Protein AF-A0A940CC63-F1 (afdb_monomer_lite)

pLDDT: mean 88.1, std 13.73, range [31.59, 98.69]

Structure (mmCIF, N/CA/C/O backbone):
data_AF-A0A940CC63-F1
#
_entry.id   AF-A0A940CC63-F1
#
loop_
_atom_site.group_PDB
_atom_site.id
_atom_site.type_symbol
_atom_site.label_atom_id
_atom_site.label_alt_id
_atom_site.label_comp_id
_atom_site.label_asym_id
_atom_site.label_entity_id
_atom_site.label_seq_id
_atom_site.pdbx_PDB_ins_code
_atom_site.Cartn_x
_atom_site.Cartn_y
_atom_site.Cartn_z
_atom_site.occupancy
_atom_site.B_iso_or_equiv
_atom_site.auth_seq_id
_atom_site.auth_comp_id
_atom_site.auth_asym_id
_atom_site.auth_atom_id
_atom_site.pdbx_PDB_model_num
ATOM 1 N N . MET A 1 1 ? -39.003 45.634 52.083 1.00 42.12 1 MET A N 1
ATOM 2 C CA . MET A 1 1 ? -39.422 44.226 52.181 1.00 42.12 1 MET A CA 1
ATOM 3 C C . MET A 1 1 ? -38.141 43.468 52.401 1.00 42.12 1 MET A C 1
ATOM 5 O O . MET A 1 1 ? -37.276 43.564 51.545 1.00 42.12 1 MET A O 1
ATOM 9 N N . ASP A 1 2 ? -37.972 42.892 53.587 1.00 42.44 2 ASP A N 1
ATOM 10 C CA . ASP A 1 2 ? -36.825 42.032 53.870 1.00 42.44 2 ASP A CA 1
ATOM 11 C C . ASP A 1 2 ? -36.928 40.807 52.958 1.00 42.44 2 ASP A C 1
ATOM 13 O O . ASP A 1 2 ? -37.937 40.101 52.987 1.00 42.44 2 ASP A O 1
ATOM 17 N N . GLU A 1 3 ? -35.926 40.596 52.105 1.00 49.94 3 GLU A N 1
ATOM 18 C CA . GLU A 1 3 ? -35.757 39.340 51.375 1.00 49.94 3 GLU A CA 1
ATOM 19 C C . GLU A 1 3 ? -35.502 38.245 52.420 1.00 49.94 3 GLU A C 1
ATOM 21 O O . GLU A 1 3 ? -34.433 38.178 53.027 1.00 49.94 3 GLU A O 1
ATOM 26 N N . ALA A 1 4 ? -36.516 37.430 52.710 1.00 58.06 4 ALA A N 1
ATOM 27 C CA . ALA A 1 4 ? -36.366 36.293 53.605 1.00 58.06 4 ALA A CA 1
ATOM 28 C C . ALA A 1 4 ? -35.522 35.224 5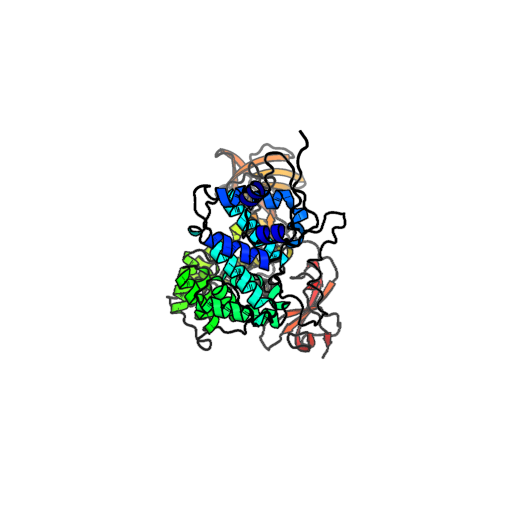2.896 1.00 58.06 4 ALA A C 1
ATOM 30 O O . ALA A 1 4 ? -35.974 34.616 51.931 1.00 58.06 4 ALA A O 1
ATOM 31 N N . ASN A 1 5 ? -34.291 35.014 53.357 1.00 67.75 5 ASN A N 1
ATOM 32 C CA . ASN A 1 5 ? -33.437 33.934 52.868 1.00 67.75 5 ASN A CA 1
ATOM 33 C C . ASN A 1 5 ? -33.802 32.623 53.576 1.00 67.75 5 ASN A C 1
ATOM 35 O O . ASN A 1 5 ? -33.918 32.601 54.804 1.00 67.75 5 ASN A O 1
ATOM 39 N N . ALA A 1 6 ? -33.935 31.532 52.820 1.00 77.75 6 ALA A N 1
ATOM 40 C CA . ALA A 1 6 ? -34.121 30.190 53.369 1.00 77.75 6 ALA A CA 1
ATOM 41 C C . ALA A 1 6 ? -32.796 29.421 53.338 1.00 77.75 6 ALA A C 1
ATOM 43 O O . ALA A 1 6 ? -32.161 29.293 52.290 1.00 77.75 6 ALA A O 1
ATOM 44 N N . ALA A 1 7 ? -32.371 28.920 54.498 1.00 82.75 7 ALA A N 1
ATOM 45 C CA . ALA A 1 7 ? -31.210 28.045 54.594 1.00 82.75 7 ALA A CA 1
ATOM 46 C C . ALA A 1 7 ? -31.598 26.631 54.146 1.00 82.75 7 ALA A C 1
ATOM 48 O O . ALA A 1 7 ? -32.521 26.042 54.710 1.00 82.75 7 ALA A O 1
ATOM 49 N N . VAL A 1 8 ? -30.891 26.096 53.152 1.00 85.81 8 VAL A N 1
ATOM 50 C CA . VAL A 1 8 ? -31.089 24.726 52.665 1.00 85.81 8 VAL A CA 1
ATOM 51 C C . VAL A 1 8 ? -30.316 23.772 53.572 1.00 85.81 8 VAL A C 1
ATOM 53 O O . VAL A 1 8 ? -29.133 23.984 53.837 1.00 85.81 8 VAL A O 1
ATOM 56 N N . THR A 1 9 ? -30.964 22.729 54.088 1.00 89.12 9 THR A N 1
ATOM 57 C CA . THR A 1 9 ? -30.291 21.735 54.938 1.00 89.12 9 THR A CA 1
ATOM 58 C C . THR A 1 9 ? -29.465 20.757 54.100 1.00 89.12 9 THR A C 1
ATOM 60 O O . THR A 1 9 ? -29.770 20.509 52.937 1.00 89.12 9 THR A O 1
ATOM 63 N N . LEU A 1 10 ? -28.449 20.127 54.698 1.00 86.50 10 LEU A N 1
ATOM 64 C CA . LEU A 1 10 ? -27.674 19.070 54.028 1.00 86.50 10 LEU A CA 1
ATOM 65 C C . LEU A 1 10 ? -28.560 17.897 53.560 1.00 86.50 10 LEU A C 1
ATOM 67 O O . LEU A 1 10 ? -28.295 17.289 52.529 1.00 86.50 10 LEU A O 1
ATOM 71 N N . GLU A 1 11 ? -29.630 17.598 54.303 1.00 89.06 11 GLU A N 1
ATOM 72 C CA . GLU A 1 11 ? -30.623 16.583 53.934 1.00 89.06 11 GLU A CA 1
ATOM 73 C C . GLU A 1 11 ? -31.393 16.983 52.670 1.00 89.06 11 GLU A C 1
ATOM 75 O O . GLU A 1 11 ? -31.547 16.161 51.772 1.00 89.06 11 GLU A O 1
ATOM 80 N N . GLN A 1 12 ? -31.791 18.254 52.552 1.00 90.81 12 GLN A N 1
ATOM 81 C CA . GLN A 1 12 ? -32.425 18.787 51.344 1.00 90.81 12 GLN A CA 1
ATOM 82 C C . GLN A 1 12 ? -31.461 18.809 50.151 1.00 90.81 12 GLN A C 1
ATOM 84 O O . GLN A 1 12 ? -31.863 18.439 49.053 1.00 90.81 12 GLN A O 1
ATOM 89 N N . ILE A 1 13 ? -30.189 19.177 50.356 1.00 90.62 13 ILE A N 1
ATOM 90 C CA . ILE A 1 13 ? -29.162 19.136 49.298 1.00 90.62 13 ILE A CA 1
ATOM 91 C C . ILE A 1 13 ? -28.996 17.704 48.781 1.00 90.62 13 ILE A C 1
ATOM 93 O O . ILE A 1 13 ? -29.045 17.468 47.577 1.00 90.62 13 ILE A O 1
ATOM 97 N N . ARG A 1 14 ? -28.871 16.727 49.686 1.00 92.50 14 ARG A N 1
ATOM 98 C CA . ARG A 1 14 ? -28.762 15.311 49.319 1.00 92.50 14 ARG A CA 1
ATOM 99 C C . ARG A 1 14 ? -30.014 14.793 48.607 1.00 92.50 14 ARG A C 1
ATOM 101 O O . ARG A 1 14 ? -29.882 14.056 47.634 1.00 92.50 14 ARG A O 1
ATOM 108 N N . ALA A 1 15 ? -31.204 15.172 49.074 1.00 94.75 15 ALA A N 1
ATOM 109 C CA . ALA A 1 15 ? -32.467 14.799 48.441 1.00 94.75 15 ALA A CA 1
ATOM 110 C C . ALA A 1 15 ? -32.559 15.358 47.013 1.00 94.75 15 ALA A C 1
ATOM 112 O O . ALA A 1 15 ? -32.945 14.640 46.092 1.00 94.75 15 ALA A O 1
ATOM 113 N N . ILE A 1 16 ? -32.115 16.601 46.801 1.00 94.56 16 ILE A N 1
ATOM 114 C CA . ILE A 1 16 ? -32.016 17.194 45.464 1.00 94.56 16 ILE A CA 1
ATOM 115 C C . ILE A 1 16 ? -31.019 16.427 44.605 1.00 94.56 16 ILE A C 1
ATOM 117 O O . ILE A 1 16 ? -31.384 15.998 43.517 1.00 94.56 16 ILE A O 1
ATOM 121 N N . ALA A 1 17 ? -29.801 16.166 45.091 1.00 94.44 17 ALA A N 1
ATOM 122 C CA . ALA A 1 17 ? -28.790 15.415 44.339 1.00 94.44 17 ALA A CA 1
ATOM 123 C C . ALA A 1 17 ? -29.299 14.038 43.871 1.00 94.44 17 ALA A C 1
ATOM 125 O O . ALA A 1 17 ? -28.859 13.529 42.849 1.00 94.44 17 ALA A O 1
ATOM 126 N N . ARG A 1 18 ? -30.257 13.449 44.594 1.00 97.31 18 ARG A N 1
ATOM 127 C CA . ARG A 1 18 ? -30.851 12.130 44.332 1.00 97.31 18 ARG A CA 1
ATOM 128 C C . ARG A 1 18 ? -32.189 12.168 43.598 1.00 97.31 18 ARG A C 1
ATOM 130 O O . ARG A 1 18 ? -32.834 11.127 43.502 1.00 97.31 18 ARG A O 1
ATOM 137 N N . TYR A 1 19 ? -32.631 13.329 43.112 1.00 97.06 19 TYR A N 1
ATOM 138 C CA . TYR A 1 19 ? -33.965 13.513 42.518 1.00 97.06 19 TYR A CA 1
ATOM 139 C C . TYR A 1 19 ? -35.110 13.051 43.455 1.00 97.06 19 TYR A C 1
ATOM 141 O O . TYR A 1 19 ? -36.169 12.617 43.020 1.00 97.06 19 TYR A O 1
ATOM 149 N N . GLU A 1 20 ? -34.903 13.098 44.774 1.00 96.69 20 GLU A N 1
ATOM 150 C CA . GLU A 1 20 ? -35.943 12.839 45.785 1.00 96.69 20 GLU A CA 1
ATOM 151 C C . GLU A 1 20 ? -36.758 14.113 46.078 1.00 96.69 20 GLU A C 1
ATOM 153 O O . GLU A 1 20 ? -37.873 14.040 46.591 1.00 96.69 20 GLU A O 1
ATOM 158 N N . LEU A 1 21 ? -36.188 15.274 45.741 1.00 94.06 21 LEU A N 1
ATOM 159 C CA . LEU A 1 21 ? -36.766 16.607 45.864 1.00 94.06 21 LEU A CA 1
ATOM 160 C C . LEU A 1 21 ? -36.352 17.440 44.639 1.00 94.06 21 LEU A C 1
ATOM 162 O O . LEU A 1 21 ? -35.175 17.449 44.284 1.00 94.06 21 LEU A O 1
ATOM 166 N N . THR A 1 22 ? -37.276 18.157 43.997 1.00 92.62 22 THR A N 1
ATOM 167 C CA . THR A 1 22 ? -36.933 19.106 42.916 1.00 92.62 22 THR A CA 1
ATOM 168 C C . THR A 1 22 ? -36.701 20.518 43.458 1.00 92.62 22 THR A C 1
ATOM 170 O O . THR A 1 22 ? -37.144 20.854 44.560 1.00 92.62 22 THR A O 1
ATOM 173 N N . PHE A 1 23 ? -36.037 21.386 42.688 1.00 89.94 23 PHE A N 1
ATOM 174 C CA . PHE A 1 23 ? -35.877 22.790 43.086 1.00 89.94 23 PHE A CA 1
ATOM 175 C C . PHE A 1 23 ? -37.220 23.524 43.173 1.00 89.94 23 PHE A C 1
ATOM 177 O O . PHE A 1 23 ? -37.414 24.318 44.090 1.00 89.94 23 PHE A O 1
ATOM 184 N N . ASP A 1 24 ? -38.170 23.221 42.285 1.00 88.56 24 ASP A N 1
ATOM 185 C CA . ASP A 1 24 ? -39.532 23.765 42.345 1.00 88.56 24 ASP A CA 1
ATOM 186 C C . ASP A 1 24 ? -40.259 23.357 43.642 1.00 88.56 24 ASP A C 1
ATOM 188 O O . ASP A 1 24 ? -40.857 24.202 44.313 1.00 88.56 24 ASP A O 1
ATOM 192 N N . GLN A 1 25 ? -40.137 22.093 44.063 1.00 89.25 25 GLN A N 1
ATOM 193 C CA . GLN A 1 25 ? -40.667 21.628 45.350 1.00 89.25 25 GLN A CA 1
ATOM 194 C C . GLN A 1 25 ? -39.975 22.316 46.533 1.00 89.25 25 GLN A C 1
ATOM 196 O O . GLN A 1 25 ? -40.656 22.808 47.431 1.00 89.25 25 GLN A O 1
ATOM 201 N N . LEU A 1 26 ? -38.641 22.427 46.513 1.00 88.62 26 LEU A N 1
ATOM 202 C CA . LEU A 1 26 ? -37.886 23.119 47.562 1.00 88.62 26 LEU A CA 1
ATOM 203 C C . LEU A 1 26 ? -38.327 24.586 47.702 1.00 88.62 26 LEU A C 1
ATOM 205 O O . LEU A 1 26 ? -38.523 25.069 48.818 1.00 88.62 26 LEU A O 1
ATOM 209 N N . ILE A 1 27 ? -38.496 25.300 46.585 1.00 85.44 27 ILE A N 1
ATOM 210 C CA . ILE A 1 27 ? -38.928 26.703 46.580 1.00 85.44 27 ILE A CA 1
ATOM 211 C C . ILE A 1 27 ? -40.339 26.820 47.164 1.00 85.44 27 ILE A C 1
ATOM 213 O O . ILE A 1 27 ? -40.550 27.627 48.074 1.00 85.44 27 ILE A O 1
ATOM 217 N N . LYS A 1 28 ? -41.279 25.975 46.720 1.00 84.19 28 LYS A N 1
ATOM 218 C CA . LYS A 1 28 ? -42.657 25.936 47.240 1.00 84.19 28 LYS A CA 1
ATOM 219 C C . LYS A 1 28 ? -42.702 25.666 48.746 1.00 84.19 28 LYS A C 1
ATOM 221 O O . LYS A 1 28 ? -43.402 26.379 49.464 1.00 84.19 28 LYS A O 1
ATOM 226 N N . ASP A 1 29 ? -41.916 24.707 49.227 1.00 81.88 29 ASP A N 1
ATOM 227 C CA . ASP A 1 29 ? -41.879 24.318 50.641 1.00 81.88 29 ASP A CA 1
ATOM 228 C C . ASP A 1 29 ? -41.171 25.354 51.529 1.00 81.88 29 ASP A C 1
ATOM 230 O O . ASP A 1 29 ? -41.478 25.480 52.716 1.00 81.88 29 ASP A O 1
ATOM 234 N N . SER A 1 30 ? -40.245 26.136 50.963 1.00 75.38 30 SER A N 1
ATOM 235 C CA . SER A 1 30 ? -39.519 27.185 51.689 1.00 75.38 30 SER A CA 1
ATOM 236 C C . SER A 1 30 ? -40.358 28.439 51.973 1.00 75.38 30 SER A C 1
ATOM 238 O O . SER A 1 30 ? -40.014 29.220 52.862 1.00 75.38 30 SER A O 1
ATOM 240 N N . GLY A 1 31 ? -41.455 28.651 51.232 1.00 68.00 31 GLY A N 1
ATOM 241 C CA . GLY A 1 31 ? -42.294 29.851 51.337 1.00 68.00 31 GLY A CA 1
ATOM 242 C C . GLY A 1 31 ? -41.611 31.144 50.866 1.00 68.00 31 GLY A C 1
ATOM 243 O O . GLY A 1 31 ? -42.080 32.240 51.181 1.00 68.00 31 GLY A O 1
ATOM 244 N N . VAL A 1 32 ? -40.497 31.033 50.136 1.00 66.12 32 VAL A N 1
ATOM 245 C CA . VAL A 1 32 ? -39.686 32.157 49.659 1.00 66.12 32 VAL A CA 1
ATOM 246 C C . VAL A 1 32 ? -40.045 32.472 48.202 1.00 66.12 32 VAL A C 1
ATOM 248 O O . VAL A 1 32 ? -39.500 31.881 47.281 1.00 66.12 32 VAL A O 1
ATOM 251 N N . GLU A 1 33 ? -40.959 33.423 47.972 1.00 56.09 33 GLU A N 1
ATOM 252 C CA . GLU A 1 33 ? -41.360 33.830 46.606 1.00 56.09 33 GLU A CA 1
ATOM 253 C C . GLU A 1 33 ? -40.329 34.741 45.900 1.00 56.09 33 GLU A C 1
ATOM 255 O O . GLU A 1 33 ? -40.363 34.850 44.681 1.00 56.09 33 GLU A O 1
ATOM 260 N N . ASN A 1 34 ? -39.430 35.420 46.637 1.00 56.59 34 ASN A N 1
ATOM 261 C CA . ASN A 1 34 ? -38.479 36.420 46.093 1.00 56.59 34 ASN A CA 1
ATOM 262 C C . ASN A 1 34 ? -37.121 36.507 46.842 1.00 56.59 34 ASN A C 1
ATOM 264 O O . ASN A 1 34 ? -36.378 37.469 46.663 1.00 56.59 34 ASN A O 1
ATOM 268 N N . GLY A 1 35 ? -36.810 35.566 47.737 1.00 58.84 35 GLY A N 1
ATOM 269 C CA . GLY A 1 35 ? -35.559 35.537 48.519 1.00 58.84 35 GLY A CA 1
ATOM 270 C C . GLY A 1 35 ? -34.554 34.502 48.006 1.00 58.84 35 GLY A C 1
ATOM 271 O O . GLY A 1 35 ? -34.873 33.690 47.139 1.00 58.84 35 GLY A O 1
ATOM 272 N N . LYS A 1 36 ? -33.319 34.525 48.524 1.00 70.88 36 LYS A N 1
ATOM 273 C CA . LYS A 1 36 ? -32.247 33.619 48.076 1.00 70.88 36 LYS A CA 1
ATOM 274 C C . LYS A 1 36 ? -32.203 32.346 48.921 1.00 70.88 36 LYS A C 1
ATOM 276 O O . LYS A 1 36 ? -32.251 32.408 50.151 1.00 70.88 36 LYS A O 1
ATOM 281 N N . LEU A 1 37 ? -32.047 31.200 48.258 1.00 81.56 37 LEU A N 1
ATOM 282 C CA . LEU A 1 37 ? -31.627 29.958 48.907 1.00 81.56 37 LEU A CA 1
ATOM 283 C C . LEU A 1 37 ? -30.157 30.091 49.323 1.00 81.56 37 LEU A C 1
ATOM 285 O O . LEU A 1 37 ? -29.315 30.502 48.522 1.00 81.56 37 LEU A O 1
ATOM 289 N N . VAL A 1 38 ? -29.849 29.773 50.579 1.00 82.06 38 VAL A N 1
ATOM 290 C CA . VAL A 1 38 ? -28.487 29.835 51.126 1.00 82.06 38 VAL A CA 1
ATOM 291 C C . VAL A 1 38 ? -28.018 28.423 51.450 1.00 82.06 38 VAL A C 1
ATOM 293 O O . VAL A 1 38 ? -28.615 27.746 52.287 1.00 82.06 38 VAL A O 1
ATOM 296 N N . PHE A 1 39 ? -26.940 27.997 50.794 1.00 83.50 39 PHE A N 1
ATOM 297 C CA . PHE A 1 39 ? -26.335 26.676 50.960 1.00 83.50 39 PHE A CA 1
ATOM 298 C C . PHE A 1 39 ? -25.191 26.756 51.994 1.00 83.50 39 PHE A C 1
ATOM 300 O O . PHE A 1 39 ? -24.295 27.585 51.826 1.00 83.50 39 PHE A O 1
ATOM 307 N N . PRO A 1 40 ? -25.237 25.975 53.091 1.00 68.56 40 PRO A N 1
ATOM 308 C CA . PRO A 1 40 ? -24.350 26.147 54.246 1.00 68.56 40 PRO A CA 1
ATOM 309 C C . PRO A 1 40 ? -22.951 25.530 54.083 1.00 68.56 40 PRO A C 1
ATOM 311 O O . PRO A 1 40 ? -22.009 26.049 54.676 1.00 68.56 40 PRO A O 1
ATOM 314 N N . GLU A 1 41 ? -22.806 24.451 53.306 1.00 69.00 41 GLU A N 1
ATOM 315 C CA . GLU A 1 41 ? -21.548 23.720 53.069 1.00 69.00 41 GLU A CA 1
ATOM 316 C C . GLU A 1 41 ? -21.540 23.118 51.653 1.00 69.00 41 GLU A C 1
ATOM 318 O O . GLU A 1 41 ? -22.605 22.903 51.070 1.00 69.00 41 GLU A O 1
ATOM 323 N N . ALA A 1 42 ? -20.351 22.838 51.108 1.00 72.31 42 ALA A N 1
ATOM 324 C CA . ALA A 1 42 ? -20.201 22.130 49.838 1.00 72.31 42 ALA A CA 1
ATOM 325 C C . ALA A 1 42 ? -20.490 20.633 50.039 1.00 72.31 42 ALA A C 1
ATOM 327 O O . ALA A 1 42 ? -19.750 19.929 50.732 1.00 72.31 42 ALA A O 1
ATOM 328 N N . TYR A 1 43 ? -21.589 20.149 49.462 1.00 86.12 43 TYR A N 1
ATOM 329 C CA . TYR A 1 43 ? -21.867 18.723 49.322 1.00 86.12 43 TYR A CA 1
ATOM 330 C C . TYR A 1 43 ? -20.941 18.122 48.260 1.00 86.12 43 TYR A C 1
ATOM 332 O O . TYR A 1 43 ? -20.482 18.826 47.367 1.00 86.12 43 TYR A O 1
ATOM 340 N N . ARG A 1 44 ? -20.664 16.817 48.350 1.00 85.75 44 ARG A N 1
ATOM 341 C CA . ARG A 1 44 ? -19.924 16.085 47.318 1.00 85.75 44 ARG A CA 1
ATOM 342 C C . ARG A 1 44 ? -20.895 15.185 46.574 1.00 85.75 44 ARG A C 1
ATOM 344 O O . ARG A 1 44 ? -21.261 14.134 47.098 1.00 85.75 44 ARG A O 1
ATOM 351 N N . PHE A 1 45 ? -21.302 15.593 45.377 1.00 91.75 45 PHE A N 1
ATOM 352 C CA . PHE A 1 45 ? -22.119 14.771 44.495 1.00 91.75 45 PHE A CA 1
ATOM 353 C C . PHE A 1 45 ? -21.325 13.519 44.113 1.00 91.75 45 PHE A C 1
ATOM 355 O O . PHE A 1 45 ? -20.263 13.599 43.504 1.00 91.75 45 PHE A O 1
ATOM 362 N N . THR A 1 46 ? -21.802 12.352 44.538 1.00 92.88 46 THR A N 1
ATOM 363 C CA . THR A 1 46 ? -21.148 11.072 44.240 1.00 92.88 46 THR A CA 1
ATOM 364 C C . THR A 1 46 ? -21.813 10.357 43.073 1.00 92.88 46 THR A C 1
ATOM 366 O O . THR A 1 46 ? -22.989 10.587 42.772 1.00 92.88 46 THR A O 1
ATOM 369 N N . LEU A 1 47 ? -21.103 9.404 42.466 1.00 93.38 47 LEU A N 1
ATOM 370 C CA . LEU A 1 47 ? -21.694 8.540 41.445 1.00 93.38 47 LEU A CA 1
ATOM 371 C C . LEU A 1 47 ? -22.868 7.703 41.994 1.00 93.38 47 LEU A C 1
ATOM 373 O O . LEU A 1 47 ? -23.825 7.422 41.274 1.00 93.38 47 LEU A O 1
ATOM 377 N N . ASP A 1 48 ? -22.840 7.352 43.286 1.00 94.62 48 ASP A N 1
ATOM 378 C CA . ASP A 1 48 ? -23.950 6.677 43.971 1.00 94.62 48 ASP A CA 1
ATOM 379 C C . ASP A 1 48 ? -25.200 7.569 44.064 1.00 94.62 48 ASP A C 1
ATOM 381 O O . ASP A 1 48 ? -26.319 7.080 43.884 1.00 94.62 48 ASP A O 1
ATOM 385 N N . ASP A 1 49 ? -25.033 8.869 44.325 1.00 96.38 49 ASP A N 1
ATOM 386 C CA . ASP A 1 49 ? -26.151 9.816 44.309 1.00 96.38 49 ASP A CA 1
ATOM 387 C C . ASP A 1 49 ? -26.716 9.960 42.898 1.00 96.38 49 ASP A C 1
ATOM 389 O O . ASP A 1 49 ? -27.932 9.895 42.733 1.00 96.38 49 ASP A O 1
ATOM 393 N N . LEU A 1 50 ? -25.848 10.069 41.885 1.00 96.50 50 LEU A N 1
ATOM 394 C CA . LEU A 1 50 ? -26.261 10.216 40.489 1.00 96.50 50 LEU A CA 1
ATOM 395 C C . LEU A 1 50 ? -27.031 8.981 40.009 1.00 96.50 50 LEU A C 1
ATOM 397 O O . LEU A 1 50 ? -28.070 9.094 39.366 1.00 96.50 50 LEU A O 1
ATOM 401 N N . ARG A 1 51 ? -26.595 7.783 40.404 1.00 97.38 51 ARG A N 1
ATOM 402 C CA . ARG A 1 51 ? -27.316 6.533 40.134 1.00 97.38 51 ARG A CA 1
ATOM 403 C C . ARG A 1 51 ? -28.718 6.530 40.737 1.00 97.38 51 ARG A C 1
ATOM 405 O O . ARG A 1 51 ? -29.674 6.109 40.079 1.00 97.38 51 ARG A O 1
ATOM 412 N N . ILE A 1 52 ? -28.846 6.952 41.999 1.00 97.94 52 ILE A N 1
ATOM 413 C CA . ILE A 1 52 ? -30.148 7.067 42.672 1.00 97.94 52 ILE A CA 1
ATOM 414 C C . ILE A 1 52 ? -31.007 8.112 41.953 1.00 97.94 52 ILE A C 1
ATOM 416 O O . ILE A 1 52 ? -32.171 7.829 41.678 1.00 97.94 52 ILE A O 1
ATOM 420 N N . ALA A 1 53 ? -30.420 9.247 41.567 1.00 97.69 53 ALA A N 1
ATOM 421 C CA . ALA A 1 53 ? -31.097 10.288 40.805 1.00 97.69 53 ALA A CA 1
ATOM 422 C C . ALA A 1 53 ? -31.682 9.763 39.501 1.00 97.69 53 ALA A C 1
ATOM 424 O O . ALA A 1 53 ? -32.873 9.927 39.281 1.00 97.69 53 ALA A O 1
ATOM 425 N N . LEU A 1 54 ? -30.899 9.051 38.686 1.00 97.94 54 LEU A N 1
ATOM 426 C CA . LEU A 1 54 ? -31.384 8.448 37.440 1.00 97.94 54 LEU A CA 1
ATOM 427 C C . LEU A 1 54 ? -32.529 7.452 37.682 1.00 97.94 54 LEU A C 1
ATOM 429 O O . LEU A 1 54 ? -33.476 7.388 36.903 1.00 97.94 54 LEU A O 1
ATOM 433 N N . THR A 1 55 ? -32.467 6.689 38.779 1.00 97.94 55 THR A N 1
ATOM 434 C CA . THR A 1 55 ? -33.524 5.731 39.150 1.00 97.94 55 THR A CA 1
ATOM 435 C C . THR A 1 55 ? -34.820 6.451 39.533 1.00 97.94 55 THR A C 1
ATOM 437 O O . THR A 1 55 ? -35.898 6.067 39.083 1.00 97.94 55 THR A O 1
ATOM 440 N N . ASN A 1 56 ? -34.716 7.499 40.351 1.00 97.81 56 ASN A N 1
ATOM 441 C CA . ASN A 1 56 ? -35.855 8.304 40.785 1.00 97.81 56 ASN A CA 1
ATOM 442 C C . ASN A 1 56 ? -36.429 9.136 39.634 1.00 97.81 56 ASN A C 1
ATOM 444 O O . ASN A 1 56 ? -37.646 9.230 39.510 1.00 97.81 56 ASN A O 1
ATOM 448 N N . LEU A 1 57 ? -35.573 9.663 38.759 1.00 96.50 57 LEU A N 1
ATOM 449 C CA . LEU A 1 57 ? -35.950 10.375 37.544 1.00 96.50 57 LEU A CA 1
ATOM 450 C C . LEU A 1 57 ? -36.791 9.479 36.625 1.00 96.50 57 LEU A C 1
ATOM 452 O O . LEU A 1 57 ? -37.871 9.879 36.202 1.00 96.50 57 LEU A O 1
ATOM 456 N N . LEU A 1 58 ? -36.345 8.240 36.388 1.00 96.69 58 LEU A N 1
ATOM 457 C CA . LEU A 1 58 ? -37.085 7.266 35.581 1.00 96.69 58 LEU A CA 1
ATOM 458 C C . LEU A 1 58 ? -38.424 6.864 36.225 1.00 96.69 58 LEU A C 1
ATOM 460 O O . LEU A 1 58 ? -39.392 6.600 35.521 1.00 96.69 58 LEU A O 1
ATOM 464 N N . ALA A 1 59 ? -38.489 6.804 37.559 1.00 97.00 59 ALA A N 1
ATOM 465 C CA . ALA A 1 59 ? -39.714 6.471 38.285 1.00 97.00 59 ALA A CA 1
ATOM 466 C C . ALA A 1 59 ? -40.723 7.631 38.345 1.00 97.00 59 ALA A C 1
ATOM 468 O O . ALA A 1 59 ? -41.929 7.386 38.378 1.00 97.00 59 ALA A O 1
ATOM 469 N N . ALA A 1 60 ? -40.236 8.872 38.401 1.00 96.44 60 ALA A N 1
ATOM 470 C CA . ALA A 1 60 ? -41.054 10.081 38.404 1.00 96.44 60 ALA A CA 1
ATOM 471 C C . ALA A 1 60 ? -41.585 10.432 37.007 1.00 96.44 60 ALA A C 1
ATOM 473 O O . ALA A 1 60 ? -42.655 11.027 36.910 1.00 96.44 60 ALA A O 1
ATOM 474 N N . ASP A 1 61 ? -40.844 10.045 35.965 1.00 97.38 61 ASP A N 1
ATOM 475 C CA . ASP A 1 61 ? -41.180 10.235 34.552 1.00 97.38 61 ASP A CA 1
ATOM 476 C C . ASP A 1 61 ? -41.583 11.682 34.183 1.00 97.38 61 ASP A C 1
ATOM 478 O O . ASP A 1 61 ? -42.652 11.911 33.604 1.00 97.38 61 ASP A O 1
ATOM 482 N N . PRO A 1 62 ? -40.767 12.695 34.547 1.00 97.38 62 PRO A N 1
ATOM 483 C CA . PRO A 1 62 ? -41.036 14.073 34.150 1.00 97.38 62 PRO A CA 1
ATOM 484 C C . PRO A 1 62 ? -40.870 14.234 32.635 1.00 97.38 62 PRO A C 1
ATOM 486 O O . PRO A 1 62 ? -40.259 13.395 31.965 1.00 97.38 62 PRO A O 1
ATOM 489 N N . THR A 1 63 ? -41.349 15.353 32.097 1.00 98.06 63 THR A N 1
ATOM 490 C CA . THR A 1 63 ? -40.933 15.760 30.754 1.00 98.06 63 THR A CA 1
ATOM 491 C C . THR A 1 63 ? -39.468 16.220 30.763 1.00 98.06 63 THR A C 1
ATOM 493 O O . THR A 1 63 ? -38.927 16.580 31.814 1.00 98.06 63 THR A O 1
ATOM 496 N N . VAL A 1 64 ? -38.804 16.229 29.605 1.00 97.25 64 VAL A N 1
ATOM 497 C CA . VAL A 1 64 ? -37.432 16.746 29.449 1.00 97.25 64 VAL A CA 1
ATOM 498 C C . VAL A 1 64 ? -37.342 18.201 29.917 1.00 97.25 64 VAL A C 1
ATOM 500 O O . VAL A 1 64 ? -36.381 18.556 30.603 1.00 97.25 64 VAL A O 1
ATOM 503 N N . GLY A 1 65 ? -38.365 19.015 29.629 1.00 96.75 65 GLY A N 1
ATOM 504 C CA . GLY A 1 65 ? -38.459 20.391 30.117 1.00 96.75 65 GLY A CA 1
ATOM 505 C C . GLY A 1 65 ? -38.492 20.459 31.646 1.00 96.75 65 GLY A C 1
ATOM 506 O O . GLY A 1 65 ? -37.678 21.155 32.250 1.00 96.75 65 GLY A O 1
ATOM 507 N N . ASP A 1 66 ? -39.355 19.665 32.291 1.00 96.56 66 ASP A N 1
ATOM 508 C CA . ASP A 1 66 ? -39.453 19.624 33.755 1.00 96.56 66 ASP A CA 1
ATOM 509 C C . ASP A 1 66 ? -38.162 19.105 34.412 1.00 96.56 66 ASP A C 1
ATOM 511 O O . ASP A 1 66 ? -37.752 19.611 35.459 1.00 96.56 66 ASP A O 1
ATOM 515 N N . PHE A 1 67 ? -37.503 18.111 33.811 1.00 96.50 67 PHE A N 1
ATOM 516 C CA . PHE A 1 67 ? -36.188 17.620 34.231 1.00 96.50 67 PHE A CA 1
ATOM 517 C C . PHE A 1 67 ? -35.117 18.719 34.155 1.00 96.50 67 PHE A C 1
ATOM 519 O O . PHE A 1 67 ? -34.367 18.933 35.114 1.00 96.50 67 PHE A O 1
ATOM 526 N N . GLY A 1 68 ? -35.061 19.424 33.026 1.00 95.69 68 GLY A N 1
ATOM 527 C CA . GLY A 1 68 ? -34.107 20.491 32.775 1.00 95.69 68 GLY A CA 1
ATOM 528 C C . GLY A 1 68 ? -34.286 21.666 33.725 1.00 95.69 68 GLY A C 1
ATOM 529 O O . GLY A 1 68 ? -33.359 22.034 34.446 1.00 95.69 68 GLY A O 1
ATOM 530 N N . GLU A 1 69 ? -35.493 22.229 33.766 1.00 94.69 69 GLU A N 1
ATOM 531 C CA . GLU A 1 69 ? -35.797 23.457 34.504 1.00 94.69 69 GLU A CA 1
ATOM 532 C C . GLU A 1 69 ? -35.817 23.258 36.021 1.00 94.69 69 GLU A C 1
ATOM 534 O O . GLU A 1 69 ? -35.385 24.143 36.762 1.00 94.69 69 GLU A O 1
ATOM 539 N N . ASN A 1 70 ? -36.277 22.097 36.502 1.00 94.25 70 ASN A N 1
ATOM 540 C CA . ASN A 1 70 ? -36.495 21.878 37.936 1.00 94.25 70 ASN A CA 1
ATOM 541 C C . ASN A 1 70 ? -35.394 21.054 38.616 1.00 94.25 70 ASN A C 1
ATOM 543 O O . ASN A 1 70 ? -35.454 20.857 39.837 1.00 94.25 70 ASN A O 1
ATOM 547 N N . TRP A 1 71 ? -34.399 20.570 37.866 1.00 95.56 71 TRP A N 1
ATOM 548 C CA . TRP A 1 71 ? -33.307 19.770 38.420 1.00 95.56 71 TRP A CA 1
ATOM 549 C C . TRP A 1 71 ? -31.948 20.042 37.774 1.00 95.56 71 TRP A C 1
ATOM 551 O O . TRP A 1 71 ? -31.064 20.558 38.458 1.00 95.56 71 TRP A O 1
ATOM 561 N N . PHE A 1 72 ? -31.769 19.749 36.481 1.00 95.25 72 PHE A N 1
ATOM 562 C CA . PHE A 1 72 ? -30.441 19.788 35.856 1.00 95.25 72 PHE A CA 1
ATOM 563 C C . PHE A 1 72 ? -29.864 21.209 35.778 1.00 95.25 72 PHE A C 1
ATOM 565 O O . PHE A 1 72 ? -28.765 21.467 36.271 1.00 95.25 72 PHE A O 1
ATOM 572 N N . PHE A 1 73 ? -30.615 22.163 35.221 1.00 94.31 73 PHE A N 1
ATOM 573 C CA . PHE A 1 73 ? -30.149 23.542 35.092 1.00 94.31 73 PHE A CA 1
ATOM 574 C C . PHE A 1 73 ? -29.880 24.193 36.455 1.00 94.31 73 PHE A C 1
ATOM 576 O O . PHE A 1 73 ? -28.771 24.696 36.639 1.00 94.31 73 PHE A O 1
ATOM 583 N N . PRO A 1 74 ? -30.787 24.139 37.452 1.00 92.81 74 PRO A N 1
ATOM 584 C CA . PRO A 1 74 ? -30.496 24.667 38.781 1.00 92.81 74 PRO A CA 1
ATOM 585 C C . PRO A 1 74 ? -29.233 24.080 39.420 1.00 92.81 74 PRO A C 1
ATOM 587 O O . PRO A 1 74 ? -28.455 24.844 39.985 1.00 92.81 74 PRO A O 1
ATOM 590 N N . LEU A 1 75 ? -28.987 22.768 39.289 1.00 92.00 75 LEU A N 1
ATOM 591 C CA . LEU A 1 75 ? -27.771 22.123 39.803 1.00 92.00 75 LEU A CA 1
ATOM 592 C C . LEU A 1 75 ? -26.497 22.754 39.229 1.00 92.00 75 LEU A C 1
ATOM 594 O O . LEU A 1 75 ? -25.584 23.057 39.994 1.00 92.00 75 LEU A O 1
ATOM 598 N N . THR A 1 76 ? -26.460 23.037 37.922 1.00 88.69 76 THR A N 1
ATOM 599 C CA . THR A 1 76 ? -25.298 23.699 37.292 1.00 88.69 76 THR A CA 1
ATOM 600 C C . THR A 1 76 ? -25.101 25.141 37.775 1.00 88.69 76 THR A C 1
ATOM 602 O O . THR A 1 76 ? -23.976 25.629 37.818 1.00 88.69 76 THR A O 1
ATOM 605 N N . GLN A 1 77 ? -26.169 25.835 38.195 1.00 89.38 77 GLN A N 1
ATOM 606 C CA . GLN A 1 77 ? -26.076 27.206 38.723 1.00 89.38 77 GLN A CA 1
ATOM 607 C C . GLN A 1 77 ? -25.551 27.272 40.162 1.00 89.38 77 GLN A C 1
ATOM 609 O O . GLN A 1 77 ? -25.056 28.316 40.594 1.00 89.38 77 GLN A O 1
ATOM 614 N N . VAL A 1 78 ? -25.670 26.178 40.917 1.00 88.44 78 VAL A N 1
ATOM 615 C CA . VAL A 1 78 ? -25.165 26.065 42.292 1.00 88.44 78 VAL A CA 1
ATOM 616 C C . VAL A 1 78 ? -24.108 24.972 42.416 1.00 88.44 78 VAL A C 1
ATOM 618 O O . VAL A 1 78 ? -24.020 24.327 43.458 1.00 88.44 78 VAL A O 1
ATOM 621 N N . ASP A 1 79 ? -23.274 24.811 41.384 1.00 85.25 79 ASP A N 1
ATOM 622 C CA . ASP A 1 79 ? -22.207 23.805 41.329 1.00 85.25 79 ASP A CA 1
ATOM 623 C C . ASP A 1 79 ? -21.398 23.734 42.635 1.00 85.25 79 ASP A C 1
ATOM 625 O O . ASP A 1 79 ? -21.368 22.684 43.263 1.00 85.25 79 ASP A O 1
ATOM 629 N N . ARG A 1 80 ? -20.878 24.857 43.148 1.00 83.62 80 ARG A N 1
ATOM 630 C CA . ARG A 1 80 ? -20.112 24.889 44.414 1.00 83.62 80 ARG A CA 1
ATOM 631 C C . ARG A 1 80 ? -20.826 24.265 45.617 1.00 83.62 80 ARG A C 1
ATOM 633 O O . ARG A 1 80 ? -20.167 23.819 46.552 1.00 83.62 80 ARG A O 1
ATOM 640 N N . ALA A 1 81 ? -22.159 24.285 45.644 1.00 87.06 81 ALA A N 1
ATOM 641 C CA . ALA A 1 81 ? -22.936 23.680 46.722 1.00 87.06 81 ALA A CA 1
ATOM 642 C C . ALA A 1 81 ? -23.051 22.155 46.581 1.00 87.06 81 ALA A C 1
ATOM 644 O O . ALA A 1 81 ? -23.256 21.483 47.588 1.00 87.06 81 ALA A O 1
ATOM 645 N N . PHE A 1 82 ? -22.918 21.620 45.365 1.00 90.69 82 PHE A N 1
ATOM 646 C CA . PHE A 1 82 ? -23.014 20.194 45.046 1.00 90.69 82 PHE A CA 1
ATOM 647 C C . PHE A 1 82 ? -21.659 19.556 44.697 1.00 90.69 82 PHE A C 1
ATOM 649 O O . PHE A 1 82 ? -21.555 18.333 44.726 1.00 90.69 82 PHE A O 1
ATOM 656 N N . GLY A 1 83 ? -20.630 20.350 44.398 1.00 88.56 83 GLY A N 1
ATOM 657 C CA . GLY A 1 83 ? -19.311 19.894 43.973 1.00 88.56 83 GLY A CA 1
ATOM 658 C C . GLY A 1 83 ? -19.361 19.082 42.679 1.00 88.56 83 GLY A C 1
ATOM 659 O O . GLY A 1 83 ? -18.786 17.996 42.647 1.00 88.56 83 GLY A O 1
ATOM 660 N N . ILE A 1 84 ? -20.081 19.554 41.653 1.00 90.06 84 ILE A N 1
ATOM 661 C CA . ILE A 1 84 ? -20.237 18.838 40.375 1.00 90.06 84 ILE A CA 1
ATOM 662 C C . ILE A 1 84 ? -18.918 18.866 39.603 1.00 90.06 84 ILE A C 1
ATOM 664 O O . ILE A 1 84 ? -18.486 17.816 39.140 1.00 90.06 84 ILE A O 1
ATOM 668 N N . ASP A 1 85 ? -18.228 20.006 39.549 1.00 88.69 85 ASP A N 1
ATOM 669 C CA . ASP A 1 85 ? -16.903 20.113 38.921 1.00 88.69 85 ASP A CA 1
ATOM 670 C C . ASP A 1 85 ? -15.907 19.134 39.565 1.00 88.69 85 ASP A C 1
ATOM 672 O O . ASP A 1 85 ? -15.258 18.341 38.876 1.00 88.69 85 ASP A O 1
ATOM 676 N N . ALA A 1 86 ? -15.886 19.077 40.900 1.00 87.50 86 ALA A N 1
ATOM 677 C CA . ALA A 1 86 ? -15.079 18.114 41.645 1.00 87.50 86 ALA A CA 1
ATOM 678 C C . ALA A 1 86 ? -15.498 16.653 41.381 1.00 87.50 86 ALA A C 1
ATOM 680 O O . ALA A 1 86 ? -14.646 15.764 41.327 1.00 87.50 86 ALA A O 1
ATOM 681 N N . ALA A 1 87 ? -16.797 16.381 41.209 1.00 88.88 87 ALA A N 1
ATOM 682 C CA . ALA A 1 87 ? -17.305 15.060 40.837 1.00 88.88 87 ALA A CA 1
ATOM 683 C C . ALA A 1 87 ? -16.902 14.669 39.406 1.00 88.88 87 ALA A C 1
ATOM 685 O O . ALA A 1 87 ? -16.609 13.504 39.157 1.00 88.88 87 ALA A O 1
ATOM 686 N N . CYS A 1 88 ? -16.800 15.641 38.500 1.00 88.56 88 CYS A N 1
ATOM 687 C CA . CYS A 1 88 ? -16.285 15.488 37.141 1.00 88.56 88 CYS A CA 1
ATOM 688 C C . CYS A 1 88 ? -14.748 15.417 37.069 1.00 88.56 88 CYS A C 1
ATOM 690 O O . CYS A 1 88 ? -14.201 15.277 35.977 1.00 88.56 88 CYS A O 1
ATOM 692 N N . GLY A 1 89 ? -14.044 15.500 38.205 1.00 85.62 89 GLY A N 1
ATOM 693 C CA . GLY A 1 89 ? -12.580 15.468 38.260 1.00 85.62 89 GLY A CA 1
ATOM 694 C C . GLY A 1 89 ? -11.907 16.766 37.805 1.00 85.62 89 GLY A C 1
ATOM 695 O O . GLY A 1 89 ? -10.707 16.764 37.538 1.00 85.62 89 GLY A O 1
ATOM 696 N N . LEU A 1 90 ? -12.654 17.867 37.715 1.00 83.31 90 LEU A N 1
ATOM 697 C CA . LEU A 1 90 ? -12.111 19.192 37.441 1.00 83.31 90 LEU A CA 1
ATOM 698 C C . LEU A 1 90 ? -11.541 19.758 38.750 1.00 83.31 90 LEU A C 1
ATOM 700 O O . LEU A 1 90 ? -12.206 19.742 39.787 1.00 83.31 90 LEU A O 1
ATOM 704 N N . ALA A 1 91 ? -10.282 20.199 38.724 1.00 64.44 91 ALA A N 1
ATOM 705 C CA . ALA A 1 91 ? -9.679 20.880 39.864 1.00 64.44 91 ALA A CA 1
ATOM 706 C C . ALA A 1 91 ? -10.308 22.271 40.030 1.00 64.44 91 ALA A C 1
ATOM 708 O O . ALA A 1 91 ? -10.581 22.945 39.036 1.00 64.44 91 ALA A O 1
ATOM 709 N N . ASP A 1 92 ? -10.489 22.710 41.279 1.00 52.28 92 ASP A N 1
ATOM 710 C CA . ASP A 1 92 ? -10.773 24.113 41.578 1.00 52.28 92 ASP A CA 1
ATOM 711 C C . ASP A 1 92 ? -9.615 24.948 41.001 1.00 52.28 92 ASP A C 1
ATOM 713 O O . ASP A 1 92 ? -8.472 24.797 41.433 1.00 52.28 92 ASP A O 1
ATOM 717 N N . ASP A 1 93 ? -9.888 25.753 39.971 1.00 45.44 93 ASP A N 1
ATOM 718 C CA . ASP A 1 93 ? -8.890 26.536 39.231 1.00 45.44 93 ASP A CA 1
ATOM 719 C C . ASP A 1 93 ? -8.274 27.641 40.107 1.00 45.44 93 ASP A C 1
ATOM 721 O O . ASP A 1 93 ? -8.638 28.813 40.028 1.00 45.44 93 ASP A O 1
ATOM 725 N N . ASP A 1 94 ? -7.319 27.239 40.942 1.00 38.97 94 ASP A N 1
ATOM 726 C CA . ASP A 1 94 ? -6.309 28.082 41.570 1.00 38.97 94 ASP A CA 1
ATOM 727 C C . ASP A 1 94 ? -4.918 27.668 41.041 1.00 38.97 94 ASP A C 1
ATOM 729 O O . ASP A 1 94 ? -3.997 27.400 41.806 1.00 38.97 94 ASP A O 1
ATOM 733 N N . GLY A 1 95 ? -4.768 27.603 39.712 1.00 40.72 95 GLY A N 1
ATOM 734 C CA . GLY A 1 95 ? -3.488 27.712 39.006 1.00 40.72 95 GLY A CA 1
ATOM 735 C C . GLY A 1 95 ? -2.345 26.786 39.438 1.00 40.72 95 GLY A C 1
ATOM 736 O O . GLY A 1 95 ? -1.387 27.249 40.045 1.00 40.72 95 GLY A O 1
ATOM 737 N N . GLU A 1 96 ? -2.369 25.538 38.980 1.00 35.00 96 GLU A N 1
ATOM 738 C CA . GLU A 1 96 ? -1.177 24.805 38.530 1.00 35.00 96 GLU A CA 1
ATOM 739 C C . GLU A 1 96 ? -1.665 23.647 37.644 1.00 35.00 96 GLU A C 1
ATOM 741 O O . GLU A 1 96 ? -2.156 22.630 38.129 1.00 35.00 96 GLU A O 1
ATOM 746 N N . GLU A 1 97 ? -1.592 23.827 36.319 1.00 37.91 97 GLU A N 1
ATOM 747 C CA . GLU A 1 97 ? -1.650 22.707 35.375 1.00 37.91 97 GLU A CA 1
ATOM 748 C C . GLU A 1 97 ? -0.392 21.854 35.596 1.00 37.91 97 GLU A C 1
ATOM 750 O O . GLU A 1 97 ? 0.606 21.988 34.884 1.00 37.91 97 GLU A O 1
ATOM 755 N N . ASP A 1 98 ? -0.431 20.960 36.581 1.00 34.00 98 ASP A N 1
ATOM 756 C CA . ASP A 1 98 ? 0.385 19.756 36.526 1.00 34.00 98 ASP A CA 1
ATOM 757 C C . ASP A 1 98 ? -0.213 18.903 35.410 1.00 34.00 98 ASP A C 1
ATOM 759 O O . ASP A 1 98 ? -1.144 18.117 35.601 1.00 34.00 98 ASP A O 1
ATOM 763 N N . GLY A 1 99 ? 0.288 19.142 34.195 1.00 32.06 99 GLY A N 1
ATOM 764 C CA . GLY A 1 99 ? 0.032 18.301 33.044 1.00 32.06 99 GLY A CA 1
ATOM 765 C C . GLY A 1 99 ? 0.301 16.862 33.450 1.00 32.06 99 GLY A C 1
ATOM 766 O O . GLY A 1 99 ? 1.450 16.480 33.665 1.00 32.06 99 GLY A O 1
ATOM 767 N N . ALA A 1 100 ? -0.768 16.079 33.595 1.00 34.50 100 ALA A N 1
ATOM 768 C CA . ALA A 1 100 ? -0.659 14.647 33.749 1.00 34.50 100 ALA A CA 1
ATOM 769 C C . ALA A 1 100 ? 0.180 14.150 32.571 1.00 34.50 100 ALA A C 1
ATOM 771 O O . ALA A 1 100 ? -0.242 14.245 31.418 1.00 34.50 100 ALA A O 1
ATOM 772 N N . ASP A 1 101 ? 1.394 13.693 32.873 1.00 32.31 101 ASP A N 1
ATOM 773 C CA . ASP A 1 101 ? 2.299 13.063 31.927 1.00 32.31 101 ASP A CA 1
ATOM 774 C C . ASP A 1 101 ? 1.574 11.862 31.305 1.00 32.31 101 ASP A C 1
ATOM 776 O O . ASP A 1 101 ? 1.588 10.744 31.824 1.00 32.31 101 ASP A O 1
ATOM 780 N N . ILE A 1 102 ? 0.948 12.088 30.150 1.00 37.44 102 ILE A N 1
ATOM 781 C CA . ILE A 1 102 ? 0.476 11.027 29.253 1.00 37.44 102 ILE A CA 1
ATOM 782 C C . ILE A 1 102 ? 1.688 10.200 28.755 1.00 37.44 102 ILE A C 1
ATOM 784 O O . ILE A 1 102 ? 1.528 9.064 28.308 1.00 37.44 102 ILE A O 1
ATOM 788 N N . ASP A 1 103 ? 2.909 10.715 28.940 1.00 31.59 103 ASP A N 1
ATOM 789 C CA . ASP A 1 103 ? 4.178 10.094 28.559 1.00 31.59 103 ASP A CA 1
ATOM 790 C C . ASP A 1 103 ? 4.826 9.221 29.659 1.00 31.59 103 ASP A C 1
ATOM 792 O O . ASP A 1 103 ? 5.792 8.508 29.383 1.00 31.59 103 ASP A O 1
ATOM 796 N N . ALA A 1 104 ? 4.282 9.160 30.886 1.00 37.41 104 ALA A N 1
ATOM 797 C CA . ALA A 1 104 ? 4.793 8.246 31.925 1.00 37.41 104 ALA A CA 1
ATOM 798 C C . ALA A 1 104 ? 4.491 6.755 31.637 1.00 37.41 104 ALA A C 1
ATOM 800 O O . ALA A 1 104 ? 4.983 5.861 32.331 1.00 37.41 104 ALA A O 1
ATOM 801 N N . ALA A 1 105 ? 3.694 6.473 30.600 1.00 43.44 105 ALA A N 1
ATOM 802 C CA . ALA A 1 105 ? 3.330 5.128 30.158 1.00 43.44 105 ALA A CA 1
ATOM 803 C C . ALA A 1 105 ? 4.476 4.351 29.471 1.00 43.44 105 ALA A C 1
ATOM 805 O O . ALA A 1 105 ? 4.318 3.157 29.224 1.00 43.44 105 ALA A O 1
ATOM 806 N N . ASP A 1 106 ? 5.614 4.995 29.184 1.00 41.41 106 ASP A N 1
ATOM 807 C CA . ASP A 1 106 ? 6.706 4.433 28.374 1.00 41.41 106 ASP A CA 1
ATOM 808 C C . ASP A 1 106 ? 7.996 4.124 29.176 1.00 41.41 106 ASP A C 1
ATOM 810 O O . ASP A 1 106 ? 9.060 3.975 28.577 1.00 41.41 106 ASP A O 1
ATOM 814 N N . ASP A 1 107 ? 7.936 3.987 30.511 1.00 43.34 107 ASP A N 1
ATOM 815 C CA . ASP A 1 107 ? 9.057 3.451 31.312 1.00 43.34 107 ASP A CA 1
ATOM 816 C C . ASP A 1 107 ? 9.075 1.905 31.264 1.00 43.34 107 ASP A C 1
ATOM 818 O O . ASP A 1 107 ? 8.195 1.277 31.870 1.00 43.34 107 ASP A O 1
ATOM 822 N N . PRO A 1 108 ? 10.044 1.280 30.561 1.00 43.41 108 PRO A N 1
ATOM 823 C CA . PRO A 1 108 ? 10.092 -0.162 30.345 1.00 43.41 108 PRO A CA 1
ATOM 824 C C . PRO A 1 108 ? 10.653 -0.959 31.536 1.00 43.41 108 PRO A C 1
ATOM 826 O O . PRO A 1 108 ? 10.638 -2.186 31.473 1.00 43.41 108 PRO A O 1
ATOM 829 N N . ASP A 1 109 ? 11.135 -0.303 32.601 1.00 43.44 109 ASP A N 1
ATOM 830 C CA . ASP A 1 109 ? 11.795 -0.957 33.746 1.00 43.44 109 ASP A CA 1
ATOM 831 C C . ASP A 1 109 ? 10.891 -1.114 34.990 1.00 43.44 109 ASP A C 1
ATOM 833 O O . ASP A 1 109 ? 11.349 -1.558 36.047 1.00 43.44 109 ASP A O 1
ATOM 837 N N . ASN A 1 110 ? 9.602 -0.778 34.896 1.00 40.75 110 ASN A N 1
ATOM 838 C CA . ASN A 1 110 ? 8.681 -0.821 36.034 1.00 40.75 110 ASN A CA 1
ATOM 839 C C . ASN A 1 110 ? 7.680 -1.990 35.916 1.00 40.75 110 ASN A C 1
ATOM 841 O O . ASN A 1 110 ? 6.655 -1.895 35.242 1.00 40.75 110 ASN A O 1
ATOM 845 N N . ASP A 1 111 ? 8.016 -3.096 36.584 1.00 38.19 111 ASP A N 1
ATOM 846 C CA . ASP A 1 111 ? 7.318 -4.394 36.602 1.00 38.19 111 ASP A CA 1
ATOM 847 C C . ASP A 1 111 ? 6.141 -4.428 37.606 1.00 38.19 111 ASP A C 1
ATOM 849 O O . ASP A 1 111 ? 5.952 -5.393 38.348 1.00 38.19 111 ASP A O 1
ATOM 853 N N . ASP A 1 112 ? 5.377 -3.335 37.697 1.00 39.91 112 ASP A N 1
ATOM 854 C CA . ASP A 1 112 ? 4.211 -3.259 38.579 1.00 39.91 112 ASP A CA 1
ATOM 855 C C . ASP A 1 112 ? 2.968 -3.814 37.866 1.00 39.91 112 ASP A C 1
ATOM 857 O O . ASP A 1 112 ? 2.405 -3.193 36.959 1.00 39.91 112 ASP A O 1
ATOM 861 N N . HIS A 1 113 ? 2.551 -5.016 38.276 1.00 41.75 113 HIS A N 1
ATOM 862 C CA . HIS A 1 113 ? 1.392 -5.739 37.743 1.00 41.75 113 HIS A CA 1
ATOM 863 C C . HIS A 1 113 ? 0.043 -5.017 37.951 1.00 41.75 113 HIS A C 1
ATOM 865 O O . HIS A 1 113 ? -0.960 -5.483 37.414 1.00 41.75 113 HIS A O 1
ATOM 871 N N . ASP A 1 114 ? 0.021 -3.893 38.679 1.00 42.41 114 ASP A N 1
ATOM 872 C CA . ASP A 1 114 ? -1.163 -3.055 38.929 1.00 42.41 114 ASP A CA 1
ATOM 873 C C . ASP A 1 114 ? -1.185 -1.730 38.132 1.00 42.41 114 ASP A C 1
ATOM 875 O O . ASP A 1 114 ? -2.064 -0.886 38.341 1.00 42.41 114 ASP A O 1
ATOM 879 N N . ARG A 1 115 ? -0.264 -1.517 37.175 1.00 48.44 115 ARG A N 1
ATOM 880 C CA . ARG A 1 115 ? -0.366 -0.365 36.259 1.00 48.44 115 ARG A CA 1
ATOM 881 C C . ARG A 1 115 ? -1.679 -0.427 35.458 1.00 48.44 115 ARG A C 1
ATOM 883 O O . ARG A 1 115 ? -2.071 -1.500 34.995 1.00 48.44 115 ARG A O 1
ATOM 890 N N . PRO A 1 116 ? -2.365 0.712 35.251 1.00 51.84 116 PRO A N 1
ATOM 891 C CA . PRO A 1 116 ? -3.615 0.732 34.506 1.00 51.84 116 PRO A CA 1
ATOM 892 C C . PRO A 1 116 ? -3.398 0.200 33.087 1.00 51.84 116 PRO A C 1
ATOM 894 O O . PRO A 1 116 ? -2.550 0.707 32.353 1.00 51.84 116 PRO A O 1
ATOM 897 N N . ILE A 1 117 ? -4.191 -0.802 32.690 1.00 59.28 117 ILE A N 1
ATOM 898 C CA . ILE A 1 117 ? -4.226 -1.261 31.300 1.00 59.28 117 ILE A CA 1
ATOM 899 C C . ILE A 1 117 ? -4.598 -0.067 30.419 1.00 59.28 117 ILE A C 1
ATOM 901 O O . ILE A 1 117 ? -5.604 0.607 30.673 1.00 59.28 117 ILE A O 1
ATOM 905 N N . ARG A 1 118 ? -3.770 0.195 29.397 1.00 61.28 118 ARG A N 1
ATOM 906 C CA . ARG A 1 118 ? -3.892 1.353 28.506 1.00 61.28 118 ARG A CA 1
ATOM 907 C C . ARG A 1 118 ? -5.353 1.596 28.110 1.00 61.28 118 ARG A C 1
ATOM 909 O O . ARG A 1 118 ? -6.008 0.722 27.548 1.00 61.28 118 ARG A O 1
ATOM 916 N N . CYS A 1 119 ? -5.832 2.809 28.386 1.00 61.41 119 CYS A N 1
ATOM 917 C CA . CYS A 1 119 ? -7.134 3.324 27.950 1.00 61.41 119 CYS A CA 1
ATOM 918 C C . CYS A 1 119 ? -8.377 2.512 28.387 1.00 61.41 119 CYS A C 1
ATOM 920 O O . CYS A 1 119 ? -9.434 2.677 27.785 1.00 61.41 119 CYS A O 1
ATOM 922 N N . LEU A 1 120 ? -8.270 1.658 29.414 1.00 70.31 120 LEU A N 1
ATOM 923 C CA . LEU A 1 120 ? -9.414 1.009 30.084 1.00 70.31 120 LEU A CA 1
ATOM 924 C C . LEU A 1 120 ? -9.514 1.382 31.570 1.00 70.31 120 LEU A C 1
ATOM 926 O O . LEU A 1 120 ? -10.284 0.776 32.320 1.00 70.31 120 LEU A O 1
ATOM 930 N N . ARG A 1 121 ? -8.705 2.352 32.007 1.00 66.56 121 ARG A N 1
ATOM 931 C CA . ARG A 1 121 ? -8.871 2.987 33.309 1.00 66.56 121 ARG A CA 1
ATOM 932 C C . ARG A 1 121 ? -10.142 3.824 33.250 1.00 66.56 121 ARG A C 1
ATOM 934 O O . ARG A 1 121 ? -10.258 4.701 32.405 1.00 66.56 121 ARG A O 1
ATOM 941 N N . GLU A 1 122 ? -11.069 3.503 34.133 1.00 70.75 122 GLU A N 1
ATOM 942 C CA . GLU A 1 122 ? -12.270 4.285 34.378 1.00 70.75 122 GLU A CA 1
ATOM 943 C C . GLU A 1 122 ? -12.155 4.736 35.830 1.00 70.75 122 GLU A C 1
ATOM 945 O O . GLU A 1 122 ? -12.183 3.894 36.729 1.00 70.75 122 GLU A O 1
ATOM 950 N N . GLU A 1 123 ? -11.923 6.026 36.061 1.00 82.25 123 GLU A N 1
ATOM 951 C CA . GLU A 1 123 ? -12.086 6.614 37.388 1.00 82.25 123 GLU A CA 1
ATOM 952 C C . GLU A 1 123 ? -13.560 6.950 37.625 1.00 82.25 123 GLU A C 1
ATOM 954 O O . GLU A 1 123 ? -14.333 7.160 36.688 1.00 82.25 123 GLU A O 1
ATOM 959 N N . GLU A 1 124 ? -13.964 7.039 38.895 1.00 87.69 124 GLU A N 1
ATOM 960 C CA . GLU A 1 124 ? -15.341 7.416 39.241 1.00 87.69 124 GLU A CA 1
ATOM 961 C C . GLU A 1 124 ? -15.725 8.764 38.615 1.00 87.69 124 GLU A C 1
ATOM 963 O O . GLU A 1 124 ? -16.853 8.922 38.148 1.00 87.69 124 GLU A O 1
ATOM 968 N N . SER A 1 125 ? -14.770 9.696 38.545 1.00 89.25 125 SER A N 1
ATOM 969 C CA . SER A 1 125 ? -14.946 11.007 37.924 1.00 89.25 125 SER A CA 1
ATOM 970 C C . SER A 1 125 ? -15.143 10.946 36.414 1.00 89.25 125 SER A C 1
ATOM 972 O O . SER A 1 125 ? -15.933 11.722 35.882 1.00 89.25 125 SER A O 1
ATOM 974 N N . ASP A 1 126 ? -14.487 10.010 35.721 1.00 86.44 126 ASP A N 1
ATOM 975 C CA . ASP A 1 126 ? -14.643 9.843 34.271 1.00 86.44 126 ASP A CA 1
ATOM 976 C C . ASP A 1 126 ? -16.060 9.363 33.945 1.00 86.44 126 ASP A C 1
ATOM 978 O O . ASP A 1 126 ? -16.725 9.891 33.051 1.00 86.44 126 ASP A O 1
ATOM 982 N N . ILE A 1 127 ? -16.546 8.386 34.720 1.00 89.56 127 ILE A N 1
ATOM 983 C CA . ILE A 1 127 ? -17.909 7.867 34.587 1.00 89.56 127 ILE A CA 1
ATOM 984 C C . ILE A 1 127 ? -18.924 8.953 34.941 1.00 89.56 127 ILE A C 1
ATOM 986 O O . ILE A 1 127 ? -19.886 9.154 34.201 1.00 89.56 127 ILE A O 1
ATOM 990 N N . PHE A 1 128 ? -18.705 9.682 36.038 1.00 93.81 128 PHE A N 1
ATOM 991 C CA . PHE A 1 128 ? -19.584 10.776 36.442 1.00 93.81 128 PHE A CA 1
ATOM 992 C C . PHE A 1 128 ? -19.667 11.851 35.353 1.00 93.81 128 PHE A C 1
ATOM 994 O O . PHE A 1 128 ? -20.766 12.194 34.925 1.00 93.81 128 PHE A O 1
ATOM 1001 N N . SER A 1 129 ? -18.520 12.327 34.863 1.00 91.62 129 SER A N 1
ATOM 1002 C CA . SER A 1 129 ? -18.418 13.372 33.840 1.00 91.62 129 SER A CA 1
ATOM 1003 C C . SER A 1 129 ? -19.108 12.974 32.532 1.00 91.62 129 SER A C 1
ATOM 1005 O O . SER A 1 129 ? -19.915 13.734 31.996 1.00 91.62 129 SER A O 1
ATOM 1007 N N . ASN A 1 130 ? -18.887 11.744 32.052 1.00 90.31 130 ASN A N 1
ATOM 1008 C CA . ASN A 1 130 ? -19.552 11.233 30.851 1.00 90.31 130 ASN A CA 1
ATOM 1009 C C . ASN A 1 130 ? -21.082 11.196 31.018 1.00 90.31 130 ASN A C 1
ATOM 1011 O O . ASN A 1 130 ? -21.826 11.664 30.155 1.00 90.31 130 ASN A O 1
ATOM 1015 N N . ILE A 1 131 ? -21.572 10.693 32.153 1.00 94.38 131 ILE A N 1
ATOM 1016 C CA . ILE A 1 131 ? -23.013 10.640 32.427 1.00 94.38 131 ILE A CA 1
ATOM 1017 C C . ILE A 1 131 ? -23.593 12.048 32.548 1.00 94.38 131 ILE A C 1
ATOM 1019 O O . ILE A 1 131 ? -24.656 12.314 31.989 1.00 94.38 131 ILE A O 1
ATOM 1023 N N . TRP A 1 132 ? -22.889 12.953 33.227 1.00 95.19 132 TRP A N 1
ATOM 1024 C CA . TRP A 1 132 ? -23.292 14.346 33.384 1.00 95.19 132 TRP A CA 1
ATOM 1025 C C . TRP A 1 132 ? -23.433 15.052 32.031 1.00 95.19 132 TRP A C 1
ATOM 1027 O O . TRP A 1 132 ? -24.467 15.655 31.748 1.00 95.19 132 TRP A O 1
ATOM 1037 N N . TYR A 1 133 ? -22.452 14.878 31.145 1.00 94.38 133 TYR A N 1
ATOM 1038 C CA . TYR A 1 133 ? -22.496 15.393 29.777 1.00 94.38 133 TYR A CA 1
ATOM 1039 C C . TYR A 1 133 ? -23.658 14.805 28.960 1.00 94.38 133 TYR A C 1
ATOM 1041 O O . TYR A 1 133 ? -24.322 15.495 28.186 1.00 94.38 133 TYR A O 1
ATOM 1049 N N . ARG A 1 134 ? -23.960 13.513 29.128 1.00 95.50 134 ARG A N 1
ATOM 1050 C CA . ARG A 1 134 ? -25.100 12.884 28.441 1.00 95.50 134 ARG A CA 1
ATOM 1051 C C . ARG A 1 134 ? -26.446 13.370 28.981 1.00 95.50 134 ARG A C 1
ATOM 1053 O O . ARG A 1 134 ? -27.382 13.473 28.196 1.00 95.50 134 ARG A O 1
ATOM 1060 N N . LEU A 1 135 ? -26.536 13.717 30.263 1.00 96.12 135 LEU A N 1
ATOM 1061 C CA . LEU A 1 135 ? -27.711 14.376 30.843 1.00 96.12 135 LEU A CA 1
ATOM 1062 C C . LEU A 1 135 ? -27.907 15.795 30.294 1.00 96.12 135 LEU A C 1
ATOM 1064 O O . LEU A 1 135 ? -29.034 16.164 29.967 1.00 96.12 135 LEU A O 1
ATOM 1068 N N . GLU A 1 136 ? -26.822 16.549 30.106 1.00 95.31 136 GLU A N 1
ATOM 1069 C CA . GLU A 1 136 ? -26.864 17.852 29.431 1.00 95.31 136 GLU A CA 1
ATOM 1070 C C . GLU A 1 136 ? -27.398 17.725 27.999 1.00 95.31 136 GLU A C 1
ATOM 1072 O O . GLU A 1 136 ? -28.261 18.497 27.581 1.00 95.31 136 GLU A O 1
ATOM 1077 N N . ASN A 1 137 ? -26.934 16.720 27.252 1.00 95.62 137 ASN A N 1
ATOM 1078 C CA . ASN A 1 137 ? -27.398 16.471 25.886 1.00 95.62 137 ASN A CA 1
ATOM 1079 C C . ASN A 1 137 ? -28.875 16.065 25.817 1.00 95.62 137 ASN A C 1
ATOM 1081 O O . ASN A 1 137 ? -29.539 16.412 24.846 1.00 95.62 137 ASN A O 1
ATOM 1085 N N . ILE A 1 138 ? -29.406 15.362 26.824 1.00 95.56 138 ILE A N 1
ATOM 1086 C CA . ILE A 1 138 ? -30.848 15.078 26.900 1.00 95.56 138 ILE A CA 1
ATOM 1087 C C . ILE A 1 138 ? -31.618 16.391 27.029 1.00 95.56 138 ILE A C 1
ATOM 1089 O O . ILE A 1 138 ? -32.528 16.644 26.249 1.00 95.56 138 ILE A O 1
ATOM 1093 N N . TRP A 1 139 ? -31.221 17.249 27.972 1.00 94.06 139 TRP A N 1
ATOM 1094 C CA . TRP A 1 139 ? -31.900 18.524 28.198 1.00 94.06 139 TRP A CA 1
ATOM 1095 C C . TRP A 1 139 ? -31.790 19.486 27.006 1.00 94.06 139 TRP A C 1
ATOM 1097 O O . TRP A 1 139 ? -32.747 20.178 26.677 1.00 94.06 139 TRP A O 1
ATOM 1107 N N . THR A 1 140 ? -30.632 19.543 26.351 1.00 92.81 140 THR A N 1
ATOM 1108 C CA . THR A 1 140 ? -30.376 20.507 25.267 1.00 92.81 140 THR A CA 1
ATOM 1109 C C . THR A 1 140 ? -30.731 19.988 23.872 1.00 92.81 140 THR A C 1
ATOM 1111 O O . THR A 1 140 ? -30.833 20.786 22.937 1.00 92.81 140 THR A O 1
ATOM 1114 N N . GLY A 1 141 ? -30.885 18.671 23.711 1.00 92.19 141 GLY A N 1
ATOM 1115 C CA . GLY A 1 141 ? -31.066 18.010 22.419 1.00 92.19 141 GLY A CA 1
ATOM 1116 C C . GLY A 1 141 ? -32.458 17.427 22.171 1.00 92.19 141 GLY A C 1
ATOM 1117 O O . GLY A 1 141 ? -32.873 17.376 21.012 1.00 92.19 141 GLY A O 1
ATOM 1118 N N . GLU A 1 142 ? -33.176 17.003 23.214 1.00 95.50 142 GLU A N 1
ATOM 1119 C CA . GLU A 1 142 ? -34.521 16.424 23.092 1.00 95.50 142 GLU A CA 1
ATOM 1120 C C . GLU A 1 142 ? -35.622 17.495 23.197 1.00 95.50 142 GLU A C 1
ATOM 1122 O O . GLU A 1 142 ? -35.388 18.614 23.650 1.00 95.50 142 GLU A O 1
ATOM 1127 N N . ALA A 1 143 ? -36.839 17.175 22.744 1.00 95.75 143 ALA A N 1
ATOM 1128 C CA . ALA A 1 143 ? -37.972 18.099 22.831 1.00 95.75 143 ALA A CA 1
ATOM 1129 C C . ALA A 1 143 ? -38.553 18.160 24.257 1.00 95.75 143 ALA A C 1
ATOM 1131 O O . ALA A 1 143 ? -38.727 17.127 24.901 1.00 95.75 143 ALA A O 1
ATOM 1132 N N . ASP A 1 144 ? -38.904 19.366 24.722 1.00 95.44 144 ASP A N 1
ATOM 1133 C CA . ASP A 1 144 ? -39.331 19.636 26.107 1.00 95.44 144 ASP A CA 1
ATOM 1134 C C . ASP A 1 144 ? -40.521 18.796 26.591 1.00 95.44 144 ASP A C 1
ATOM 1136 O O . ASP A 1 144 ? -40.653 18.573 27.793 1.00 95.44 144 ASP A O 1
ATOM 1140 N N . ASP A 1 145 ? -41.407 18.367 25.686 1.00 96.38 145 ASP A N 1
ATOM 1141 C CA . ASP A 1 145 ? -42.620 17.600 25.980 1.00 96.38 145 ASP A CA 1
ATOM 1142 C C . ASP A 1 145 ? -42.413 16.077 25.989 1.00 96.38 145 ASP A C 1
ATOM 1144 O O . ASP A 1 145 ? -43.331 15.345 26.361 1.00 96.38 145 ASP A O 1
ATOM 1148 N N . VAL A 1 146 ? -41.221 15.592 25.625 1.00 97.31 146 VAL A N 1
ATOM 1149 C CA . VAL A 1 146 ? -40.868 14.166 25.681 1.00 97.31 146 VAL A CA 1
ATOM 1150 C C . VAL A 1 146 ? -40.712 13.730 27.134 1.00 97.31 146 VAL A C 1
ATOM 1152 O O . VAL A 1 146 ? -40.072 14.414 27.929 1.00 97.31 146 VAL A O 1
ATOM 1155 N N . HIS A 1 147 ? -41.277 12.579 27.489 1.00 97.75 147 HIS A N 1
ATOM 1156 C CA . HIS A 1 147 ? -41.140 11.990 28.820 1.00 97.75 147 HIS A CA 1
ATOM 1157 C C . HIS A 1 147 ? -39.822 11.220 28.975 1.00 97.75 147 HIS A C 1
ATOM 1159 O O . HIS A 1 147 ? -39.392 10.517 28.059 1.00 97.75 147 HIS A O 1
ATOM 1165 N N . ILE A 1 148 ? -39.181 11.307 30.146 1.00 96.62 148 ILE A N 1
ATOM 1166 C CA . ILE A 1 148 ? -37.900 10.625 30.399 1.00 96.62 148 ILE A CA 1
ATOM 1167 C C . ILE A 1 148 ? -38.007 9.103 30.206 1.00 96.62 148 ILE A C 1
ATOM 1169 O O . ILE A 1 148 ? -37.067 8.492 29.695 1.00 96.62 148 ILE A O 1
ATOM 1173 N N . ALA A 1 149 ? -39.130 8.475 30.564 1.00 95.06 149 ALA A N 1
ATOM 1174 C CA . ALA A 1 149 ? -39.325 7.037 30.380 1.00 95.06 149 ALA A CA 1
ATOM 1175 C C . ALA A 1 149 ? -39.413 6.605 28.904 1.00 95.06 149 ALA A C 1
ATOM 1177 O O . ALA A 1 149 ? -39.309 5.410 28.623 1.00 95.06 149 ALA A O 1
ATOM 1178 N N . GLU A 1 150 ? -39.576 7.544 27.965 1.00 95.75 150 GLU A N 1
ATOM 1179 C CA . GLU A 1 150 ? -39.527 7.277 26.522 1.00 95.75 150 GLU A CA 1
ATOM 1180 C C . GLU A 1 150 ? -38.088 7.213 25.978 1.00 95.75 150 GLU A C 1
ATOM 1182 O O . GLU A 1 150 ? -37.876 6.740 24.861 1.00 95.75 150 GLU A O 1
ATOM 1187 N N . LEU A 1 151 ? -37.090 7.654 26.754 1.00 93.62 151 LEU A N 1
ATOM 1188 C CA . LEU A 1 151 ? -35.695 7.708 26.328 1.00 93.62 151 LEU A CA 1
ATOM 1189 C C . LEU A 1 151 ? -34.907 6.482 26.820 1.00 93.62 151 LEU A C 1
ATOM 1191 O O . LEU A 1 151 ? -34.610 6.344 28.009 1.00 93.62 151 LEU A O 1
ATOM 1195 N N . ASP A 1 152 ? -34.444 5.642 25.889 1.00 93.12 152 ASP A N 1
ATOM 1196 C CA . ASP A 1 152 ? -33.611 4.461 26.196 1.00 93.12 152 ASP A CA 1
ATOM 1197 C C . ASP A 1 152 ? -32.271 4.816 26.879 1.00 93.12 152 ASP A C 1
ATOM 1199 O O . ASP A 1 152 ? -31.655 3.985 27.554 1.00 93.12 152 ASP A O 1
ATOM 1203 N N . ILE A 1 153 ? -31.825 6.069 26.743 1.00 92.94 153 ILE A N 1
ATOM 1204 C CA . ILE A 1 153 ? -30.549 6.547 27.275 1.00 92.94 153 ILE A CA 1
ATOM 1205 C C . ILE A 1 153 ? -30.479 6.478 28.805 1.00 92.94 153 ILE A C 1
ATOM 1207 O O . ILE A 1 153 ? -29.443 6.085 29.332 1.00 92.94 153 ILE A O 1
ATOM 1211 N N . VAL A 1 154 ? -31.550 6.807 29.538 1.00 94.25 154 VAL A N 1
ATOM 1212 C CA . VAL A 1 154 ? -31.512 6.862 31.013 1.00 94.25 154 VAL A CA 1
ATOM 1213 C C . VAL A 1 154 ? -31.324 5.467 31.627 1.00 94.25 154 VAL A C 1
ATOM 1215 O O . VAL A 1 154 ? -30.412 5.302 32.445 1.00 94.25 154 VAL A O 1
ATOM 1218 N N . PRO A 1 155 ? -32.078 4.427 31.209 1.00 95.69 155 PRO A N 1
ATOM 1219 C CA . PRO A 1 155 ? -31.777 3.046 31.583 1.00 95.69 155 PRO A CA 1
ATOM 1220 C C . PRO A 1 155 ? -30.342 2.612 31.254 1.00 95.69 155 PRO A C 1
ATOM 1222 O O . PRO A 1 155 ? -29.734 1.872 32.031 1.00 95.69 155 PRO A O 1
ATOM 1225 N N . ASP A 1 156 ? -29.785 3.054 30.126 1.00 91.94 156 ASP A N 1
ATOM 1226 C CA . ASP A 1 156 ? -28.423 2.696 29.726 1.00 91.94 156 ASP A CA 1
ATOM 1227 C C . ASP A 1 156 ? -27.347 3.389 30.573 1.00 91.94 156 ASP A C 1
ATOM 1229 O O . ASP A 1 156 ? -26.362 2.740 30.933 1.00 91.94 156 ASP A O 1
ATOM 1233 N N . LEU A 1 157 ? -27.561 4.645 30.983 1.00 94.44 157 LEU A N 1
ATOM 1234 C CA . LEU A 1 157 ? -26.693 5.345 31.939 1.00 94.44 157 LEU A CA 1
ATOM 1235 C C . LEU A 1 157 ? -26.673 4.624 33.298 1.00 94.44 157 LEU A C 1
ATOM 1237 O O . LEU A 1 157 ? -25.608 4.439 33.885 1.00 94.44 157 LEU A O 1
ATOM 1241 N N . ILE A 1 158 ? -27.823 4.133 33.783 1.00 95.50 158 ILE A N 1
ATOM 1242 C CA . ILE A 1 158 ? -27.884 3.339 35.026 1.00 95.50 158 ILE A CA 1
ATOM 1243 C C . ILE A 1 158 ? -27.059 2.051 34.893 1.00 95.50 158 ILE A C 1
ATOM 1245 O O . ILE A 1 158 ? -26.276 1.727 35.789 1.00 95.50 158 ILE A O 1
ATOM 1249 N N . LYS A 1 159 ? -27.200 1.323 33.774 1.00 93.19 159 LYS A N 1
ATOM 1250 C CA . LYS A 1 159 ? -26.411 0.105 33.510 1.00 93.19 159 LYS A CA 1
ATOM 1251 C C . LYS A 1 159 ? -24.913 0.399 33.442 1.00 93.19 159 LYS A C 1
ATOM 1253 O O . LYS A 1 159 ? -24.119 -0.440 33.861 1.00 93.19 159 LYS A O 1
ATOM 1258 N N . GLU A 1 160 ? -24.521 1.554 32.907 1.00 90.94 160 GLU A N 1
ATOM 1259 C CA . GLU A 1 160 ? -23.125 1.991 32.843 1.00 90.94 160 GLU A CA 1
ATOM 1260 C C . GLU A 1 160 ? -22.535 2.175 34.246 1.00 90.94 160 GLU A C 1
ATOM 1262 O O . GLU A 1 160 ? -21.493 1.585 34.544 1.00 90.94 160 GLU A O 1
ATOM 1267 N N . ILE A 1 161 ? -23.254 2.862 35.144 1.00 92.94 161 ILE A N 1
ATOM 1268 C CA . ILE A 1 161 ? -22.847 2.999 36.551 1.00 92.94 161 ILE A CA 1
ATOM 1269 C C . ILE A 1 161 ? -22.773 1.635 37.238 1.00 92.94 161 ILE A C 1
ATOM 1271 O O . ILE A 1 161 ? -21.785 1.323 37.903 1.00 92.94 161 ILE A O 1
ATOM 1275 N N . ASP A 1 162 ? -23.813 0.811 37.101 1.00 93.44 162 ASP A N 1
ATOM 1276 C CA . ASP A 1 162 ? -23.870 -0.483 37.782 1.00 93.44 162 ASP A CA 1
ATOM 1277 C C . ASP A 1 162 ? -22.752 -1.426 37.288 1.00 93.44 162 ASP A C 1
ATOM 1279 O O . ASP A 1 162 ? -22.159 -2.145 38.097 1.00 93.44 162 ASP A O 1
ATOM 1283 N N . ARG A 1 163 ? -22.375 -1.358 36.002 1.00 91.25 163 ARG A N 1
ATOM 1284 C CA . ARG A 1 163 ? -21.213 -2.076 35.454 1.00 91.25 163 ARG A CA 1
ATOM 1285 C C . ARG A 1 163 ? -19.895 -1.554 36.021 1.00 91.25 163 ARG A C 1
ATOM 1287 O O . ARG A 1 163 ? -19.083 -2.367 36.459 1.00 91.25 163 ARG A O 1
ATOM 1294 N N . TYR A 1 164 ? -19.687 -0.235 36.063 1.00 90.12 164 TYR A N 1
ATOM 1295 C CA . TYR A 1 164 ? -18.497 0.353 36.691 1.00 90.12 164 TYR A CA 1
ATOM 1296 C C . TYR A 1 164 ? -18.360 -0.115 38.146 1.00 90.12 164 TYR A C 1
ATOM 1298 O O . TYR A 1 164 ? -17.323 -0.649 38.544 1.00 90.12 164 TYR A O 1
ATOM 1306 N N . ARG A 1 165 ? -19.444 -0.039 38.927 1.00 90.12 165 ARG A N 1
ATOM 1307 C CA . ARG A 1 165 ? -19.469 -0.490 40.329 1.00 90.12 165 ARG A CA 1
ATOM 1308 C C . ARG A 1 165 ? -19.172 -1.979 40.470 1.00 90.12 165 ARG A C 1
ATOM 1310 O O . ARG A 1 165 ? -18.485 -2.368 41.409 1.00 90.12 165 ARG A O 1
ATOM 1317 N N . ALA A 1 166 ? -19.661 -2.807 39.550 1.00 90.88 166 ALA A N 1
ATOM 1318 C CA . ALA A 1 166 ? -19.363 -4.236 39.528 1.00 90.88 166 ALA A CA 1
ATOM 1319 C C . ALA A 1 166 ? -17.912 -4.549 39.115 1.00 90.88 166 ALA A C 1
ATOM 1321 O O . ALA A 1 166 ? -17.430 -5.646 39.403 1.00 90.88 166 ALA A O 1
ATOM 1322 N N . ASN A 1 167 ? -17.230 -3.622 38.439 1.00 89.56 167 ASN A N 1
ATOM 1323 C CA . ASN A 1 167 ? -15.880 -3.785 37.901 1.00 89.56 167 ASN A 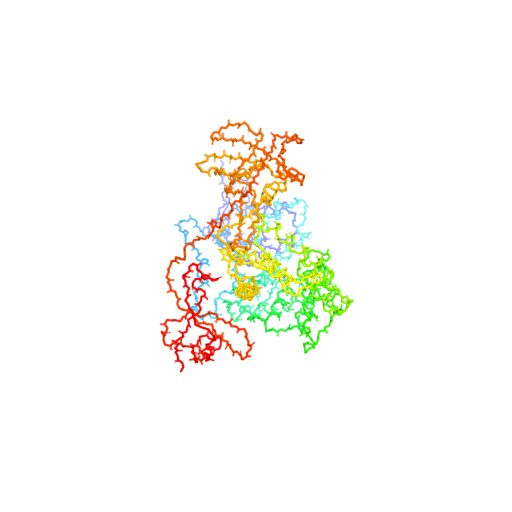CA 1
ATOM 1324 C C . ASN A 1 167 ? -14.775 -3.159 38.760 1.00 89.56 167 ASN A C 1
ATOM 1326 O O . ASN A 1 167 ? -13.648 -3.647 38.702 1.00 89.56 167 ASN A O 1
ATOM 1330 N N . LYS A 1 168 ? -15.071 -2.097 39.522 1.00 84.00 168 LYS A N 1
ATOM 1331 C CA . LYS A 1 168 ? -14.064 -1.223 40.153 1.00 84.00 168 LYS A CA 1
ATOM 1332 C C . LYS A 1 168 ? -13.021 -1.965 41.000 1.00 84.00 168 LYS A C 1
ATOM 1334 O O . LYS A 1 168 ? -11.843 -1.637 40.931 1.00 84.00 168 LYS A O 1
ATOM 1339 N N . ASP A 1 169 ? -13.440 -3.013 41.710 1.00 84.69 169 ASP A N 1
ATOM 1340 C CA . ASP A 1 169 ? -12.581 -3.793 42.613 1.00 84.69 169 ASP A CA 1
ATOM 1341 C C . ASP A 1 169 ? -12.060 -5.098 41.972 1.00 84.69 169 ASP A C 1
ATOM 1343 O O . ASP A 1 169 ? -11.430 -5.916 42.641 1.00 84.69 169 ASP A O 1
ATOM 1347 N N . LYS A 1 170 ? -12.346 -5.335 40.682 1.00 85.44 170 LYS A N 1
ATOM 1348 C CA . LYS A 1 170 ? -11.930 -6.547 39.960 1.00 85.44 170 LYS A CA 1
ATOM 1349 C C . LYS A 1 170 ? -10.637 -6.318 39.168 1.00 85.44 170 LYS A C 1
ATOM 1351 O O . LYS A 1 170 ? -10.478 -5.241 38.574 1.00 85.44 170 LYS A O 1
ATOM 1356 N N . PRO A 1 171 ? -9.776 -7.347 39.038 1.00 83.44 171 PRO A N 1
ATOM 1357 C CA . PRO A 1 171 ? -8.705 -7.355 38.044 1.00 83.44 171 PRO A CA 1
ATOM 1358 C C . PRO A 1 171 ? -9.266 -7.132 36.635 1.00 83.44 171 PRO A C 1
ATOM 1360 O O . PRO A 1 171 ? -10.339 -7.642 36.311 1.00 83.44 171 PRO A O 1
ATOM 1363 N N . PHE A 1 172 ? -8.542 -6.418 35.768 1.00 78.88 172 PHE A N 1
ATOM 1364 C CA . PHE A 1 172 ? -9.031 -6.070 34.425 1.00 78.88 172 PHE A CA 1
ATOM 1365 C C . PHE A 1 172 ? -9.473 -7.285 33.589 1.00 78.88 172 PHE A C 1
ATOM 1367 O O . PHE A 1 172 ? -10.486 -7.226 32.902 1.00 78.88 172 PHE A O 1
ATOM 1374 N N . LEU A 1 173 ? -8.779 -8.423 33.692 1.00 83.12 173 LEU A N 1
ATOM 1375 C CA . LEU A 1 173 ? -9.153 -9.657 32.984 1.00 83.12 173 LEU A CA 1
ATOM 1376 C C . LEU A 1 173 ? -10.518 -10.229 33.419 1.00 83.12 173 LEU A C 1
ATOM 1378 O O . LEU A 1 173 ? -11.150 -10.955 32.647 1.00 83.12 173 LEU A O 1
ATOM 1382 N N . GLU A 1 174 ? -10.991 -9.891 34.619 1.00 85.94 174 GLU A N 1
ATOM 1383 C CA . GLU A 1 174 ? -12.249 -10.369 35.211 1.00 85.94 174 GLU A CA 1
ATOM 1384 C C . GLU A 1 174 ? -13.399 -9.353 35.104 1.00 85.94 174 GLU A C 1
ATOM 1386 O O . GLU A 1 174 ? -14.536 -9.657 35.477 1.00 85.94 174 GLU A O 1
ATOM 1391 N N . ARG A 1 175 ? -13.124 -8.146 34.598 1.00 88.50 175 ARG A N 1
ATOM 1392 C CA . ARG A 1 175 ? -14.136 -7.107 34.382 1.00 88.50 175 ARG A CA 1
ATOM 1393 C C . ARG A 1 175 ? -15.045 -7.447 33.200 1.00 88.50 175 ARG A C 1
ATOM 1395 O O . ARG A 1 175 ? -14.664 -8.149 32.259 1.00 88.50 175 ARG A O 1
ATOM 1402 N N . GLU A 1 176 ? -16.261 -6.917 33.253 1.00 89.12 176 GLU A N 1
ATOM 1403 C CA . GLU A 1 176 ? -17.227 -6.967 32.157 1.00 89.12 176 GLU A CA 1
ATOM 1404 C C . GLU A 1 176 ? -17.092 -5.730 31.270 1.00 89.12 176 GLU A C 1
ATOM 1406 O O . GLU A 1 176 ? -17.113 -4.603 31.761 1.00 89.12 176 GLU A O 1
ATOM 1411 N N . TYR A 1 177 ? -17.002 -5.937 29.957 1.00 88.81 177 TYR A N 1
ATOM 1412 C CA . TYR A 1 177 ? -16.823 -4.869 28.975 1.00 88.81 177 TYR A CA 1
ATOM 1413 C C . TYR A 1 177 ? -17.916 -4.922 27.917 1.00 88.81 177 TYR A C 1
ATOM 1415 O O . TYR A 1 177 ? -18.351 -5.999 27.504 1.00 88.81 177 TYR A O 1
ATOM 1423 N N . THR A 1 178 ? -18.322 -3.751 27.437 1.00 89.31 178 THR A N 1
ATOM 1424 C CA . THR A 1 178 ? -19.162 -3.625 26.242 1.00 89.31 178 THR A CA 1
ATOM 1425 C C . THR A 1 178 ? -18.374 -3.991 24.994 1.00 89.31 178 THR A C 1
ATOM 1427 O O . THR A 1 178 ? -17.159 -3.800 24.936 1.00 89.31 178 THR A O 1
ATOM 1430 N N . ASP A 1 179 ? -19.059 -4.425 23.940 1.00 92.69 179 ASP A N 1
ATOM 1431 C CA . ASP A 1 179 ? -18.390 -4.693 22.663 1.00 92.69 179 ASP A CA 1
ATOM 1432 C C . ASP A 1 179 ? -17.766 -3.429 22.048 1.00 92.69 179 ASP A C 1
ATOM 1434 O O . ASP A 1 179 ? -16.799 -3.527 21.299 1.00 92.69 179 ASP A O 1
ATOM 1438 N N . ALA A 1 180 ? -18.258 -2.232 22.395 1.00 88.81 180 ALA A N 1
ATOM 1439 C CA . ALA A 1 180 ? -17.640 -0.963 22.005 1.00 88.81 180 ALA A CA 1
ATOM 1440 C C . ALA A 1 180 ? -16.268 -0.759 22.671 1.00 88.81 180 ALA A C 1
ATOM 1442 O O . ALA A 1 180 ? -15.295 -0.462 21.978 1.00 88.81 180 ALA A O 1
ATOM 1443 N N . GLN A 1 181 ? -16.164 -0.991 23.986 1.00 88.69 181 GLN A N 1
ATOM 1444 C CA . GLN A 1 181 ? -14.884 -0.948 24.707 1.00 88.69 181 GLN A CA 1
ATOM 1445 C C . GLN A 1 181 ? -13.914 -2.009 24.175 1.00 88.69 181 GLN A C 1
ATOM 1447 O O . GLN A 1 181 ? -12.742 -1.714 23.946 1.00 88.69 181 GLN A O 1
ATOM 1452 N N . LYS A 1 182 ? -14.405 -3.228 23.914 1.00 94.31 182 LYS A N 1
ATOM 1453 C CA . LYS A 1 182 ? -13.590 -4.308 23.340 1.00 94.31 182 LYS A CA 1
ATOM 1454 C C . LYS A 1 182 ? -13.033 -3.925 21.971 1.00 94.31 182 LYS A C 1
ATOM 1456 O O . LYS A 1 182 ? -11.827 -4.035 21.771 1.00 94.31 182 LYS A O 1
ATOM 1461 N N . ARG A 1 183 ? -13.886 -3.438 21.057 1.00 95.00 183 ARG A N 1
ATOM 1462 C CA . ARG A 1 183 ? -13.489 -2.984 19.710 1.00 95.00 183 ARG A CA 1
ATOM 1463 C C . ARG A 1 183 ? -12.452 -1.873 19.770 1.00 95.00 183 ARG A C 1
ATOM 1465 O O . ARG A 1 183 ? -11.434 -1.949 19.086 1.00 95.00 183 ARG A O 1
ATOM 1472 N N . TYR A 1 184 ? -12.691 -0.873 20.617 1.00 90.69 184 TYR A N 1
ATOM 1473 C CA . TYR A 1 184 ? -11.740 0.211 20.834 1.00 90.69 184 TYR A CA 1
ATOM 1474 C C . TYR A 1 184 ? -10.380 -0.333 21.287 1.00 90.69 184 TYR A C 1
ATOM 1476 O O . TYR A 1 184 ? -9.356 -0.014 20.686 1.00 90.69 184 TYR A O 1
ATOM 1484 N N . TYR A 1 185 ? -10.379 -1.225 22.281 1.00 92.69 185 TYR A N 1
ATOM 1485 C CA . TYR A 1 185 ? -9.156 -1.794 22.833 1.00 92.69 185 TYR A CA 1
ATOM 1486 C C . TYR A 1 185 ? -8.374 -2.631 21.814 1.00 92.69 185 TYR A C 1
ATOM 1488 O O . TYR A 1 185 ? -7.181 -2.400 21.630 1.00 92.69 185 TYR A O 1
ATOM 1496 N N . ILE A 1 186 ? -9.021 -3.560 21.098 1.00 95.81 186 ILE A N 1
ATOM 1497 C CA . ILE A 1 186 ? -8.333 -4.361 20.069 1.00 95.81 186 ILE A CA 1
ATOM 1498 C C . ILE A 1 186 ? -7.825 -3.488 18.912 1.00 95.81 186 ILE A C 1
ATOM 1500 O O . ILE A 1 186 ? -6.792 -3.790 18.315 1.00 95.81 186 ILE A O 1
ATOM 1504 N N . GLY A 1 187 ? -8.502 -2.368 18.634 1.00 93.44 187 GLY A N 1
ATOM 1505 C CA . GLY A 1 187 ? -8.116 -1.402 17.611 1.00 93.44 187 GLY A CA 1
ATOM 1506 C C . GLY A 1 187 ? -6.714 -0.824 17.822 1.00 93.44 187 GLY A C 1
ATOM 1507 O O . GLY A 1 187 ? -6.005 -0.574 16.843 1.00 93.44 187 GLY A O 1
ATOM 1508 N N . LEU A 1 188 ? -6.282 -0.705 19.082 1.00 90.25 188 LEU A N 1
ATOM 1509 C CA . LEU A 1 188 ? -4.944 -0.241 19.463 1.00 90.25 188 LEU A CA 1
ATOM 1510 C C . LEU A 1 188 ? -3.831 -1.190 18.983 1.00 90.25 188 LEU A C 1
ATOM 1512 O O . LEU A 1 188 ? -2.704 -0.755 18.765 1.00 90.25 188 LEU A O 1
ATOM 1516 N N . PHE A 1 189 ? -4.144 -2.473 18.774 1.00 93.31 189 PHE A N 1
ATOM 1517 C CA . PHE A 1 189 ? -3.184 -3.525 18.417 1.00 93.31 189 PHE A CA 1
ATOM 1518 C C . PHE A 1 189 ? -3.084 -3.780 16.907 1.00 93.31 189 PHE A C 1
ATOM 1520 O O . PHE A 1 189 ? -2.391 -4.704 16.484 1.00 93.31 189 PHE A O 1
ATOM 1527 N N . ASN A 1 190 ? -3.726 -2.956 16.069 1.00 87.06 190 ASN A N 1
ATOM 1528 C CA . ASN A 1 190 ? -3.538 -3.028 14.615 1.00 87.06 190 ASN A CA 1
ATOM 1529 C C . ASN A 1 190 ? -2.102 -2.653 14.188 1.00 87.06 190 ASN A C 1
ATOM 1531 O O . ASN A 1 190 ? -1.672 -3.023 13.095 1.00 87.06 190 ASN A O 1
ATOM 1535 N N . ALA A 1 191 ? -1.362 -1.922 15.029 1.00 83.44 191 ALA A N 1
ATOM 1536 C CA . ALA A 1 191 ? 0.017 -1.529 14.774 1.00 83.44 191 ALA A CA 1
ATOM 1537 C C . ALA A 1 191 ? 1.011 -2.520 15.414 1.00 83.44 191 ALA A C 1
ATOM 1539 O O . ALA A 1 191 ? 0.954 -2.823 16.607 1.00 83.44 191 ALA A O 1
ATOM 1540 N N . ASP A 1 192 ? 1.939 -3.042 14.608 1.00 80.44 192 ASP A N 1
ATOM 1541 C CA . ASP A 1 192 ? 2.873 -4.102 15.021 1.00 80.44 192 ASP A CA 1
ATOM 1542 C C . ASP A 1 192 ? 3.869 -3.647 16.108 1.00 80.44 192 ASP A C 1
ATOM 1544 O O . ASP A 1 192 ? 4.352 -4.451 16.904 1.00 80.44 192 ASP A O 1
ATOM 1548 N N . ASP A 1 193 ? 4.175 -2.352 16.179 1.00 82.00 193 ASP A N 1
ATOM 1549 C CA . ASP A 1 193 ? 5.005 -1.765 17.232 1.00 82.00 193 ASP A CA 1
ATOM 1550 C C . ASP A 1 193 ? 4.314 -1.786 18.604 1.00 82.00 193 ASP A C 1
ATOM 1552 O O . ASP A 1 193 ? 4.972 -2.086 19.602 1.00 82.00 193 ASP A O 1
ATOM 1556 N N . VAL A 1 194 ? 2.998 -1.560 18.649 1.00 87.44 194 VAL A N 1
ATOM 1557 C CA . VAL A 1 194 ? 2.192 -1.686 19.873 1.00 87.44 194 VAL A CA 1
ATOM 1558 C C . VAL A 1 194 ? 2.221 -3.129 20.365 1.00 87.44 194 VAL A C 1
ATOM 1560 O O . VAL A 1 194 ? 2.569 -3.378 21.517 1.00 87.44 194 VAL A O 1
ATOM 1563 N N . VAL A 1 195 ? 1.974 -4.099 19.478 1.00 90.06 195 VAL A N 1
ATOM 1564 C CA . VAL A 1 195 ? 2.029 -5.536 19.813 1.00 90.06 195 VAL A CA 1
ATOM 1565 C C . VAL A 1 195 ? 3.406 -5.934 20.358 1.00 90.06 195 VAL A C 1
ATOM 1567 O O . VAL A 1 195 ? 3.508 -6.744 21.279 1.00 90.06 195 VAL A O 1
ATOM 1570 N N . LYS A 1 196 ? 4.486 -5.366 19.810 1.00 88.62 196 LYS A N 1
ATOM 1571 C CA . LYS A 1 196 ? 5.858 -5.634 20.263 1.00 88.62 196 LYS A CA 1
ATOM 1572 C C . LYS A 1 196 ? 6.151 -5.101 21.660 1.00 88.62 196 LYS A C 1
ATOM 1574 O O . LYS A 1 196 ? 6.925 -5.752 22.359 1.00 88.62 196 LYS A O 1
ATOM 1579 N N . LYS A 1 197 ? 5.568 -3.967 22.050 1.00 88.50 197 LYS A N 1
ATOM 1580 C CA . LYS A 1 197 ? 5.818 -3.304 23.341 1.00 88.50 197 LYS A CA 1
ATOM 1581 C C . LYS A 1 197 ? 4.833 -3.695 24.444 1.00 88.50 197 LYS A C 1
ATOM 1583 O O . LYS A 1 197 ? 5.170 -3.538 25.608 1.00 88.50 197 LYS A O 1
ATOM 1588 N N . ALA A 1 198 ? 3.661 -4.219 24.089 1.00 87.38 198 ALA A N 1
ATOM 1589 C CA . ALA A 1 198 ? 2.613 -4.563 25.045 1.00 87.38 198 ALA A CA 1
ATOM 1590 C C . ALA A 1 198 ? 3.077 -5.566 26.119 1.00 87.38 198 ALA A C 1
ATOM 1592 O O . ALA A 1 198 ? 3.855 -6.491 25.849 1.00 87.38 198 ALA A O 1
ATOM 1593 N N . SER A 1 199 ? 2.565 -5.400 27.332 1.00 88.94 199 SER A N 1
ATOM 1594 C CA . SER A 1 199 ? 2.736 -6.342 28.439 1.00 88.94 199 SER A CA 1
ATOM 1595 C C . SER A 1 199 ? 1.936 -7.635 28.209 1.00 88.94 199 SER A C 1
ATOM 1597 O O . SER A 1 199 ? 1.024 -7.691 27.381 1.00 88.94 199 SER A O 1
ATOM 1599 N N . GLU A 1 200 ? 2.266 -8.711 28.928 1.00 90.06 200 GLU A N 1
ATOM 1600 C CA . GLU A 1 200 ? 1.527 -9.978 28.795 1.00 90.06 200 GLU A CA 1
ATOM 1601 C C . GLU A 1 200 ? 0.041 -9.876 29.197 1.00 90.06 200 GLU A C 1
ATOM 1603 O O . GLU A 1 200 ? -0.786 -10.396 28.443 1.00 90.06 200 GLU A O 1
ATOM 1608 N N . PRO A 1 201 ? -0.349 -9.163 30.277 1.00 89.12 201 PRO A N 1
ATOM 1609 C CA . PRO A 1 201 ? -1.762 -8.948 30.599 1.00 89.12 201 PRO A CA 1
ATOM 1610 C C . PRO A 1 201 ? -2.534 -8.201 29.503 1.00 89.12 201 PRO A C 1
ATOM 1612 O O . PRO A 1 201 ? -3.678 -8.544 29.209 1.00 89.12 201 PRO A O 1
ATOM 1615 N N . GLU A 1 202 ? -1.912 -7.213 28.853 1.00 89.88 202 GLU A N 1
ATOM 1616 C CA . GLU A 1 202 ? -2.519 -6.485 27.732 1.00 89.88 202 GLU A CA 1
ATOM 1617 C C . GLU A 1 202 ? -2.746 -7.392 26.519 1.00 89.88 202 GLU A C 1
ATOM 1619 O O . GLU A 1 202 ? -3.819 -7.380 25.913 1.00 89.88 202 GLU A O 1
ATOM 1624 N N . LEU A 1 203 ? -1.756 -8.223 26.180 1.00 93.31 203 LEU A N 1
ATOM 1625 C CA . LEU A 1 203 ? -1.886 -9.20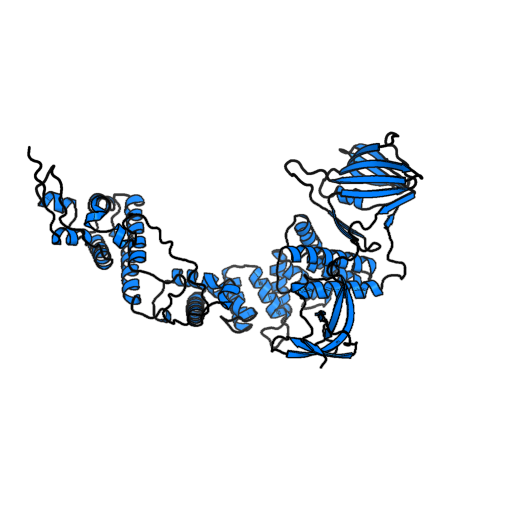2 25.101 1.00 93.31 203 LEU A CA 1
ATOM 1626 C C . LEU A 1 203 ? -2.943 -10.264 25.422 1.00 93.31 203 LEU A C 1
ATOM 1628 O O . LEU A 1 203 ? -3.682 -10.683 24.531 1.00 93.31 203 LEU A O 1
ATOM 1632 N N . GLU A 1 204 ? -3.032 -10.707 26.676 1.00 94.62 204 GLU A N 1
ATOM 1633 C CA . GLU A 1 204 ? -4.055 -11.650 27.127 1.00 94.62 204 GLU A CA 1
ATOM 1634 C C . GLU A 1 204 ? -5.460 -11.053 27.029 1.00 94.62 204 GLU A C 1
ATOM 1636 O O . GLU A 1 204 ? -6.352 -11.686 26.457 1.00 94.62 204 GLU A O 1
ATOM 1641 N N . LEU A 1 205 ? -5.646 -9.816 27.491 1.00 93.56 205 LEU A N 1
ATOM 1642 C CA . LEU A 1 205 ? -6.923 -9.118 27.385 1.00 93.56 205 LEU A CA 1
ATOM 1643 C C . LEU A 1 205 ? -7.301 -8.858 25.920 1.00 93.56 205 LEU A C 1
ATOM 1645 O O . LEU A 1 205 ? -8.441 -9.102 25.521 1.00 93.56 205 LEU A O 1
ATOM 1649 N N . CYS A 1 206 ? -6.339 -8.438 25.094 1.00 95.81 206 CYS A N 1
ATOM 1650 C CA . CYS A 1 206 ? -6.541 -8.227 23.663 1.00 95.81 206 CYS A CA 1
ATOM 1651 C C . CYS A 1 206 ? -6.976 -9.524 22.967 1.00 95.81 206 CYS A C 1
ATOM 1653 O O . CYS A 1 206 ? -7.957 -9.518 22.220 1.00 95.81 206 CYS A O 1
ATOM 1655 N N . ARG A 1 207 ? -6.319 -10.658 23.259 1.00 97.38 207 ARG A N 1
ATOM 1656 C CA . ARG A 1 207 ? -6.740 -11.980 22.766 1.00 97.38 207 ARG A CA 1
ATOM 1657 C C . ARG A 1 207 ? -8.157 -12.313 23.216 1.00 97.38 207 ARG A C 1
ATOM 1659 O O . ARG A 1 207 ? -8.972 -12.671 22.374 1.00 97.38 207 ARG A O 1
ATOM 1666 N N . LYS A 1 208 ? -8.470 -12.165 24.509 1.00 96.31 208 LYS A N 1
ATOM 1667 C CA . LYS A 1 208 ? -9.809 -12.442 25.055 1.00 96.31 208 LYS A CA 1
ATOM 1668 C C . LYS A 1 208 ? -10.886 -11.678 24.281 1.00 96.31 208 LYS A C 1
ATOM 1670 O O . LYS A 1 208 ? -11.818 -12.288 23.766 1.00 96.31 208 LYS A O 1
ATOM 1675 N N . PHE A 1 209 ? -10.724 -10.364 24.140 1.00 97.31 209 PHE A N 1
ATOM 1676 C CA . PHE A 1 209 ? -11.674 -9.524 23.409 1.00 97.31 209 PHE A CA 1
ATOM 1677 C C . PHE A 1 209 ? -11.755 -9.880 21.930 1.00 97.31 209 PHE A C 1
ATOM 1679 O O . PHE A 1 209 ? -12.848 -9.928 21.375 1.00 97.31 209 PHE A O 1
ATOM 1686 N N . THR A 1 210 ? -10.617 -10.173 21.303 1.00 98.31 210 THR A N 1
ATOM 1687 C CA . THR A 1 210 ? -10.574 -10.596 19.902 1.00 98.31 210 THR A CA 1
ATOM 1688 C C . THR A 1 210 ? -11.368 -11.885 19.695 1.00 98.31 210 THR A C 1
ATOM 1690 O O . THR A 1 210 ? -12.157 -11.960 18.760 1.00 98.31 210 THR A O 1
ATOM 1693 N N . GLU A 1 211 ? -11.221 -12.886 20.568 1.00 98.06 211 GLU A N 1
ATOM 1694 C CA . GLU A 1 211 ? -11.968 -14.146 20.469 1.00 98.06 211 GLU A CA 1
ATOM 1695 C C . GLU A 1 211 ? -13.475 -13.957 20.707 1.00 98.06 211 GLU A C 1
ATOM 1697 O O . GLU A 1 211 ? -14.285 -14.491 19.948 1.00 98.06 211 GLU A O 1
ATOM 1702 N N . GLU A 1 212 ? -13.861 -13.168 21.714 1.00 97.56 212 GLU A N 1
ATOM 1703 C CA . GLU A 1 212 ? -15.270 -12.862 22.001 1.00 97.56 212 GLU A CA 1
ATOM 1704 C C . GLU A 1 212 ? -15.957 -12.119 20.850 1.00 97.56 212 GLU A C 1
ATOM 1706 O O . GLU A 1 212 ? -17.110 -12.406 20.531 1.00 97.56 212 GLU A O 1
ATOM 1711 N N . LEU A 1 213 ? -15.257 -11.171 20.226 1.00 98.50 213 LEU A N 1
ATOM 1712 C CA . LEU A 1 213 ? -15.764 -10.408 19.088 1.00 98.50 213 LEU A CA 1
ATOM 1713 C C . LEU A 1 213 ? -15.760 -11.246 17.796 1.00 98.50 213 LEU A C 1
ATOM 1715 O O . LEU A 1 213 ? -16.721 -11.195 17.033 1.00 98.50 213 LEU A O 1
ATOM 1719 N N . CYS A 1 214 ? -14.751 -12.098 17.575 1.00 98.31 214 CYS A N 1
ATOM 1720 C CA . CYS A 1 214 ? -14.748 -13.046 16.453 1.00 98.31 214 CYS A CA 1
ATOM 1721 C C . CYS A 1 214 ? -15.940 -14.011 16.512 1.00 98.31 214 CYS A C 1
ATOM 1723 O O . CYS A 1 214 ? -16.496 -14.353 15.473 1.00 98.31 214 CYS A O 1
ATOM 1725 N N . ALA A 1 215 ? -16.354 -14.443 17.710 1.00 97.94 215 ALA A N 1
ATOM 1726 C CA . ALA A 1 215 ? -17.536 -15.292 17.888 1.00 97.94 215 ALA A CA 1
ATOM 1727 C C . ALA A 1 215 ? -18.857 -14.594 17.502 1.00 97.94 215 ALA A C 1
ATOM 1729 O O . ALA A 1 215 ? -19.878 -15.264 17.347 1.00 97.94 215 ALA A O 1
ATOM 1730 N N . GLN A 1 216 ? -18.829 -13.269 17.349 1.00 97.62 216 GLN A N 1
ATOM 1731 C CA . GLN A 1 216 ? -19.946 -12.422 16.933 1.00 97.62 216 GLN A CA 1
ATOM 1732 C C . GLN A 1 216 ? -19.797 -11.922 15.488 1.00 97.62 216 GLN A C 1
ATOM 1734 O O . GLN A 1 216 ? -20.516 -11.013 15.083 1.00 97.62 216 GLN A O 1
ATOM 1739 N N . ASP A 1 217 ? -18.872 -12.499 14.714 1.00 97.88 217 ASP A N 1
ATOM 1740 C CA . ASP A 1 217 ? -18.568 -12.092 13.340 1.00 97.88 217 ASP A CA 1
ATOM 1741 C C . ASP A 1 217 ? -18.100 -10.624 13.209 1.00 97.88 217 ASP A C 1
ATOM 1743 O O . ASP A 1 217 ? -18.242 -10.006 12.153 1.00 97.88 217 ASP A O 1
ATOM 1747 N N . ASP A 1 218 ? -17.504 -10.059 14.267 1.00 98.25 218 ASP A N 1
ATOM 1748 C CA . ASP A 1 218 ? -16.975 -8.694 14.251 1.00 98.25 218 ASP A CA 1
ATOM 1749 C C . ASP A 1 218 ? -15.793 -8.552 13.279 1.00 98.25 218 ASP A C 1
ATOM 1751 O O . ASP A 1 218 ? -14.786 -9.265 13.364 1.00 98.25 218 ASP A O 1
ATOM 1755 N N . THR A 1 219 ? -15.894 -7.599 12.351 1.00 98.00 219 THR A N 1
ATOM 1756 C CA . THR A 1 219 ? -14.920 -7.451 11.265 1.00 98.00 219 THR A CA 1
ATOM 1757 C C . THR A 1 219 ? -13.556 -6.945 11.731 1.00 98.00 219 THR A C 1
ATOM 1759 O O . THR A 1 219 ? -12.542 -7.338 11.154 1.00 98.00 219 THR A O 1
ATOM 1762 N N . ASP A 1 220 ? -13.486 -6.097 12.762 1.00 96.94 220 ASP A N 1
ATOM 1763 C CA . ASP A 1 220 ? -12.198 -5.596 13.258 1.00 96.94 220 ASP A CA 1
ATOM 1764 C C . ASP A 1 220 ? -11.436 -6.700 14.000 1.00 96.94 220 ASP A C 1
ATOM 1766 O O . ASP A 1 220 ? -10.231 -6.871 13.787 1.00 96.94 220 ASP A O 1
ATOM 1770 N N . ALA A 1 221 ? -12.143 -7.509 14.792 1.00 98.38 221 ALA A N 1
ATOM 1771 C CA . ALA A 1 221 ? -11.568 -8.662 15.476 1.00 98.38 221 ALA A CA 1
ATOM 1772 C C . ALA A 1 221 ? -11.105 -9.751 14.501 1.00 98.38 221 ALA A C 1
ATOM 1774 O O . ALA A 1 221 ? -9.967 -10.225 14.598 1.00 98.38 221 ALA A O 1
ATOM 1775 N N . LEU A 1 222 ? -11.941 -10.105 13.516 1.00 98.56 222 LEU A N 1
ATOM 1776 C CA . LEU A 1 222 ? -11.575 -11.055 12.463 1.00 98.56 222 LEU A CA 1
ATOM 1777 C C . LEU A 1 222 ? -10.344 -10.573 11.687 1.00 98.56 222 LEU A C 1
ATOM 1779 O O . LEU A 1 222 ? -9.455 -11.374 11.385 1.00 98.56 222 LEU A O 1
ATOM 1783 N N . ARG A 1 223 ? -10.254 -9.268 11.386 1.00 98.00 223 ARG A N 1
ATOM 1784 C CA . ARG A 1 223 ? -9.094 -8.677 10.704 1.00 98.00 223 ARG A CA 1
ATOM 1785 C C . ARG A 1 223 ? -7.836 -8.786 11.562 1.00 98.00 223 ARG A C 1
ATOM 1787 O O . ARG A 1 223 ? -6.813 -9.263 11.063 1.00 98.00 223 ARG A O 1
ATOM 1794 N N . LEU A 1 224 ? -7.907 -8.383 12.833 1.00 97.75 224 LEU A N 1
ATOM 1795 C CA . LEU A 1 224 ? -6.776 -8.436 13.762 1.00 97.75 224 LEU A CA 1
ATOM 1796 C C . LEU A 1 224 ? -6.248 -9.867 13.903 1.00 97.75 224 LEU A C 1
ATOM 1798 O O . LEU A 1 224 ? -5.066 -10.115 13.656 1.00 97.75 224 LEU A O 1
ATOM 1802 N N . LYS A 1 225 ? -7.127 -10.823 14.225 1.00 98.31 225 LYS A N 1
ATOM 1803 C CA . LYS A 1 225 ? -6.767 -12.241 14.349 1.00 98.31 225 LYS A CA 1
ATOM 1804 C C . LYS A 1 225 ? -6.225 -12.799 13.038 1.00 98.31 225 LYS A C 1
ATOM 1806 O O . LYS A 1 225 ? -5.169 -13.431 13.016 1.00 98.31 225 LYS A O 1
ATOM 1811 N N . GLY A 1 226 ? -6.918 -12.531 11.932 1.00 97.81 226 GLY A N 1
ATOM 1812 C CA . GLY A 1 226 ? -6.576 -13.041 10.611 1.00 97.81 226 GLY A CA 1
ATOM 1813 C C . GLY A 1 226 ? -5.160 -12.665 10.174 1.00 97.81 226 GLY A C 1
ATOM 1814 O O . GLY A 1 226 ? -4.406 -13.536 9.726 1.00 97.81 226 GLY A O 1
ATOM 1815 N N . TYR A 1 227 ? -4.773 -11.397 10.333 1.00 96.50 227 TYR A N 1
ATOM 1816 C CA . TYR A 1 227 ? -3.431 -10.927 9.980 1.00 96.50 227 TYR A CA 1
ATOM 1817 C C . TYR A 1 227 ? -2.374 -11.254 11.041 1.00 96.50 227 TYR A C 1
ATOM 1819 O O . TYR A 1 227 ? -1.248 -11.588 10.666 1.00 96.50 227 TYR A O 1
ATOM 1827 N N . ALA A 1 228 ? -2.719 -11.260 12.333 1.00 96.19 228 ALA A N 1
ATOM 1828 C CA . ALA A 1 228 ? -1.805 -11.718 13.380 1.00 96.19 228 ALA A CA 1
ATOM 1829 C C . ALA A 1 228 ? -1.385 -13.183 13.155 1.00 96.19 228 ALA A C 1
ATOM 1831 O O . ALA A 1 228 ? -0.197 -13.503 13.194 1.00 96.19 228 ALA A O 1
ATOM 1832 N N . CYS A 1 229 ? -2.327 -14.064 12.801 1.00 97.44 229 CYS A N 1
ATOM 1833 C CA . CYS A 1 229 ? -2.040 -15.462 12.481 1.00 97.44 229 CYS A CA 1
ATOM 1834 C C . CYS A 1 229 ? -1.319 -15.662 11.131 1.00 97.44 229 CYS A C 1
ATOM 1836 O O . CYS A 1 229 ? -0.630 -16.669 10.963 1.00 97.44 229 CYS A O 1
ATOM 1838 N N . TYR A 1 230 ? -1.446 -14.741 10.166 1.00 93.31 230 TYR A N 1
ATOM 1839 C CA . TYR A 1 230 ? -0.873 -14.885 8.815 1.00 93.31 230 TYR A CA 1
ATOM 1840 C C . TYR A 1 230 ? 0.659 -15.024 8.844 1.00 93.31 230 TYR A C 1
ATOM 1842 O O . TYR A 1 230 ? 1.228 -15.891 8.186 1.00 93.31 230 TYR A O 1
ATOM 1850 N N . GLY A 1 231 ? 1.337 -14.188 9.633 1.00 87.12 231 GLY A N 1
ATOM 1851 C CA . GLY A 1 231 ? 2.791 -14.252 9.837 1.00 87.12 231 GLY A CA 1
ATOM 1852 C C . GLY A 1 231 ? 3.206 -14.759 11.218 1.00 87.12 231 GLY A C 1
ATOM 1853 O O . GLY A 1 231 ? 4.340 -15.208 11.383 1.00 87.12 231 GLY A O 1
ATOM 1854 N N . GLY A 1 232 ? 2.288 -14.721 12.185 1.00 92.69 232 GLY A N 1
ATOM 1855 C CA . GLY A 1 232 ? 2.595 -14.847 13.602 1.00 92.69 232 GLY A CA 1
ATOM 1856 C C . GLY A 1 232 ? 3.188 -13.556 14.177 1.00 92.69 232 GLY A C 1
ATOM 1857 O O . GLY A 1 232 ? 4.029 -12.908 13.555 1.00 92.69 232 GLY A O 1
ATOM 1858 N N . ASN A 1 233 ? 2.772 -13.200 15.386 1.00 93.25 233 ASN A N 1
ATOM 1859 C CA . ASN A 1 233 ? 3.330 -12.127 16.208 1.00 93.25 233 ASN A CA 1
ATOM 1860 C C . ASN A 1 233 ? 3.178 -12.482 17.707 1.00 93.25 233 ASN A C 1
ATOM 1862 O O . ASN A 1 233 ? 2.895 -13.630 18.048 1.00 93.25 233 ASN A O 1
ATOM 1866 N N . ARG A 1 234 ? 3.392 -11.526 18.625 1.00 94.94 234 ARG A N 1
ATOM 1867 C CA . ARG A 1 234 ? 3.223 -11.775 20.075 1.00 94.94 234 ARG A CA 1
ATOM 1868 C C . ARG A 1 234 ? 1.764 -12.014 20.488 1.00 94.94 234 ARG A C 1
ATOM 1870 O O . ARG A 1 234 ? 1.525 -12.618 21.531 1.00 94.94 234 ARG A O 1
ATOM 1877 N N . LEU A 1 235 ? 0.795 -11.562 19.689 1.00 94.94 235 LEU A N 1
ATOM 1878 C CA . LEU A 1 235 ? -0.622 -11.772 19.970 1.00 94.94 235 LEU A CA 1
ATOM 1879 C C . LEU A 1 235 ? -1.032 -13.205 19.616 1.00 94.94 235 LEU A C 1
ATOM 1881 O O . LEU A 1 235 ? -1.588 -13.897 20.465 1.00 94.94 235 LEU A O 1
ATOM 1885 N N . TYR A 1 236 ? -0.689 -13.665 18.411 1.00 96.38 236 TYR A N 1
ATOM 1886 C CA . TYR A 1 236 ? -0.985 -15.013 17.929 1.00 96.38 236 TYR A CA 1
ATOM 1887 C C . TYR A 1 236 ? 0.224 -15.640 17.240 1.00 96.38 236 TYR A C 1
ATOM 1889 O O . TYR A 1 236 ? 0.873 -15.012 16.407 1.00 96.38 236 TYR A O 1
ATOM 1897 N N . ALA A 1 237 ? 0.483 -16.920 17.514 1.00 96.00 237 ALA A N 1
ATOM 1898 C CA . ALA A 1 237 ? 1.423 -17.698 16.714 1.00 96.00 237 ALA A CA 1
ATOM 1899 C C . ALA A 1 237 ? 0.954 -17.787 15.249 1.00 96.00 237 ALA A C 1
ATOM 1901 O O . ALA A 1 237 ? -0.231 -17.633 14.944 1.00 96.00 237 ALA A O 1
ATOM 1902 N N . CYS A 1 238 ? 1.888 -18.064 14.335 1.00 96.31 238 CYS A N 1
ATOM 1903 C CA . CYS A 1 238 ? 1.541 -18.273 12.933 1.00 96.31 238 CYS A CA 1
ATOM 1904 C C . CYS A 1 238 ? 0.600 -19.482 12.797 1.00 96.31 238 CYS A C 1
ATOM 1906 O O . CYS A 1 238 ? 0.982 -20.614 13.100 1.00 96.31 238 CYS A O 1
ATOM 1908 N N . ASP A 1 239 ? -0.612 -19.231 12.307 1.00 97.56 239 ASP A N 1
ATOM 1909 C CA . ASP A 1 239 ? -1.636 -20.231 12.027 1.00 97.56 239 ASP A CA 1
ATOM 1910 C C . ASP A 1 239 ? -2.347 -19.879 10.716 1.00 97.56 239 ASP A C 1
ATOM 1912 O O . ASP A 1 239 ? -3.272 -19.066 10.641 1.00 97.56 239 ASP A O 1
ATOM 1916 N N . TRP A 1 240 ? -1.912 -20.535 9.644 1.00 97.62 240 TRP A N 1
ATOM 1917 C CA . TRP A 1 240 ? -2.467 -20.323 8.313 1.00 97.62 240 TRP A CA 1
ATOM 1918 C C . TRP A 1 240 ? -3.942 -20.710 8.200 1.00 97.62 240 TRP A C 1
ATOM 1920 O O . TRP A 1 240 ? -4.637 -20.138 7.362 1.00 97.62 240 TRP A O 1
ATOM 1930 N N . ARG A 1 241 ? -4.427 -21.663 9.009 1.00 98.31 241 ARG A N 1
ATOM 1931 C CA . ARG A 1 241 ? -5.830 -22.097 8.971 1.00 98.31 241 ARG A CA 1
ATOM 1932 C C . ARG A 1 241 ? -6.713 -21.061 9.643 1.00 98.31 241 ARG A C 1
ATOM 1934 O O . ARG A 1 241 ? -7.673 -20.630 9.016 1.00 98.31 241 ARG A O 1
ATOM 1941 N N . ALA A 1 242 ? -6.334 -20.600 10.835 1.00 98.12 242 ALA A N 1
ATOM 1942 C CA . ALA A 1 242 ? -7.037 -19.511 11.509 1.00 98.12 242 ALA A CA 1
ATOM 1943 C C . ALA A 1 242 ? -7.058 -18.242 10.644 1.00 98.12 242 ALA A C 1
ATOM 1945 O O . ALA A 1 242 ? -8.112 -17.633 10.474 1.00 98.12 242 ALA A O 1
ATOM 1946 N N . SER A 1 243 ? -5.921 -17.896 10.023 1.00 98.50 243 SER A N 1
ATOM 1947 C CA . SER A 1 243 ? -5.838 -16.773 9.085 1.00 98.50 243 SER A CA 1
ATOM 1948 C C . SER A 1 243 ? -6.802 -16.947 7.909 1.00 98.50 243 SER A C 1
ATOM 1950 O O . SER A 1 243 ? -7.644 -16.085 7.675 1.00 98.50 243 SER A O 1
ATOM 1952 N N . ARG A 1 244 ? -6.751 -18.089 7.209 1.00 98.56 244 ARG A N 1
ATOM 1953 C CA . ARG A 1 244 ? -7.658 -18.396 6.093 1.00 98.56 244 ARG A CA 1
ATOM 1954 C C . ARG A 1 244 ? -9.125 -18.293 6.501 1.00 98.56 244 ARG A C 1
ATOM 1956 O O . ARG A 1 244 ? -9.906 -17.726 5.749 1.00 98.56 244 ARG A O 1
ATOM 1963 N N . ASP A 1 245 ? -9.496 -18.858 7.643 1.00 98.56 245 ASP A N 1
ATOM 1964 C CA . ASP A 1 245 ? -10.891 -18.912 8.082 1.00 98.56 245 ASP A CA 1
ATOM 1965 C C . ASP A 1 245 ? -11.410 -17.507 8.425 1.00 98.56 245 ASP A C 1
ATOM 1967 O O . ASP A 1 245 ? -12.514 -17.153 8.012 1.00 98.56 245 ASP A O 1
ATOM 1971 N N . CYS A 1 246 ? -10.575 -16.661 9.042 1.00 98.69 246 CYS A N 1
ATOM 1972 C CA . CYS A 1 246 ? -10.884 -15.241 9.223 1.00 98.69 246 CYS A CA 1
ATOM 1973 C C . CYS A 1 246 ? -11.040 -14.521 7.876 1.00 98.69 246 CYS A C 1
ATOM 1975 O O . CYS A 1 246 ? -12.015 -13.806 7.686 1.00 98.69 246 CYS A O 1
ATOM 1977 N N . MET A 1 247 ? -10.126 -14.729 6.917 1.00 98.62 247 MET A N 1
ATOM 1978 C CA . MET A 1 247 ? -10.197 -14.078 5.599 1.00 98.62 247 MET A CA 1
ATOM 1979 C C . MET A 1 247 ? -11.413 -14.531 4.782 1.00 98.62 247 MET A C 1
ATOM 1981 O O . MET A 1 247 ? -12.006 -13.716 4.086 1.00 98.62 247 MET A O 1
ATOM 1985 N N . LEU A 1 248 ? -11.806 -15.808 4.871 1.00 98.56 248 LEU A N 1
ATOM 1986 C CA . LEU A 1 248 ? -13.037 -16.312 4.251 1.00 98.56 248 LEU A CA 1
ATOM 1987 C C . LEU A 1 248 ? -14.263 -15.617 4.839 1.00 98.56 248 LEU A C 1
ATOM 1989 O O . LEU A 1 248 ? -15.114 -15.157 4.084 1.00 98.56 248 LEU A O 1
ATOM 1993 N N . LYS A 1 249 ? -14.324 -15.511 6.170 1.00 98.62 249 LYS A N 1
ATOM 1994 C CA . LYS A 1 249 ? -15.441 -14.869 6.858 1.00 98.62 249 LYS A CA 1
ATOM 1995 C C . LYS A 1 249 ? -15.506 -13.368 6.576 1.00 98.62 249 LYS A C 1
ATOM 1997 O O . LYS A 1 249 ? -16.573 -12.846 6.290 1.00 98.62 249 LYS A O 1
ATOM 2002 N N . LEU A 1 250 ? -14.365 -12.684 6.585 1.00 98.62 250 LEU A N 1
ATOM 2003 C CA . LEU A 1 250 ? -14.273 -11.276 6.204 1.00 98.62 250 LEU A CA 1
ATOM 2004 C C . LEU A 1 250 ? -14.718 -11.056 4.760 1.00 98.62 250 LEU A C 1
ATOM 2006 O O . LEU A 1 250 ? -15.518 -10.165 4.504 1.00 98.62 250 LEU A O 1
ATOM 2010 N N . TYR A 1 251 ? -14.253 -11.893 3.829 1.00 98.12 251 TYR A N 1
ATOM 2011 C CA . TYR A 1 251 ? -14.659 -11.795 2.431 1.00 98.12 251 TYR A CA 1
ATOM 2012 C C . TYR A 1 251 ? -16.169 -12.021 2.252 1.00 98.12 251 TYR A C 1
ATOM 2014 O O . TYR A 1 251 ? -16.807 -11.274 1.519 1.00 98.12 251 TYR A O 1
ATOM 2022 N N . GLU A 1 252 ? -16.757 -12.984 2.971 1.00 98.06 252 GLU A N 1
ATOM 2023 C CA . GLU A 1 252 ? -18.211 -13.206 3.003 1.00 98.06 252 GLU A CA 1
ATOM 2024 C C . GLU A 1 252 ? -18.983 -11.975 3.507 1.00 98.06 252 GLU A C 1
ATOM 2026 O O . GLU A 1 252 ? -20.027 -11.636 2.953 1.00 98.06 252 GLU A O 1
ATOM 2031 N N . LEU A 1 253 ? -18.478 -11.305 4.548 1.00 98.00 253 LEU A N 1
ATOM 2032 C CA . LEU A 1 253 ? -19.152 -10.172 5.187 1.00 98.00 253 LEU A CA 1
ATOM 2033 C C . LEU A 1 253 ? -19.008 -8.856 4.413 1.00 98.00 253 LEU A C 1
ATOM 2035 O O . LEU A 1 253 ? -19.901 -8.013 4.495 1.00 98.00 253 LEU A O 1
ATOM 2039 N N . THR A 1 254 ? -17.893 -8.648 3.705 1.00 97.25 254 THR A N 1
ATOM 2040 C CA . THR A 1 254 ? -17.552 -7.328 3.146 1.00 97.25 254 THR A CA 1
ATOM 2041 C C . THR A 1 254 ? -17.390 -7.287 1.630 1.00 97.25 254 THR A C 1
ATOM 2043 O O . THR A 1 254 ? -17.370 -6.189 1.079 1.00 97.25 254 THR A O 1
ATOM 2046 N N . ASP A 1 255 ? -17.228 -8.435 0.959 1.00 95.62 255 ASP A N 1
ATOM 2047 C CA . ASP A 1 255 ? -16.827 -8.539 -0.458 1.00 95.62 255 ASP A CA 1
ATOM 2048 C C . ASP A 1 255 ? -15.541 -7.745 -0.791 1.00 95.62 255 ASP A C 1
ATOM 2050 O O . ASP A 1 255 ? -15.301 -7.329 -1.925 1.00 95.62 255 ASP A O 1
ATOM 2054 N N . ASP A 1 256 ? -14.680 -7.513 0.209 1.00 96.88 256 ASP A N 1
ATOM 2055 C CA . ASP A 1 256 ? -13.458 -6.729 0.018 1.00 96.88 256 ASP A CA 1
ATOM 2056 C C . ASP A 1 256 ? -12.387 -7.577 -0.705 1.00 96.88 256 ASP A C 1
ATOM 2058 O O . ASP A 1 256 ? -11.938 -8.612 -0.186 1.00 96.88 256 ASP A O 1
ATOM 2062 N N . PRO A 1 257 ? -11.917 -7.149 -1.894 1.00 97.25 257 PRO A N 1
ATOM 2063 C CA . PRO A 1 257 ? -10.970 -7.908 -2.708 1.00 97.25 257 PRO A CA 1
ATOM 2064 C C . PRO A 1 257 ? -9.588 -8.084 -2.059 1.00 97.25 257 PRO A C 1
ATOM 2066 O O . PRO A 1 257 ? -8.811 -8.933 -2.506 1.00 97.25 257 PRO A O 1
ATOM 2069 N N . THR A 1 258 ? -9.247 -7.326 -1.012 1.00 97.25 258 THR A N 1
ATOM 2070 C CA . THR A 1 258 ? -7.992 -7.500 -0.262 1.00 97.25 258 THR A CA 1
ATOM 2071 C C . THR A 1 258 ? -7.947 -8.846 0.468 1.00 97.25 258 THR A C 1
ATOM 2073 O O . THR A 1 258 ? -6.899 -9.505 0.505 1.00 97.25 258 THR A O 1
ATOM 2076 N N . TYR A 1 259 ? -9.092 -9.322 0.963 1.00 98.19 259 TYR A N 1
ATOM 2077 C CA . TYR A 1 259 ? -9.208 -10.639 1.585 1.00 98.19 259 TYR A CA 1
ATOM 2078 C C . TYR A 1 259 ? -9.133 -11.750 0.540 1.00 98.19 259 TYR A C 1
ATOM 2080 O O . TYR A 1 259 ? -8.409 -12.725 0.748 1.00 98.19 259 TYR A O 1
ATOM 2088 N N . ALA A 1 260 ? -9.754 -11.563 -0.632 1.00 98.06 260 ALA A N 1
ATOM 2089 C CA . ALA A 1 260 ? -9.554 -12.455 -1.774 1.00 98.06 260 ALA A CA 1
ATOM 2090 C C . ALA A 1 260 ? -8.068 -12.529 -2.174 1.00 98.06 260 ALA A C 1
ATOM 2092 O O . ALA A 1 260 ? -7.524 -13.620 -2.318 1.00 98.06 260 ALA A O 1
ATOM 2093 N N . ASN A 1 261 ? -7.346 -11.408 -2.258 1.00 97.88 261 ASN A N 1
ATOM 2094 C CA . ASN A 1 261 ? -5.908 -11.419 -2.554 1.00 97.88 261 ASN A CA 1
ATOM 2095 C C . ASN A 1 261 ? -5.099 -12.247 -1.532 1.00 97.88 261 ASN A C 1
ATOM 2097 O O . ASN A 1 261 ? -4.247 -13.062 -1.907 1.00 97.88 261 ASN A O 1
ATOM 2101 N N . THR A 1 262 ? -5.410 -12.091 -0.244 1.00 98.12 262 THR A N 1
ATOM 2102 C CA . THR A 1 262 ? -4.778 -12.846 0.848 1.00 98.12 262 THR A CA 1
ATOM 2103 C C . THR A 1 262 ? -5.098 -14.343 0.765 1.00 98.12 262 THR A C 1
ATOM 2105 O O . THR A 1 262 ? -4.196 -15.181 0.861 1.00 98.12 262 THR A O 1
ATOM 2108 N N . LEU A 1 263 ? -6.356 -14.705 0.500 1.00 98.56 263 LEU A N 1
ATOM 2109 C CA . LEU A 1 263 ? -6.771 -16.090 0.250 1.00 98.56 263 LEU A CA 1
ATOM 2110 C C . LEU A 1 263 ? -6.049 -16.682 -0.965 1.00 98.56 263 LEU A C 1
ATOM 2112 O O . LEU A 1 263 ? -5.551 -17.808 -0.904 1.00 98.56 263 LEU A O 1
ATOM 2116 N N . GLY A 1 264 ? -5.906 -15.898 -2.035 1.00 98.38 264 GLY A N 1
ATOM 2117 C CA . GLY A 1 264 ? -5.126 -16.251 -3.216 1.00 98.38 264 GLY A CA 1
ATOM 2118 C C . GLY A 1 264 ? -3.697 -16.652 -2.856 1.00 98.38 264 GLY A C 1
ATOM 2119 O O . GLY A 1 264 ? -3.221 -17.690 -3.315 1.00 98.38 264 GLY A O 1
ATOM 2120 N N . TYR A 1 265 ? -3.038 -15.906 -1.963 1.00 97.81 265 TYR A N 1
ATOM 2121 C CA . TYR A 1 265 ? -1.703 -16.256 -1.463 1.00 97.81 265 TYR A CA 1
ATOM 2122 C C . TYR A 1 265 ? -1.702 -17.579 -0.693 1.00 97.81 265 TYR A C 1
ATOM 2124 O O . TYR A 1 265 ? -0.857 -18.446 -0.945 1.00 97.81 265 TYR A O 1
ATOM 2132 N N . ILE A 1 266 ? -2.651 -17.750 0.229 1.00 98.25 266 ILE A N 1
ATOM 2133 C CA . ILE A 1 266 ? -2.779 -18.961 1.048 1.00 98.25 266 ILE A CA 1
ATOM 2134 C C . ILE A 1 266 ? -2.918 -20.199 0.151 1.00 98.25 266 ILE A C 1
ATOM 2136 O O . ILE A 1 266 ? -2.202 -21.184 0.357 1.00 98.25 266 ILE A O 1
ATOM 2140 N N . TYR A 1 267 ? -3.772 -20.134 -0.873 1.00 98.69 267 TYR A N 1
ATOM 2141 C CA . TYR A 1 267 ? -3.991 -21.229 -1.818 1.00 98.69 267 TYR A CA 1
ATOM 2142 C C . TYR A 1 267 ? -2.813 -21.434 -2.774 1.00 98.69 267 TYR A C 1
ATOM 2144 O O . TYR A 1 267 ? -2.375 -22.568 -2.972 1.00 98.69 267 TYR A O 1
ATOM 2152 N N . TYR A 1 268 ? -2.241 -20.359 -3.321 1.00 98.38 268 TYR A N 1
ATOM 2153 C CA . TYR A 1 268 ? -1.135 -20.430 -4.282 1.00 98.38 268 TYR A CA 1
ATOM 2154 C C . TYR A 1 268 ? 0.116 -21.084 -3.690 1.00 98.38 268 TYR A C 1
ATOM 2156 O O . TYR A 1 268 ? 0.837 -21.800 -4.383 1.00 98.38 268 TYR A O 1
ATOM 2164 N N . TYR A 1 269 ? 0.385 -20.834 -2.409 1.00 96.31 269 TYR A N 1
ATOM 2165 C CA . TYR A 1 269 ? 1.532 -21.402 -1.701 1.00 96.31 269 TYR A CA 1
ATOM 2166 C C . TYR A 1 269 ? 1.178 -22.640 -0.865 1.00 96.31 269 TYR A C 1
ATOM 2168 O O . TYR A 1 269 ? 2.032 -23.132 -0.127 1.00 96.31 269 TYR A O 1
ATOM 2176 N N . GLY A 1 270 ? -0.062 -23.140 -0.949 1.00 96.81 270 GLY A N 1
ATOM 2177 C CA . GLY A 1 270 ? -0.499 -24.338 -0.229 1.00 96.81 270 GLY A CA 1
ATOM 2178 C C . GLY A 1 270 ? -0.370 -24.219 1.291 1.00 96.81 270 GLY A C 1
ATOM 2179 O O . GLY A 1 270 ? -0.090 -25.209 1.970 1.00 96.81 270 GLY A O 1
ATOM 2180 N N . ARG A 1 271 ? -0.533 -23.009 1.844 1.00 96.94 271 ARG A N 1
ATOM 2181 C CA . ARG A 1 271 ? -0.229 -22.694 3.251 1.00 96.94 271 ARG A CA 1
ATOM 2182 C C . ARG A 1 271 ? -1.070 -23.496 4.247 1.00 96.94 271 ARG A C 1
ATOM 2184 O O . ARG A 1 271 ? -0.596 -23.814 5.331 1.00 96.94 271 ARG A O 1
ATOM 2191 N N . CYS A 1 272 ? -2.278 -23.892 3.847 1.00 96.31 272 CYS A N 1
ATOM 2192 C CA . CYS A 1 272 ? -3.170 -24.752 4.632 1.00 96.31 272 CYS A CA 1
ATOM 2193 C C . CYS A 1 272 ? -3.121 -26.241 4.242 1.00 96.31 272 CYS A C 1
ATOM 2195 O O . CYS A 1 272 ? -3.815 -27.051 4.859 1.00 96.31 272 CYS A O 1
ATOM 2197 N N . ASN A 1 273 ? -2.330 -26.614 3.232 1.00 95.44 273 ASN A N 1
ATOM 2198 C CA . ASN A 1 273 ? -2.374 -27.928 2.584 1.00 95.44 273 ASN A CA 1
ATOM 2199 C C . ASN A 1 273 ? -0.978 -28.568 2.466 1.00 95.44 273 ASN A C 1
ATOM 2201 O O . ASN A 1 273 ? -0.600 -29.108 1.430 1.00 95.44 273 ASN A O 1
ATOM 2205 N N . GLY A 1 274 ? -0.160 -28.451 3.518 1.00 90.81 274 GLY A N 1
ATOM 2206 C CA . GLY A 1 274 ? 1.173 -29.067 3.561 1.00 90.81 274 GLY A CA 1
ATOM 2207 C C . GLY A 1 274 ? 2.138 -28.548 2.488 1.00 90.81 274 GLY A C 1
ATOM 2208 O O . GLY A 1 274 ? 3.022 -29.281 2.058 1.00 90.81 274 GLY A O 1
ATOM 2209 N N . GLY A 1 275 ? 1.944 -27.312 2.020 1.00 93.56 275 GLY A N 1
ATOM 2210 C CA . GLY A 1 275 ? 2.722 -26.721 0.932 1.00 93.56 275 GLY A CA 1
ATOM 2211 C C . GLY A 1 275 ? 2.291 -27.164 -0.467 1.00 93.56 275 GLY A C 1
ATOM 2212 O O . GLY A 1 275 ? 2.913 -26.738 -1.435 1.00 93.56 275 GLY A O 1
ATOM 2213 N N . VAL A 1 276 ? 1.240 -27.985 -0.597 1.00 97.25 276 VAL A N 1
ATOM 2214 C CA . VAL A 1 276 ? 0.660 -28.369 -1.891 1.00 97.25 276 VAL A CA 1
ATOM 2215 C C . VAL A 1 276 ? -0.322 -27.282 -2.344 1.00 97.25 276 VAL A C 1
ATOM 2217 O O . VAL A 1 276 ? -1.351 -27.094 -1.688 1.00 97.25 276 VAL A O 1
ATOM 2220 N N . PRO A 1 277 ? -0.036 -26.556 -3.441 1.00 97.50 277 PRO A N 1
ATOM 2221 C CA . PRO A 1 277 ? -0.897 -25.479 -3.917 1.00 97.50 277 PRO A CA 1
ATOM 2222 C C . PRO A 1 277 ? -2.292 -25.942 -4.338 1.00 97.50 277 PRO A C 1
ATOM 2224 O O . PRO A 1 277 ? -2.457 -27.009 -4.924 1.00 97.50 277 PRO A O 1
ATOM 2227 N N . GLU A 1 278 ? -3.279 -25.081 -4.113 1.00 98.31 278 GLU A N 1
ATOM 2228 C CA . GLU A 1 278 ? -4.657 -25.214 -4.599 1.00 98.31 278 GLU A CA 1
ATOM 2229 C C . GLU A 1 278 ? -4.878 -24.184 -5.720 1.00 98.31 278 GLU A C 1
ATOM 2231 O O . GLU A 1 278 ? -5.538 -23.160 -5.532 1.00 98.31 278 GLU A O 1
ATOM 2236 N N . TYR A 1 279 ? -4.239 -24.399 -6.877 1.00 98.56 279 TYR A N 1
ATOM 2237 C CA . TYR A 1 279 ? -4.131 -23.370 -7.917 1.00 98.56 279 TYR A CA 1
ATOM 2238 C C . TYR A 1 279 ? -5.471 -22.921 -8.499 1.00 98.56 279 TYR A C 1
ATOM 2240 O O . TYR A 1 279 ? -5.588 -21.761 -8.869 1.00 98.56 279 TYR A O 1
ATOM 2248 N N . GLU A 1 280 ? -6.486 -23.777 -8.559 1.00 98.44 280 GLU A N 1
ATOM 2249 C CA . GLU A 1 280 ? -7.815 -23.401 -9.046 1.00 98.44 280 GLU A CA 1
ATOM 2250 C C . GLU A 1 280 ? -8.447 -22.329 -8.149 1.00 98.44 280 GLU A C 1
ATOM 2252 O O . GLU A 1 280 ? -8.874 -21.288 -8.646 1.00 98.44 280 GLU A O 1
ATOM 2257 N N . LYS A 1 281 ? -8.400 -22.525 -6.823 1.00 98.38 281 LYS A N 1
ATOM 2258 C CA . LYS A 1 281 ? -8.873 -21.527 -5.850 1.00 98.38 281 LYS A CA 1
ATOM 2259 C C . LYS A 1 281 ? -8.018 -20.266 -5.888 1.00 98.38 281 LYS A C 1
ATOM 2261 O O . LYS A 1 281 ? -8.539 -19.158 -5.834 1.00 98.38 281 LYS A O 1
ATOM 2266 N N . ALA A 1 282 ? -6.698 -20.419 -6.007 1.00 98.56 282 ALA A N 1
ATOM 2267 C CA . ALA A 1 282 ? -5.799 -19.276 -6.117 1.00 98.56 282 ALA A CA 1
ATOM 2268 C C . ALA A 1 282 ? -6.101 -18.425 -7.360 1.00 98.56 282 ALA A C 1
ATOM 2270 O O . ALA A 1 282 ? -6.076 -17.201 -7.279 1.00 98.56 282 ALA A O 1
ATOM 2271 N N . PHE A 1 283 ? -6.397 -19.067 -8.496 1.00 98.56 283 PHE A N 1
ATOM 2272 C CA . PHE A 1 283 ? -6.714 -18.382 -9.747 1.00 98.56 283 PHE A CA 1
ATOM 2273 C C . PHE A 1 283 ? -7.992 -17.562 -9.603 1.00 98.56 283 PHE A C 1
ATOM 2275 O O . PHE A 1 283 ? -8.009 -16.397 -9.985 1.00 98.56 283 PHE A O 1
ATOM 2282 N N . GLU A 1 284 ? -9.039 -18.153 -9.026 1.00 98.25 284 GLU A N 1
ATOM 2283 C CA . GLU A 1 284 ? -10.311 -17.479 -8.759 1.00 98.25 284 GLU A CA 1
ATOM 2284 C C . GLU A 1 284 ? -10.119 -16.250 -7.862 1.00 98.25 284 GLU A C 1
ATOM 2286 O O . GLU A 1 284 ? -10.480 -15.135 -8.239 1.00 98.25 284 GLU A O 1
ATOM 2291 N N . MET A 1 285 ? -9.460 -16.431 -6.718 1.00 98.56 285 MET A N 1
ATOM 2292 C CA . MET A 1 285 ? -9.224 -15.358 -5.754 1.00 98.56 285 MET A CA 1
ATOM 2293 C C . MET A 1 285 ? -8.367 -14.223 -6.333 1.00 98.56 285 MET A C 1
ATOM 2295 O O . MET A 1 285 ? -8.687 -13.043 -6.173 1.00 98.56 285 MET A O 1
ATOM 2299 N N . TYR A 1 286 ? -7.298 -14.551 -7.067 1.00 98.50 286 TYR A N 1
ATOM 2300 C CA . TYR A 1 286 ? -6.481 -13.533 -7.726 1.00 98.50 286 TYR A CA 1
ATOM 2301 C C . TYR A 1 286 ? -7.180 -12.876 -8.920 1.00 98.50 286 TYR A C 1
ATOM 2303 O O . TYR A 1 286 ? -6.898 -11.712 -9.195 1.00 98.50 286 TYR A O 1
ATOM 2311 N N . ALA A 1 287 ? -8.101 -13.562 -9.605 1.00 98.06 287 ALA A N 1
ATOM 2312 C CA . ALA A 1 287 ? -8.953 -12.959 -10.630 1.00 98.06 287 ALA A CA 1
ATOM 2313 C C . ALA A 1 287 ? -9.878 -11.891 -10.039 1.00 98.06 287 ALA A C 1
ATOM 2315 O O . ALA A 1 287 ? -9.970 -10.804 -10.609 1.00 98.06 287 ALA A O 1
ATOM 2316 N N . ILE A 1 288 ? -10.484 -12.157 -8.879 1.00 98.06 288 ILE A N 1
ATOM 2317 C CA . ILE A 1 288 ? -11.305 -11.183 -8.142 1.00 98.06 288 ILE A CA 1
ATOM 2318 C C . ILE A 1 288 ? -10.458 -9.976 -7.719 1.00 98.06 288 ILE A C 1
ATOM 2320 O O . ILE A 1 288 ? -10.823 -8.832 -7.998 1.00 98.06 288 ILE A O 1
ATOM 2324 N N . ALA A 1 289 ? -9.293 -10.220 -7.113 1.00 97.44 289 ALA A N 1
ATOM 2325 C CA . ALA A 1 289 ? -8.366 -9.163 -6.714 1.00 97.44 289 ALA A CA 1
ATOM 2326 C C . ALA A 1 289 ? -7.927 -8.297 -7.911 1.00 97.44 289 ALA A C 1
ATOM 2328 O O . ALA A 1 289 ? -7.972 -7.068 -7.854 1.00 97.44 289 ALA A O 1
ATOM 2329 N N . ALA A 1 290 ? -7.553 -8.934 -9.024 1.00 95.81 290 ALA A N 1
ATOM 2330 C CA . ALA A 1 290 ? -7.124 -8.256 -10.242 1.00 95.81 290 ALA A CA 1
ATOM 2331 C C . ALA A 1 290 ? -8.246 -7.438 -10.899 1.00 95.81 290 ALA A C 1
ATOM 2333 O O . ALA A 1 290 ? -7.990 -6.333 -11.376 1.00 95.81 290 ALA A O 1
ATOM 2334 N N . ALA A 1 291 ? -9.480 -7.953 -10.916 1.00 96.69 291 ALA A N 1
ATOM 2335 C CA . ALA A 1 291 ? -10.641 -7.242 -11.455 1.00 96.69 291 ALA A CA 1
ATOM 2336 C C . ALA A 1 291 ? -10.949 -5.949 -10.679 1.00 96.69 291 ALA A C 1
ATOM 2338 O O . ALA A 1 291 ? -11.470 -5.001 -11.260 1.00 96.69 291 ALA A O 1
ATOM 2339 N N . ASN A 1 292 ? -10.556 -5.894 -9.404 1.00 95.69 292 ASN A N 1
ATOM 2340 C CA . ASN A 1 292 ? -10.669 -4.721 -8.537 1.00 95.69 292 ASN A CA 1
ATOM 2341 C C . ASN A 1 292 ? -9.382 -3.873 -8.480 1.00 95.69 292 ASN A C 1
ATOM 2343 O O . ASN A 1 292 ? -9.210 -3.051 -7.585 1.00 95.69 292 ASN A O 1
ATOM 2347 N N . GLY A 1 293 ? -8.459 -4.062 -9.428 1.00 91.31 293 GLY A N 1
ATOM 2348 C CA . GLY A 1 293 ? -7.274 -3.214 -9.568 1.00 91.31 293 GLY A CA 1
ATOM 2349 C C . GLY A 1 293 ? -6.136 -3.510 -8.589 1.00 91.31 293 GLY A C 1
ATOM 2350 O O . GLY A 1 293 ? -5.161 -2.761 -8.561 1.00 91.31 293 GLY A O 1
ATOM 2351 N N . LEU A 1 294 ? -6.193 -4.604 -7.818 1.00 94.69 294 LEU A N 1
ATOM 2352 C CA . LEU A 1 294 ? -5.074 -4.988 -6.958 1.00 94.69 294 LEU A CA 1
ATOM 2353 C C . LEU A 1 294 ? -3.914 -5.512 -7.812 1.00 94.69 294 LEU A C 1
ATOM 2355 O O . LEU A 1 294 ? -3.993 -6.586 -8.421 1.00 94.69 294 LEU A O 1
ATOM 2359 N N . HIS A 1 295 ? -2.806 -4.763 -7.825 1.00 93.81 295 HIS A N 1
ATOM 2360 C CA . HIS A 1 295 ? -1.588 -5.128 -8.560 1.00 93.81 295 HIS A CA 1
ATOM 2361 C C . HIS A 1 295 ? -1.092 -6.522 -8.184 1.00 93.81 295 HIS A C 1
ATOM 2363 O O . HIS A 1 295 ? -0.675 -7.273 -9.065 1.00 93.81 295 HIS A O 1
ATOM 2369 N N . GLU A 1 296 ? -1.209 -6.885 -6.902 1.00 92.69 296 GLU A N 1
ATOM 2370 C CA . GLU A 1 296 ? -0.842 -8.204 -6.387 1.00 92.69 296 GLU A CA 1
ATOM 2371 C C . GLU A 1 296 ? -1.538 -9.351 -7.108 1.00 92.69 296 GLU A C 1
ATOM 2373 O O . GLU A 1 296 ? -0.872 -10.275 -7.589 1.00 92.69 296 GLU A O 1
ATOM 2378 N N . GLY A 1 297 ? -2.857 -9.245 -7.270 1.00 95.62 297 GLY A N 1
ATOM 2379 C CA . GLY A 1 297 ? -3.636 -10.198 -8.047 1.00 95.62 297 GLY A CA 1
ATOM 2380 C C . GLY A 1 297 ? -3.170 -10.252 -9.499 1.00 95.62 297 GLY A C 1
ATOM 2381 O O . GLY A 1 297 ? -2.940 -11.338 -10.033 1.00 95.62 297 GLY A O 1
ATOM 2382 N N . LEU A 1 298 ? -2.938 -9.096 -10.130 1.00 95.50 298 LEU A N 1
ATOM 2383 C CA . LEU A 1 298 ? -2.525 -9.023 -11.536 1.00 95.50 298 LEU A CA 1
ATOM 2384 C C . LEU A 1 298 ? -1.190 -9.725 -11.813 1.00 95.50 298 LEU A C 1
ATOM 2386 O O . LEU A 1 298 ? -1.116 -10.553 -12.727 1.00 95.50 298 LEU A O 1
ATOM 2390 N N . TYR A 1 299 ? -0.126 -9.447 -11.050 1.00 93.75 299 TYR A N 1
ATOM 2391 C CA . TYR A 1 299 ? 1.151 -10.126 -11.298 1.00 93.75 299 TYR A CA 1
ATOM 2392 C C . TYR A 1 299 ? 1.142 -11.591 -10.855 1.00 93.75 299 TYR A C 1
ATOM 2394 O O . TYR A 1 299 ? 1.896 -12.390 -11.414 1.00 93.75 299 TYR A O 1
ATOM 2402 N N . LYS A 1 300 ? 0.278 -11.983 -9.911 1.00 96.38 300 LYS A N 1
ATOM 2403 C CA . LYS A 1 300 ? 0.077 -13.397 -9.573 1.00 96.38 300 LYS A CA 1
ATOM 2404 C C . LYS A 1 300 ? -0.636 -14.155 -10.679 1.00 96.38 300 LYS A C 1
ATOM 2406 O O . LYS A 1 300 ? -0.168 -15.226 -11.056 1.00 96.38 300 LYS A O 1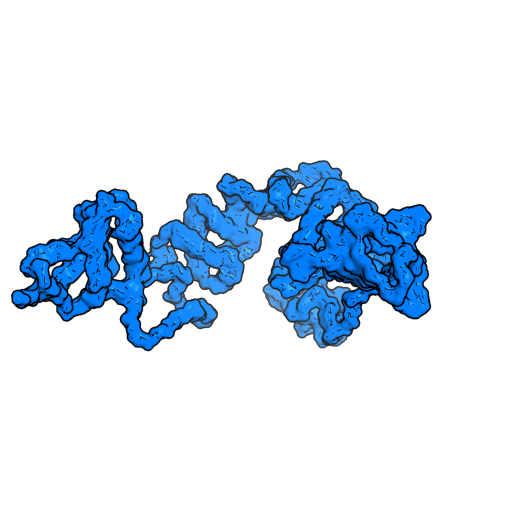
ATOM 2411 N N . LEU A 1 301 ? -1.666 -13.579 -11.292 1.00 97.62 301 LEU A N 1
ATOM 2412 C CA . LEU A 1 301 ? -2.252 -14.140 -12.510 1.00 97.62 301 LEU A CA 1
ATOM 2413 C C . LEU A 1 301 ? -1.225 -14.220 -13.639 1.00 97.62 301 LEU A C 1
ATOM 2415 O O . LEU A 1 301 ? -1.184 -15.219 -14.354 1.00 97.62 301 LEU A O 1
ATOM 2419 N N . ALA A 1 302 ? -0.357 -13.217 -13.788 1.00 97.44 302 ALA A N 1
ATOM 2420 C CA . ALA A 1 302 ? 0.730 -13.269 -14.760 1.00 97.44 302 ALA A CA 1
ATOM 2421 C C . ALA A 1 302 ? 1.680 -14.454 -14.498 1.00 97.44 302 ALA A C 1
ATOM 2423 O O . ALA A 1 302 ? 1.988 -15.203 -15.430 1.00 97.44 302 ALA A O 1
ATOM 2424 N N . ASP A 1 303 ? 2.080 -14.682 -13.240 1.00 97.00 303 ASP A N 1
ATOM 2425 C CA . ASP A 1 303 ? 2.863 -15.857 -12.831 1.00 97.00 303 ASP A CA 1
ATOM 2426 C C . ASP A 1 303 ? 2.111 -17.164 -13.182 1.00 97.00 303 ASP A C 1
ATOM 2428 O O . ASP A 1 303 ? 2.692 -18.091 -13.753 1.00 97.00 303 ASP A O 1
ATOM 2432 N N . MET A 1 304 ? 0.801 -17.227 -12.920 1.00 98.31 304 MET A N 1
ATOM 2433 C CA . MET A 1 304 ? -0.036 -18.394 -13.222 1.00 98.31 304 MET A CA 1
ATOM 2434 C C . MET A 1 304 ? -0.144 -18.665 -14.724 1.00 98.31 304 MET A C 1
ATOM 2436 O O . MET A 1 304 ? 0.084 -19.798 -15.144 1.00 98.31 304 MET A O 1
ATOM 2440 N N . PHE A 1 305 ? -0.384 -17.649 -15.558 1.00 98.50 305 PHE A N 1
ATOM 2441 C CA . PHE A 1 305 ? -0.379 -17.788 -17.018 1.00 98.50 305 PHE A CA 1
ATOM 2442 C C . PHE A 1 305 ? 0.992 -18.187 -17.553 1.00 98.50 305 PHE A C 1
ATOM 2444 O O . PHE A 1 305 ? 1.084 -19.012 -18.461 1.00 98.50 305 PHE A O 1
ATOM 2451 N N . ARG A 1 306 ? 2.076 -17.640 -16.999 1.00 97.50 306 ARG A N 1
ATOM 2452 C CA . ARG A 1 306 ? 3.440 -17.998 -17.400 1.00 97.50 306 ARG A CA 1
ATOM 2453 C C . ARG A 1 306 ? 3.722 -19.483 -17.184 1.00 97.50 306 ARG A C 1
ATOM 2455 O O . ARG A 1 306 ? 4.409 -20.092 -18.004 1.00 97.50 306 ARG A O 1
ATOM 2462 N N . HIS A 1 307 ? 3.213 -20.063 -16.102 1.00 97.50 307 HIS A N 1
ATOM 2463 C CA . HIS A 1 307 ? 3.483 -21.454 -15.742 1.00 97.50 307 HIS A CA 1
ATOM 2464 C C . HIS A 1 307 ? 2.362 -22.438 -16.114 1.00 97.50 307 HIS A C 1
ATOM 2466 O O . HIS A 1 307 ? 2.611 -23.639 -16.151 1.00 97.50 307 HIS A O 1
ATOM 2472 N N . GLY A 1 308 ? 1.171 -21.950 -16.468 1.00 97.81 308 GLY A N 1
ATOM 2473 C CA . GLY A 1 308 ? -0.005 -22.778 -16.740 1.00 97.81 308 GLY A CA 1
ATOM 2474 C C . GLY A 1 308 ? -0.669 -23.331 -15.476 1.00 97.81 308 GLY A C 1
ATOM 2475 O O . GLY A 1 308 ? -1.187 -24.443 -15.494 1.00 97.81 308 GLY A O 1
ATOM 2476 N N . TYR A 1 309 ? -0.626 -22.591 -14.366 1.00 97.94 309 TYR A N 1
ATOM 2477 C CA . TYR A 1 309 ? -1.268 -23.000 -13.113 1.00 97.94 309 TYR A CA 1
ATOM 2478 C C . TYR A 1 309 ? -2.768 -22.710 -13.177 1.00 97.94 309 TYR A C 1
ATOM 2480 O O . TYR A 1 309 ? -3.154 -21.551 -13.327 1.00 97.94 309 TYR A O 1
ATOM 2488 N N . ALA A 1 310 ? -3.593 -23.764 -13.130 1.00 97.56 310 ALA A N 1
ATOM 2489 C CA . ALA A 1 310 ? -5.054 -23.726 -13.303 1.00 97.56 310 ALA A CA 1
ATOM 2490 C C . ALA A 1 310 ? -5.556 -23.051 -14.602 1.00 97.56 310 ALA A C 1
ATOM 2492 O O . ALA A 1 310 ? -6.742 -22.776 -14.764 1.00 97.56 310 ALA A O 1
ATOM 2493 N N . CYS A 1 311 ? -4.665 -22.792 -15.562 1.00 96.62 311 CYS A N 1
ATOM 2494 C CA . CYS A 1 311 ? -4.982 -22.126 -16.820 1.00 96.62 311 CYS A CA 1
ATOM 2495 C C . CYS A 1 311 ? -4.059 -22.603 -17.948 1.00 96.62 311 CYS A C 1
ATOM 2497 O O . CYS A 1 311 ? -3.015 -23.219 -17.725 1.00 96.62 311 CYS A O 1
ATOM 2499 N N . LYS A 1 312 ? -4.418 -22.302 -19.201 1.00 97.75 312 LYS A N 1
ATOM 2500 C CA . LYS A 1 312 ? -3.538 -22.579 -20.341 1.00 97.75 312 LYS A CA 1
ATOM 2501 C C . LYS A 1 312 ? -2.298 -21.686 -20.264 1.00 97.75 312 LYS A C 1
ATOM 2503 O O . LYS A 1 312 ? -2.425 -20.462 -20.301 1.00 97.75 312 LYS A O 1
ATOM 2508 N N . LYS A 1 313 ? -1.108 -22.299 -20.254 1.00 98.19 313 LYS A N 1
ATOM 2509 C CA . LYS A 1 313 ? 0.167 -21.572 -20.303 1.00 98.19 313 LYS A CA 1
ATOM 2510 C C . LYS A 1 313 ? 0.177 -20.567 -21.467 1.00 98.19 313 LYS A C 1
ATOM 2512 O O . LYS A 1 313 ? -0.016 -20.943 -22.624 1.00 98.19 313 LYS A O 1
ATOM 2517 N N . SER A 1 314 ? 0.439 -19.301 -21.155 1.00 98.25 314 SER A N 1
ATOM 2518 C CA . SER A 1 314 ? 0.539 -18.193 -22.104 1.00 98.25 314 SER A CA 1
ATOM 2519 C C . SER A 1 314 ? 1.498 -17.121 -21.584 1.00 98.25 314 SER A C 1
ATOM 2521 O O . SER A 1 314 ? 1.128 -16.226 -20.825 1.00 98.25 314 SER A O 1
ATOM 2523 N N . GLU A 1 315 ? 2.746 -17.166 -22.043 1.00 98.00 315 GLU A N 1
ATOM 2524 C CA . GLU A 1 315 ? 3.744 -16.149 -21.687 1.00 98.00 315 GLU A CA 1
ATOM 2525 C C . GLU A 1 315 ? 3.429 -14.782 -22.316 1.00 98.00 315 GLU A C 1
ATOM 2527 O O . GLU A 1 315 ? 3.754 -13.749 -21.739 1.00 98.00 315 GLU A O 1
ATOM 2532 N N . ARG A 1 316 ? 2.716 -14.755 -23.454 1.00 97.75 316 ARG A N 1
ATOM 2533 C CA . ARG A 1 316 ? 2.193 -13.512 -24.044 1.00 97.75 316 ARG A CA 1
ATOM 2534 C C . ARG A 1 316 ? 1.194 -12.830 -23.108 1.00 97.75 316 ARG A C 1
ATOM 2536 O O . ARG A 1 316 ? 1.265 -11.616 -22.938 1.00 97.75 316 ARG A O 1
ATOM 2543 N N . THR A 1 317 ? 0.279 -13.600 -22.513 1.00 97.56 317 THR A N 1
ATOM 2544 C CA . THR A 1 317 ? -0.687 -13.072 -21.537 1.00 97.56 317 THR A CA 1
ATOM 2545 C C . THR A 1 317 ? 0.036 -12.604 -20.279 1.00 97.56 317 THR A C 1
ATOM 2547 O O . THR A 1 317 ? -0.199 -11.484 -19.838 1.00 97.56 317 THR A O 1
ATOM 2550 N N . ALA A 1 318 ? 0.975 -13.404 -19.761 1.00 98.06 318 ALA A N 1
ATOM 2551 C CA . ALA A 1 318 ? 1.785 -13.026 -18.604 1.00 98.06 318 ALA A CA 1
ATOM 2552 C C . ALA A 1 318 ? 2.516 -11.692 -18.819 1.00 98.06 318 ALA A C 1
ATOM 2554 O O . ALA A 1 318 ? 2.399 -10.785 -18.000 1.00 98.06 318 ALA A O 1
ATOM 2555 N N . ARG A 1 319 ? 3.196 -11.531 -19.964 1.00 97.88 319 ARG A N 1
ATOM 2556 C CA . ARG A 1 319 ? 3.869 -10.277 -20.326 1.00 97.88 319 ARG A CA 1
ATOM 2557 C C . ARG A 1 319 ? 2.912 -9.090 -20.366 1.00 97.88 319 ARG A C 1
ATOM 2559 O O . ARG A 1 319 ? 3.267 -8.019 -19.888 1.00 97.88 319 ARG A O 1
ATOM 2566 N N . SER A 1 320 ? 1.719 -9.269 -20.933 1.00 97.50 320 SER A N 1
ATOM 2567 C CA . SER A 1 320 ? 0.714 -8.203 -20.992 1.00 97.50 320 SER A CA 1
ATOM 2568 C C . SER A 1 320 ? 0.289 -7.753 -19.594 1.00 97.50 320 SER A C 1
ATOM 2570 O O . SER A 1 320 ? 0.230 -6.556 -19.341 1.00 97.50 320 SER A O 1
ATOM 2572 N N . LEU A 1 321 ? 0.039 -8.698 -18.684 1.00 97.56 321 LEU A N 1
ATOM 2573 C CA . LEU A 1 321 ? -0.371 -8.405 -17.310 1.00 97.56 321 LEU A CA 1
ATOM 2574 C C . LEU A 1 321 ? 0.749 -7.732 -16.503 1.00 97.56 321 LEU A C 1
ATOM 2576 O O . LEU A 1 321 ? 0.489 -6.736 -15.834 1.00 97.56 321 LEU A O 1
ATOM 2580 N N . TYR A 1 322 ? 2.002 -8.200 -16.612 1.00 97.56 322 TYR A N 1
ATOM 2581 C CA . TYR A 1 322 ? 3.138 -7.494 -16.000 1.00 97.56 322 TYR A CA 1
ATOM 2582 C C . TYR A 1 322 ? 3.284 -6.068 -16.549 1.00 97.56 322 TYR A C 1
ATOM 2584 O O . TYR A 1 322 ? 3.542 -5.149 -15.778 1.00 97.56 322 TYR A O 1
ATOM 2592 N N . GLY A 1 323 ? 3.082 -5.876 -17.858 1.00 97.12 323 GLY A N 1
ATOM 2593 C CA . GLY A 1 323 ? 3.137 -4.563 -18.500 1.00 97.12 323 GLY A CA 1
ATOM 2594 C C . GLY A 1 323 ? 2.055 -3.601 -18.005 1.00 97.12 323 GLY A C 1
ATOM 2595 O O . GLY A 1 323 ? 2.351 -2.435 -17.780 1.00 97.12 323 GLY A O 1
ATOM 2596 N N . MET A 1 324 ? 0.831 -4.088 -17.775 1.00 96.25 324 MET A N 1
ATOM 2597 C CA . MET A 1 324 ? -0.249 -3.276 -17.195 1.00 96.25 324 MET A CA 1
ATOM 2598 C C . MET A 1 324 ? 0.111 -2.774 -15.794 1.00 96.25 324 MET A C 1
ATOM 2600 O O . MET A 1 324 ? -0.028 -1.586 -15.523 1.00 96.25 324 MET A O 1
ATOM 2604 N N . VAL A 1 325 ? 0.622 -3.661 -14.931 1.00 96.25 325 VAL A N 1
ATOM 2605 C CA . VAL A 1 325 ? 1.078 -3.274 -13.584 1.00 96.25 325 VAL A CA 1
ATOM 2606 C C . VAL A 1 325 ? 2.239 -2.284 -13.670 1.00 96.25 325 VAL A C 1
ATOM 2608 O O . VAL A 1 325 ? 2.263 -1.304 -12.936 1.00 96.25 325 VAL A O 1
ATOM 2611 N N . TYR A 1 326 ? 3.192 -2.518 -14.576 1.00 96.94 326 TYR A N 1
ATOM 2612 C CA . TYR A 1 326 ? 4.325 -1.620 -14.778 1.00 96.94 326 TYR A CA 1
ATOM 2613 C C . TYR A 1 326 ? 3.890 -0.206 -15.171 1.00 96.94 326 TYR A C 1
ATOM 2615 O O . TYR A 1 326 ? 4.367 0.740 -14.549 1.00 96.94 326 TYR A O 1
ATOM 2623 N N . GLU A 1 327 ? 3.003 -0.046 -16.156 1.00 95.00 327 GLU A N 1
ATOM 2624 C CA . GLU A 1 327 ? 2.576 1.290 -16.593 1.00 95.00 327 GLU A CA 1
ATOM 2625 C C . GLU A 1 327 ? 1.779 2.018 -15.509 1.00 95.00 327 GLU A C 1
ATOM 2627 O O . GLU A 1 327 ? 2.062 3.187 -15.249 1.00 95.00 327 GLU A O 1
ATOM 2632 N N . ASP A 1 328 ? 0.865 1.327 -14.820 1.00 94.12 328 ASP A N 1
ATOM 2633 C CA . ASP A 1 328 ? 0.105 1.935 -13.725 1.00 94.12 328 ASP A CA 1
ATOM 2634 C C . ASP A 1 328 ? 1.041 2.361 -12.584 1.00 94.12 328 ASP A C 1
ATOM 2636 O O . ASP A 1 328 ? 1.083 3.532 -12.217 1.00 94.12 328 ASP A O 1
ATOM 2640 N N . CYS A 1 329 ? 1.904 1.462 -12.091 1.00 95.00 329 CYS A N 1
ATOM 2641 C CA . CYS A 1 329 ? 2.887 1.808 -11.061 1.00 95.00 329 CYS A CA 1
ATOM 2642 C C . CYS A 1 329 ? 3.826 2.944 -11.496 1.00 95.00 329 CYS A C 1
ATOM 2644 O O . CYS A 1 329 ? 4.212 3.768 -10.666 1.00 95.00 329 CYS A O 1
ATOM 2646 N N . ARG A 1 330 ? 4.215 2.991 -12.777 1.00 94.62 330 ARG A N 1
ATOM 2647 C CA . ARG A 1 330 ? 5.057 4.059 -13.322 1.00 94.62 330 ARG A CA 1
ATOM 2648 C C . ARG A 1 330 ? 4.344 5.402 -13.261 1.00 94.62 330 ARG A C 1
ATOM 2650 O O . ARG A 1 330 ? 4.968 6.385 -12.873 1.00 94.62 330 ARG A O 1
ATOM 2657 N N . GLU A 1 331 ? 3.069 5.455 -13.630 1.00 92.25 331 GLU A N 1
ATOM 2658 C CA . GLU A 1 331 ? 2.265 6.674 -13.548 1.00 92.25 331 GLU A CA 1
ATOM 2659 C C . GLU A 1 331 ? 2.174 7.176 -12.103 1.00 92.25 331 GLU A C 1
ATOM 2661 O O . GLU A 1 331 ? 2.532 8.325 -11.837 1.00 92.25 331 GLU A O 1
ATOM 2666 N N . GLN A 1 332 ? 1.845 6.295 -11.151 1.00 92.25 332 GLN A N 1
ATOM 2667 C CA . GLN A 1 332 ? 1.803 6.657 -9.728 1.00 92.25 332 GLN A CA 1
ATOM 2668 C C . GLN A 1 332 ? 3.163 7.172 -9.223 1.00 92.25 332 GLN A C 1
ATOM 2670 O O . GLN A 1 332 ? 3.234 8.174 -8.508 1.00 92.25 332 GLN A O 1
ATOM 2675 N N . PHE A 1 333 ? 4.259 6.527 -9.637 1.00 92.69 333 PHE A N 1
ATOM 2676 C CA . PHE A 1 333 ? 5.616 6.941 -9.278 1.00 92.69 333 PHE A CA 1
ATOM 2677 C C . PHE A 1 333 ? 5.968 8.337 -9.817 1.00 92.69 333 PHE A C 1
ATOM 2679 O O . PHE A 1 333 ? 6.593 9.134 -9.117 1.00 92.69 333 PHE A O 1
ATOM 2686 N N . LEU A 1 334 ? 5.540 8.674 -11.038 1.00 91.12 334 LEU A N 1
ATOM 2687 C CA . LEU A 1 334 ? 5.752 10.002 -11.631 1.00 91.12 334 LEU A CA 1
ATOM 2688 C C . LEU A 1 334 ? 4.965 11.113 -10.922 1.00 91.12 334 LEU A C 1
ATOM 2690 O O . LEU A 1 334 ? 5.380 12.274 -10.957 1.00 91.12 334 LEU A O 1
ATOM 2694 N N . GLU A 1 335 ? 3.867 10.765 -10.256 1.00 88.69 335 GLU A N 1
ATOM 2695 C CA . GLU A 1 335 ? 3.084 11.669 -9.406 1.00 88.69 335 GLU A CA 1
ATOM 2696 C C . GLU A 1 335 ? 3.674 11.835 -7.997 1.00 88.69 335 GLU A C 1
ATOM 2698 O O . GLU A 1 335 ? 3.167 12.627 -7.204 1.00 88.69 335 GLU A O 1
ATOM 2703 N N . GLY A 1 336 ? 4.765 11.127 -7.686 1.00 86.88 336 GLY A N 1
ATOM 2704 C CA . GLY A 1 336 ? 5.427 11.175 -6.384 1.00 86.88 336 GLY A CA 1
ATOM 2705 C C . GLY A 1 336 ? 4.800 10.260 -5.335 1.00 86.88 336 GLY A C 1
ATOM 2706 O O . GLY A 1 336 ? 5.087 10.425 -4.150 1.00 86.88 336 GLY A O 1
ATOM 2707 N N . ARG A 1 337 ? 3.954 9.303 -5.740 1.00 84.00 337 ARG A N 1
ATOM 2708 C CA . ARG A 1 337 ? 3.457 8.265 -4.834 1.00 84.00 337 ARG A CA 1
ATOM 2709 C C . ARG A 1 337 ? 4.548 7.219 -4.619 1.00 84.00 337 ARG A C 1
ATOM 2711 O O . ARG A 1 337 ? 5.092 6.668 -5.578 1.00 84.00 337 ARG A O 1
ATOM 2718 N N . ASP A 1 338 ? 4.858 6.947 -3.357 1.00 67.88 338 ASP A N 1
ATOM 2719 C CA . ASP A 1 338 ? 5.745 5.848 -2.985 1.00 67.88 338 ASP A CA 1
ATOM 2720 C C . ASP A 1 338 ? 4.994 4.527 -3.212 1.00 67.88 338 ASP A C 1
ATOM 2722 O O . ASP A 1 338 ? 3.872 4.362 -2.734 1.00 67.88 338 ASP A O 1
ATOM 2726 N N . GLY A 1 339 ? 5.554 3.608 -4.004 1.00 71.56 339 GLY A N 1
ATOM 2727 C CA . GLY A 1 339 ? 4.768 2.476 -4.501 1.00 71.56 339 GLY A CA 1
ATOM 2728 C C . GLY A 1 339 ? 5.561 1.296 -5.057 1.00 71.56 339 GLY A C 1
ATOM 2729 O O . GLY A 1 339 ? 6.790 1.225 -4.976 1.00 71.56 339 GLY A O 1
ATOM 2730 N N . ALA A 1 340 ? 4.824 0.355 -5.650 1.00 87.12 340 ALA A N 1
ATOM 2731 C CA . ALA A 1 340 ? 5.312 -0.917 -6.190 1.00 87.12 340 ALA A CA 1
ATOM 2732 C C . ALA A 1 340 ? 6.061 -0.793 -7.537 1.00 87.12 340 ALA A C 1
ATOM 2734 O O . ALA A 1 340 ? 6.311 -1.798 -8.205 1.00 87.12 340 ALA A O 1
ATOM 2735 N N . PHE A 1 341 ? 6.447 0.420 -7.959 1.00 93.81 341 PHE A N 1
ATOM 2736 C CA . PHE A 1 341 ? 7.112 0.632 -9.250 1.00 93.81 341 PHE A CA 1
ATOM 2737 C C . PHE A 1 341 ? 8.461 -0.082 -9.351 1.00 93.81 341 PHE A C 1
ATOM 2739 O O . PHE A 1 341 ? 8.753 -0.677 -10.387 1.00 93.81 341 PHE A O 1
ATOM 2746 N N . ALA A 1 342 ? 9.247 -0.108 -8.270 1.00 92.19 342 ALA A N 1
ATOM 2747 C CA . ALA A 1 342 ? 10.492 -0.873 -8.235 1.00 92.19 342 ALA A CA 1
ATOM 2748 C C . ALA A 1 342 ? 10.250 -2.369 -8.514 1.00 92.19 342 ALA A C 1
ATOM 2750 O O . ALA A 1 342 ? 10.942 -2.982 -9.327 1.00 92.19 342 ALA A O 1
ATOM 2751 N N . ASP A 1 343 ? 9.223 -2.939 -7.885 1.00 91.69 343 ASP A N 1
ATOM 2752 C CA . ASP A 1 343 ? 8.830 -4.340 -8.021 1.00 91.69 343 ASP A CA 1
ATOM 2753 C C . ASP A 1 343 ? 8.280 -4.652 -9.424 1.00 91.69 343 ASP A C 1
ATOM 2755 O O . ASP A 1 343 ? 8.612 -5.683 -10.020 1.00 91.69 343 ASP A O 1
ATOM 2759 N N . ALA A 1 344 ? 7.483 -3.745 -9.994 1.00 95.00 344 ALA A N 1
ATOM 2760 C CA . ALA A 1 344 ? 6.949 -3.878 -11.345 1.00 95.00 344 ALA A CA 1
ATOM 2761 C C . ALA A 1 344 ? 8.050 -3.773 -12.416 1.00 95.00 344 ALA A C 1
ATOM 2763 O O . ALA A 1 344 ? 8.117 -4.610 -13.322 1.00 95.00 344 ALA A O 1
ATOM 2764 N N . ALA A 1 345 ? 8.964 -2.807 -12.284 1.00 97.00 345 ALA A N 1
ATOM 2765 C CA . ALA A 1 345 ? 10.121 -2.657 -13.164 1.00 97.00 345 ALA A CA 1
ATOM 2766 C C . ALA A 1 345 ? 11.060 -3.872 -13.075 1.00 97.00 345 ALA A C 1
ATOM 2768 O O . ALA A 1 345 ? 11.479 -4.398 -14.105 1.00 97.00 345 ALA A O 1
ATOM 2769 N N . LEU A 1 346 ? 11.305 -4.410 -11.873 1.00 95.25 346 LEU A N 1
ATOM 2770 C CA . LEU A 1 346 ? 12.074 -5.646 -11.693 1.00 95.25 346 LEU A CA 1
ATOM 2771 C C . LEU A 1 346 ? 11.449 -6.821 -12.465 1.00 95.25 346 LEU A C 1
ATOM 2773 O O . LEU A 1 346 ? 12.157 -7.572 -13.140 1.00 95.25 346 LEU A O 1
ATOM 2777 N N . ARG A 1 347 ? 10.121 -6.981 -12.415 1.00 95.56 347 ARG A N 1
ATOM 2778 C CA . ARG A 1 347 ? 9.413 -8.026 -13.178 1.00 95.56 347 ARG A CA 1
ATOM 2779 C C . ARG A 1 347 ? 9.552 -7.831 -14.685 1.00 95.56 347 ARG A C 1
ATOM 2781 O O . ARG A 1 347 ? 9.783 -8.812 -15.391 1.00 95.56 347 ARG A O 1
ATOM 2788 N N . MET A 1 348 ? 9.472 -6.594 -15.173 1.00 98.00 348 MET A N 1
ATOM 2789 C CA . MET A 1 348 ? 9.699 -6.290 -16.589 1.00 98.00 348 MET A CA 1
ATOM 2790 C C . MET A 1 348 ? 11.140 -6.570 -17.024 1.00 98.00 348 MET A C 1
ATOM 2792 O O . MET A 1 348 ? 11.351 -7.150 -18.089 1.00 98.00 348 MET A O 1
ATOM 2796 N N . GLY A 1 349 ? 12.132 -6.281 -16.182 1.00 97.75 349 GLY A N 1
ATOM 2797 C CA . GLY A 1 349 ? 13.513 -6.681 -16.449 1.00 97.75 349 GLY A CA 1
ATOM 2798 C C . GLY A 1 349 ? 13.655 -8.202 -16.570 1.00 97.75 349 GLY A C 1
ATOM 2799 O O . GLY A 1 349 ? 14.246 -8.695 -17.528 1.00 97.75 349 GLY A O 1
ATOM 2800 N N . ILE A 1 350 ? 13.008 -8.971 -15.683 1.00 96.75 350 ILE A N 1
ATOM 2801 C CA . ILE A 1 350 ? 12.981 -10.445 -15.751 1.00 96.75 350 ILE A CA 1
ATOM 2802 C C . ILE A 1 350 ? 12.291 -10.948 -17.029 1.00 96.75 350 ILE A C 1
ATOM 2804 O O . ILE A 1 350 ? 12.715 -11.962 -17.588 1.00 96.75 350 ILE A O 1
ATOM 2808 N N . VAL A 1 351 ? 11.242 -10.267 -17.504 1.00 98.06 351 VAL A N 1
ATOM 2809 C CA . VAL A 1 351 ? 10.572 -10.593 -18.773 1.00 98.06 351 VAL A CA 1
ATOM 2810 C C . VAL A 1 351 ? 11.562 -10.569 -19.934 1.00 98.06 351 VAL A C 1
ATOM 2812 O O . VAL A 1 351 ? 11.606 -11.538 -20.691 1.00 98.06 351 VAL A O 1
ATOM 2815 N N . TYR A 1 352 ? 12.376 -9.519 -20.052 1.00 98.19 352 TYR A N 1
ATOM 2816 C CA . TYR A 1 352 ? 13.373 -9.407 -21.121 1.00 98.19 352 TYR A CA 1
ATOM 2817 C C . TYR A 1 352 ? 14.614 -10.262 -20.875 1.00 98.19 352 TYR A C 1
ATOM 2819 O O . TYR A 1 352 ? 15.145 -10.826 -21.822 1.00 98.19 352 TYR A O 1
ATOM 2827 N N . GLN A 1 353 ? 15.034 -10.451 -19.624 1.00 96.56 353 GLN A N 1
ATOM 2828 C CA . GLN A 1 353 ? 16.153 -11.339 -19.298 1.00 96.56 353 GLN A CA 1
ATOM 2829 C C . GLN A 1 353 ? 15.834 -12.797 -19.672 1.00 96.56 353 GLN A C 1
ATOM 2831 O O . GLN A 1 353 ? 16.673 -13.516 -20.203 1.00 96.56 353 GLN A O 1
ATOM 2836 N N . LYS A 1 354 ? 14.601 -13.252 -19.407 1.00 96.00 354 LYS A N 1
ATOM 2837 C CA . LYS A 1 354 ? 14.189 -14.656 -19.598 1.00 96.00 354 LYS A CA 1
ATOM 2838 C C . LYS A 1 354 ? 13.376 -14.909 -20.868 1.00 96.00 354 LYS A C 1
ATOM 2840 O O . LYS A 1 354 ? 12.991 -16.051 -21.102 1.00 96.00 354 LYS A O 1
ATOM 2845 N N . GLY A 1 355 ? 13.076 -13.876 -21.654 1.00 97.00 355 GLY A N 1
ATOM 2846 C CA . GLY A 1 355 ? 12.256 -13.982 -22.865 1.00 97.00 355 GLY A CA 1
ATOM 2847 C C . GLY A 1 355 ? 10.809 -14.409 -22.617 1.00 97.00 355 GLY A C 1
ATOM 2848 O O . GLY A 1 355 ? 10.260 -15.214 -23.365 1.00 97.00 355 GLY A O 1
ATOM 2849 N N . ILE A 1 356 ? 10.169 -13.910 -21.556 1.00 97.50 356 ILE A N 1
ATOM 2850 C CA . ILE A 1 356 ? 8.787 -14.286 -21.214 1.00 97.50 356 ILE A CA 1
ATOM 2851 C C . ILE A 1 356 ? 7.833 -13.623 -22.214 1.00 97.50 356 ILE A C 1
ATOM 2853 O O . ILE A 1 356 ? 7.473 -12.457 -22.072 1.00 97.50 356 ILE A O 1
ATOM 2857 N N . GLY A 1 357 ? 7.420 -14.355 -23.253 1.00 96.31 357 GLY A N 1
ATOM 2858 C CA . GLY A 1 357 ? 6.508 -13.834 -24.280 1.00 96.31 357 GLY A CA 1
ATOM 2859 C C . GLY A 1 357 ? 7.109 -12.712 -25.141 1.00 96.31 357 GLY A C 1
ATOM 2860 O O . GLY A 1 357 ? 6.359 -11.935 -25.746 1.00 96.31 357 GLY A O 1
ATOM 2861 N N . VAL A 1 358 ? 8.441 -12.616 -25.165 1.00 97.50 358 VAL A N 1
ATOM 2862 C CA . VAL A 1 358 ? 9.263 -11.693 -25.959 1.00 97.50 358 VAL A CA 1
ATOM 2863 C C . VAL A 1 358 ? 10.607 -12.363 -26.266 1.00 97.50 358 VAL A C 1
ATOM 2865 O O . VAL A 1 358 ? 10.989 -13.313 -25.589 1.00 97.50 358 VAL A O 1
ATOM 2868 N N . VAL A 1 359 ? 11.325 -11.900 -27.288 1.00 97.69 359 VAL A N 1
ATOM 2869 C CA . VAL A 1 359 ? 12.717 -12.327 -27.505 1.00 97.69 359 VAL A CA 1
ATOM 2870 C C . VAL A 1 359 ? 13.571 -11.775 -26.354 1.00 97.69 359 VAL A C 1
ATOM 2872 O O . VAL A 1 359 ? 13.417 -10.591 -26.048 1.00 97.69 359 VAL A O 1
ATOM 2875 N N . PRO A 1 360 ? 14.426 -12.589 -25.701 1.00 97.06 360 PRO A N 1
ATOM 2876 C CA . PRO A 1 360 ? 15.325 -12.080 -24.678 1.00 97.06 360 PRO A CA 1
ATOM 2877 C C . PRO A 1 360 ? 16.181 -10.923 -25.194 1.00 97.06 360 PRO A C 1
ATOM 2879 O O . PRO A 1 360 ? 16.706 -10.994 -26.306 1.00 97.06 360 PRO A O 1
ATOM 2882 N N . ASP A 1 361 ? 16.329 -9.880 -24.385 1.00 97.19 361 ASP A N 1
ATOM 2883 C CA . ASP A 1 361 ? 17.122 -8.704 -24.733 1.00 97.19 361 ASP A CA 1
ATOM 2884 C C . ASP A 1 361 ? 17.803 -8.142 -23.471 1.00 97.19 361 ASP A C 1
ATOM 2886 O O . ASP A 1 361 ? 17.123 -7.557 -22.618 1.00 97.19 361 ASP A O 1
ATOM 2890 N N . PRO A 1 362 ? 19.131 -8.315 -23.321 1.00 96.06 362 PRO A N 1
ATOM 2891 C CA . PRO A 1 362 ? 19.850 -7.857 -22.137 1.00 96.06 362 PRO A CA 1
ATOM 2892 C C . PRO A 1 362 ? 19.891 -6.327 -22.028 1.00 96.06 362 PRO A C 1
ATOM 2894 O O . PRO A 1 362 ? 19.995 -5.808 -20.920 1.00 96.06 362 PRO A O 1
ATOM 2897 N N . VAL A 1 363 ? 19.756 -5.583 -23.135 1.00 96.06 363 VAL A N 1
ATOM 2898 C CA . VAL A 1 363 ? 19.723 -4.113 -23.108 1.00 96.06 363 VAL A CA 1
ATOM 2899 C C . VAL A 1 363 ? 18.418 -3.634 -22.483 1.00 96.06 363 VAL A C 1
ATOM 2901 O O . VAL A 1 363 ? 18.447 -2.834 -21.548 1.00 96.06 363 VAL A O 1
ATOM 2904 N N . TRP A 1 364 ? 17.278 -4.169 -22.936 1.00 96.88 364 TRP A N 1
ATOM 2905 C CA . TRP A 1 364 ? 15.983 -3.852 -22.325 1.00 96.88 364 TRP A CA 1
ATOM 2906 C C . TRP A 1 364 ? 15.898 -4.345 -20.884 1.00 96.88 364 TRP A C 1
ATOM 2908 O O . TRP A 1 364 ? 15.417 -3.611 -20.024 1.00 96.88 364 TRP A O 1
ATOM 2918 N N . ALA A 1 365 ? 16.392 -5.553 -20.595 1.00 98.06 365 ALA A N 1
ATOM 2919 C CA . ALA A 1 365 ? 16.438 -6.065 -19.229 1.00 98.06 365 ALA A CA 1
ATOM 2920 C C . ALA A 1 365 ? 17.203 -5.106 -18.303 1.00 98.06 365 ALA A C 1
ATOM 2922 O O . ALA A 1 365 ? 16.681 -4.711 -17.259 1.00 98.06 365 ALA A O 1
ATOM 2923 N N . TYR A 1 366 ? 18.393 -4.667 -18.725 1.00 97.44 366 TYR A N 1
ATOM 2924 C CA . TYR A 1 366 ? 19.213 -3.719 -17.976 1.00 97.44 366 TYR A CA 1
ATOM 2925 C C . TYR A 1 366 ? 18.508 -2.371 -17.778 1.00 97.44 366 TYR A C 1
ATOM 2927 O O . TYR A 1 366 ? 18.535 -1.824 -16.678 1.00 97.44 366 TYR A O 1
ATOM 2935 N N . GLU A 1 367 ? 17.821 -1.856 -18.803 1.00 97.12 367 GLU A N 1
ATOM 2936 C CA . GLU A 1 367 ? 17.051 -0.609 -18.719 1.00 97.12 367 GLU A CA 1
ATOM 2937 C C . GLU A 1 367 ? 15.957 -0.677 -17.638 1.00 97.12 367 GLU A C 1
ATOM 2939 O O . GLU A 1 367 ? 15.880 0.202 -16.778 1.00 97.12 367 GLU A O 1
ATOM 2944 N N . TYR A 1 368 ? 15.161 -1.750 -17.607 1.00 98.38 368 TYR A N 1
ATOM 2945 C CA . TYR A 1 368 ? 14.153 -1.944 -16.559 1.00 98.38 368 TYR A CA 1
ATOM 2946 C C . TYR A 1 368 ? 14.773 -2.144 -15.171 1.00 98.38 368 TYR A C 1
ATOM 2948 O O . TYR A 1 368 ? 14.247 -1.629 -14.184 1.00 98.38 368 TYR A O 1
ATOM 2956 N N . PHE A 1 369 ? 15.903 -2.848 -15.067 1.00 97.94 369 PHE A N 1
ATOM 2957 C CA . PHE A 1 369 ? 16.593 -3.002 -13.785 1.00 97.94 369 PHE A CA 1
ATOM 2958 C C . PHE A 1 369 ? 17.166 -1.676 -13.263 1.00 97.94 369 PHE A C 1
ATOM 2960 O O . PHE A 1 369 ? 17.130 -1.445 -12.055 1.00 97.94 369 PHE A O 1
ATOM 2967 N N . LEU A 1 370 ? 17.612 -0.766 -14.138 1.00 96.25 370 LEU A N 1
ATOM 2968 C CA . LEU A 1 370 ? 18.008 0.591 -13.741 1.00 96.25 370 LEU A CA 1
ATOM 2969 C C . LEU A 1 370 ? 16.832 1.403 -13.196 1.00 96.25 370 LEU A C 1
ATOM 2971 O O . LEU A 1 370 ? 16.986 2.135 -12.219 1.00 96.25 370 LEU A O 1
ATOM 2975 N N . GLN A 1 371 ? 15.655 1.274 -13.808 1.00 97.06 371 GLN A N 1
ATOM 2976 C CA . GLN A 1 371 ? 14.439 1.918 -13.306 1.00 97.06 371 GLN A CA 1
ATOM 2977 C C . GLN A 1 371 ? 14.034 1.360 -11.944 1.00 97.06 371 GLN A C 1
ATOM 2979 O O . GLN A 1 371 ? 13.703 2.135 -11.046 1.00 97.06 371 GLN A O 1
ATOM 2984 N N . ALA A 1 372 ? 14.116 0.037 -11.776 1.00 95.56 372 ALA A N 1
ATOM 2985 C CA . ALA A 1 372 ? 13.845 -0.625 -10.509 1.00 95.56 372 ALA A CA 1
ATOM 2986 C C . ALA A 1 372 ? 14.791 -0.134 -9.401 1.00 95.56 372 ALA A C 1
ATOM 2988 O O . ALA A 1 372 ? 14.328 0.237 -8.324 1.00 95.56 372 ALA A O 1
ATOM 2989 N N . ASP A 1 373 ? 16.099 -0.077 -9.677 1.00 91.44 373 ASP A N 1
ATOM 2990 C CA . ASP A 1 373 ? 17.122 0.405 -8.738 1.00 91.44 373 ASP A CA 1
ATOM 2991 C C . ASP A 1 373 ? 16.892 1.868 -8.359 1.00 91.44 373 ASP A C 1
ATOM 2993 O O . ASP A 1 373 ? 16.880 2.219 -7.178 1.00 91.44 373 ASP A O 1
ATOM 2997 N N . PHE A 1 374 ? 16.636 2.721 -9.354 1.00 91.56 374 PHE A N 1
ATOM 2998 C CA . PHE A 1 374 ? 16.346 4.128 -9.120 1.00 91.56 374 PHE A CA 1
ATOM 2999 C C . PHE A 1 374 ? 15.106 4.311 -8.236 1.00 91.56 374 PHE A C 1
ATOM 3001 O O . PHE A 1 374 ? 15.159 5.063 -7.262 1.00 91.56 374 PHE A O 1
ATOM 3008 N N . ALA A 1 375 ? 14.007 3.621 -8.548 1.00 91.69 375 ALA A N 1
ATOM 3009 C CA . ALA A 1 375 ? 12.761 3.709 -7.794 1.00 91.69 375 ALA A CA 1
ATOM 3010 C C . ALA A 1 375 ? 12.920 3.193 -6.358 1.00 91.69 375 ALA A C 1
ATOM 3012 O O . ALA A 1 375 ? 12.491 3.862 -5.419 1.00 91.69 375 ALA A O 1
ATOM 3013 N N . ALA A 1 376 ? 13.602 2.058 -6.172 1.00 88.62 376 ALA A N 1
ATOM 3014 C CA . ALA A 1 376 ? 13.857 1.500 -4.847 1.00 88.62 376 ALA A CA 1
ATOM 3015 C C . ALA A 1 376 ? 14.712 2.444 -3.984 1.00 88.62 376 ALA A C 1
ATOM 3017 O O . ALA A 1 376 ? 14.424 2.639 -2.804 1.00 88.62 376 ALA A O 1
ATOM 3018 N N . LYS A 1 377 ? 15.711 3.107 -4.582 1.00 83.75 377 LYS A N 1
ATOM 3019 C CA . LYS A 1 377 ? 16.514 4.134 -3.904 1.00 83.75 377 LYS A CA 1
ATOM 3020 C C . LYS A 1 377 ? 15.715 5.383 -3.539 1.00 83.75 377 LYS A C 1
ATOM 3022 O O . LYS A 1 377 ? 16.019 5.988 -2.517 1.00 83.75 377 LYS A O 1
ATOM 3027 N N . GLN A 1 378 ? 14.725 5.797 -4.340 1.00 85.50 378 GLN A N 1
ATOM 3028 C CA . GLN A 1 378 ? 13.836 6.899 -3.940 1.00 85.50 378 GLN A CA 1
ATOM 3029 C C . GLN A 1 378 ? 12.966 6.490 -2.748 1.00 85.50 378 GLN A C 1
ATOM 3031 O O . GLN A 1 378 ? 12.948 7.211 -1.753 1.00 85.50 378 GLN A O 1
ATOM 3036 N N . ARG A 1 379 ? 12.348 5.303 -2.810 1.00 84.00 379 ARG A N 1
ATOM 3037 C CA . ARG A 1 379 ? 11.530 4.739 -1.724 1.00 84.00 379 ARG A CA 1
ATOM 3038 C C . ARG A 1 379 ? 12.304 4.650 -0.405 1.00 84.00 379 ARG A C 1
ATOM 3040 O O . ARG A 1 379 ? 11.824 5.068 0.646 1.00 84.00 379 ARG A O 1
ATOM 3047 N N . ALA A 1 380 ? 13.559 4.201 -0.463 1.00 78.44 380 ALA A N 1
ATOM 3048 C CA . ALA A 1 380 ? 14.424 4.060 0.710 1.00 78.44 380 ALA A CA 1
ATOM 3049 C C . ALA A 1 380 ? 14.771 5.385 1.423 1.00 78.44 380 ALA A C 1
ATOM 3051 O O . ALA A 1 380 ? 15.187 5.342 2.580 1.00 78.44 380 ALA A O 1
ATOM 3052 N N . LYS A 1 381 ? 14.616 6.551 0.775 1.00 75.69 381 LYS A N 1
ATOM 3053 C CA . LYS A 1 381 ? 14.847 7.862 1.417 1.00 75.69 381 LYS A CA 1
ATOM 3054 C C . LYS A 1 381 ? 13.744 8.247 2.395 1.00 75.69 381 LYS A C 1
ATOM 3056 O O . LYS A 1 381 ? 14.004 9.006 3.323 1.00 75.69 381 LYS A O 1
ATOM 3061 N N . HIS A 1 382 ? 12.525 7.779 2.148 1.00 67.31 382 HIS A N 1
ATOM 3062 C CA . HIS A 1 382 ? 11.333 8.205 2.876 1.00 67.31 382 HIS A CA 1
ATOM 3063 C C . HIS A 1 382 ? 10.773 7.109 3.783 1.00 67.31 382 HIS A C 1
ATOM 3065 O O . HIS A 1 382 ? 10.041 7.428 4.713 1.00 67.31 382 HIS A O 1
ATOM 3071 N N . ASN A 1 383 ? 11.150 5.844 3.561 1.00 61.44 383 ASN A N 1
ATOM 3072 C CA . ASN A 1 383 ? 10.578 4.706 4.268 1.00 61.44 383 ASN A CA 1
ATOM 3073 C C . ASN A 1 383 ? 11.613 3.675 4.760 1.00 61.44 383 ASN A C 1
ATOM 3075 O O . ASN A 1 383 ? 12.666 3.429 4.164 1.00 61.44 383 ASN A O 1
ATOM 3079 N N . ASN A 1 384 ? 11.275 3.018 5.873 1.00 53.88 384 ASN A N 1
ATOM 3080 C CA . ASN A 1 384 ? 12.084 1.990 6.540 1.00 53.88 384 ASN A CA 1
ATOM 3081 C C . ASN A 1 384 ? 11.414 0.599 6.438 1.00 53.88 384 ASN A C 1
ATOM 3083 O O . ASN A 1 384 ? 11.322 -0.124 7.427 1.00 53.88 384 ASN A O 1
ATOM 3087 N N . PHE A 1 385 ? 10.894 0.230 5.257 1.00 54.03 385 PHE A N 1
ATOM 3088 C CA . PHE A 1 385 ? 10.138 -1.018 5.082 1.00 54.03 385 PHE A CA 1
ATOM 3089 C C . PHE A 1 385 ? 11.000 -2.280 5.256 1.00 54.03 385 PHE A C 1
ATOM 3091 O O . PHE A 1 385 ? 12.058 -2.447 4.640 1.00 54.03 385 PHE A O 1
ATOM 3098 N N . TYR A 1 386 ? 10.490 -3.227 6.048 1.00 46.28 386 TYR A N 1
ATOM 3099 C CA . TYR A 1 386 ? 10.987 -4.599 6.116 1.00 46.28 386 TYR A CA 1
ATOM 3100 C C . TYR A 1 386 ? 10.614 -5.334 4.817 1.00 46.28 386 TYR A C 1
ATOM 3102 O O . TYR A 1 386 ? 9.441 -5.547 4.534 1.00 46.28 386 TYR A O 1
ATOM 3110 N N . GLY A 1 387 ? 11.609 -5.694 4.000 1.00 57.91 387 GLY A N 1
ATOM 3111 C CA . GLY A 1 387 ? 11.413 -6.324 2.682 1.00 57.91 387 GLY A CA 1
ATOM 3112 C C . GLY A 1 387 ? 12.151 -5.607 1.549 1.00 57.91 387 GLY A C 1
ATOM 3113 O O . GLY A 1 387 ? 12.671 -6.267 0.646 1.00 57.91 387 GLY A O 1
ATOM 3114 N N . ASP A 1 388 ? 12.333 -4.291 1.669 1.00 68.31 388 ASP A N 1
ATOM 3115 C CA . ASP A 1 388 ? 13.023 -3.460 0.673 1.00 68.31 388 ASP A CA 1
ATOM 3116 C C . ASP A 1 388 ? 14.485 -3.847 0.491 1.00 68.31 388 ASP A C 1
ATOM 3118 O O . ASP A 1 388 ? 14.988 -3.872 -0.629 1.00 68.31 388 ASP A O 1
ATOM 3122 N N . THR A 1 389 ? 15.154 -4.257 1.569 1.00 70.50 389 THR A N 1
ATOM 3123 C CA . THR A 1 389 ? 16.515 -4.804 1.513 1.00 70.50 389 THR A CA 1
ATOM 3124 C C . THR A 1 389 ? 16.600 -5.991 0.551 1.00 70.50 389 THR A C 1
ATOM 3126 O O . THR A 1 389 ? 17.513 -6.061 -0.266 1.00 70.50 389 THR A O 1
ATOM 3129 N N . ASN A 1 390 ? 15.637 -6.918 0.600 1.00 72.88 390 ASN A N 1
ATOM 3130 C CA . ASN A 1 390 ? 15.642 -8.093 -0.273 1.00 72.88 390 ASN A CA 1
ATOM 3131 C C . ASN A 1 390 ? 15.352 -7.719 -1.728 1.00 72.88 390 ASN A C 1
ATOM 3133 O O . ASN A 1 390 ? 15.972 -8.284 -2.630 1.00 72.88 390 ASN A O 1
ATOM 3137 N N . VAL A 1 391 ? 14.427 -6.782 -1.952 1.00 79.75 391 VAL A N 1
ATOM 3138 C CA . VAL A 1 391 ? 14.111 -6.270 -3.291 1.00 79.75 391 VAL A CA 1
ATOM 3139 C C . VAL A 1 391 ? 15.338 -5.583 -3.890 1.00 79.75 391 VAL A C 1
ATOM 3141 O O . VAL A 1 391 ? 15.752 -5.945 -4.987 1.00 79.75 391 VAL A O 1
ATOM 3144 N N . MET A 1 392 ? 15.994 -4.687 -3.148 1.00 82.38 392 MET A N 1
ATOM 3145 C CA . MET A 1 392 ? 17.198 -3.987 -3.610 1.00 82.38 392 MET A CA 1
ATOM 3146 C C . MET A 1 392 ? 18.378 -4.928 -3.864 1.00 82.38 392 MET A C 1
ATOM 3148 O O . MET A 1 392 ? 19.043 -4.800 -4.890 1.00 82.38 392 MET A O 1
ATOM 3152 N N . LEU A 1 393 ? 18.611 -5.923 -3.000 1.00 78.19 393 LEU A N 1
ATOM 3153 C CA . LEU A 1 393 ? 19.624 -6.957 -3.252 1.00 78.19 393 LEU A CA 1
ATOM 3154 C C . LEU A 1 393 ? 19.301 -7.768 -4.517 1.00 78.19 393 LEU A C 1
ATOM 3156 O O . LEU A 1 393 ? 20.194 -8.059 -5.313 1.00 78.19 393 LEU A O 1
ATOM 3160 N N . GLY A 1 394 ? 18.026 -8.110 -4.726 1.00 83.38 394 GLY A N 1
ATOM 3161 C CA . GLY A 1 394 ? 17.560 -8.799 -5.929 1.00 83.38 394 GLY A CA 1
ATOM 3162 C C . GLY A 1 394 ? 17.771 -7.978 -7.201 1.00 83.38 394 GLY A C 1
ATOM 3163 O O . GLY A 1 394 ? 18.290 -8.505 -8.183 1.00 83.38 394 GLY A O 1
ATOM 3164 N N . ILE A 1 395 ? 17.432 -6.686 -7.164 1.00 89.69 395 ILE A N 1
ATOM 3165 C CA . ILE A 1 395 ? 17.669 -5.741 -8.263 1.00 89.69 395 ILE A CA 1
ATOM 3166 C C . ILE A 1 395 ? 19.165 -5.631 -8.557 1.00 89.69 395 ILE A C 1
ATOM 3168 O O . ILE A 1 395 ? 19.572 -5.723 -9.713 1.00 89.69 395 ILE A O 1
ATOM 3172 N N . ARG A 1 396 ? 20.002 -5.487 -7.522 1.00 84.94 396 ARG A N 1
ATOM 3173 C CA . ARG A 1 396 ? 21.453 -5.360 -7.694 1.00 84.94 396 ARG A CA 1
ATOM 3174 C C . ARG A 1 396 ? 22.056 -6.592 -8.348 1.00 84.94 396 ARG A C 1
ATOM 3176 O O . ARG A 1 396 ? 22.809 -6.464 -9.306 1.00 84.94 396 ARG A O 1
ATOM 3183 N N . LYS A 1 397 ? 21.667 -7.774 -7.875 1.00 84.00 397 LYS A N 1
ATOM 3184 C CA . LYS A 1 397 ? 22.069 -9.035 -8.490 1.00 84.00 397 LYS A CA 1
ATOM 3185 C C . LYS A 1 397 ? 21.653 -9.093 -9.964 1.00 84.00 397 LYS A C 1
ATOM 3187 O O . LYS A 1 397 ? 22.471 -9.452 -10.801 1.00 84.00 397 LYS A O 1
ATOM 3192 N N . ALA A 1 398 ? 20.416 -8.714 -10.284 1.00 90.94 398 ALA A N 1
ATOM 3193 C CA . ALA A 1 398 ? 19.925 -8.718 -11.659 1.00 90.94 398 ALA A CA 1
ATOM 3194 C C . ALA A 1 398 ? 20.692 -7.734 -12.564 1.00 90.94 398 ALA A C 1
ATOM 3196 O O . ALA A 1 398 ? 21.001 -8.075 -13.706 1.00 90.94 398 ALA A O 1
ATOM 3197 N N . LEU A 1 399 ? 21.054 -6.550 -12.052 1.00 89.56 399 LEU A N 1
ATOM 3198 C CA . LEU A 1 399 ? 21.929 -5.600 -12.747 1.00 89.56 399 LEU A CA 1
ATOM 3199 C C . LEU A 1 399 ? 23.306 -6.204 -13.031 1.00 89.56 399 LEU A C 1
ATOM 3201 O O . LEU A 1 399 ? 23.776 -6.110 -14.162 1.00 89.56 399 LEU A O 1
ATOM 3205 N N . ASP A 1 400 ? 23.938 -6.824 -12.033 1.00 83.06 400 ASP A N 1
ATOM 3206 C CA . ASP A 1 400 ? 25.283 -7.395 -12.160 1.00 83.06 400 ASP A CA 1
ATOM 3207 C C . ASP A 1 400 ? 25.302 -8.587 -13.137 1.00 83.06 400 ASP A C 1
ATOM 3209 O O . ASP A 1 400 ? 26.171 -8.660 -14.008 1.00 83.06 400 ASP A O 1
ATOM 3213 N N . GLU A 1 401 ? 24.312 -9.482 -13.049 1.00 87.06 401 GLU A N 1
ATOM 3214 C CA . GLU A 1 401 ? 24.146 -10.612 -13.975 1.00 87.06 401 GLU A CA 1
ATOM 3215 C C . GLU A 1 401 ? 23.911 -10.126 -15.409 1.00 87.06 401 GLU A C 1
ATOM 3217 O O . GLU A 1 401 ? 24.608 -10.545 -16.329 1.00 87.06 401 GLU A O 1
ATOM 3222 N N . THR A 1 402 ? 22.988 -9.180 -15.601 1.00 91.88 402 THR A N 1
ATOM 3223 C CA . THR A 1 402 ? 22.679 -8.650 -16.937 1.00 91.88 402 THR A CA 1
ATOM 3224 C C . THR A 1 402 ? 23.860 -7.877 -17.512 1.00 91.88 402 THR A C 1
ATOM 3226 O O . THR A 1 402 ? 24.138 -7.974 -18.702 1.00 91.88 402 THR A O 1
ATOM 3229 N N . ARG A 1 403 ? 24.616 -7.154 -16.674 1.00 88.62 403 ARG A N 1
ATOM 3230 C CA . ARG A 1 403 ? 25.827 -6.440 -17.092 1.00 88.62 403 ARG A CA 1
ATOM 3231 C C . ARG A 1 403 ? 26.870 -7.379 -17.699 1.00 88.62 403 ARG A C 1
ATOM 3233 O O . ARG A 1 403 ? 27.551 -6.972 -18.636 1.00 88.62 403 ARG A O 1
ATOM 3240 N N . ALA A 1 404 ? 26.981 -8.612 -17.203 1.00 86.62 404 ALA A N 1
ATOM 3241 C CA . ALA A 1 404 ? 27.891 -9.618 -17.750 1.00 86.62 404 ALA A CA 1
ATOM 3242 C C . ALA A 1 404 ? 27.459 -10.153 -19.131 1.00 86.62 404 ALA A C 1
ATOM 3244 O O . ALA A 1 404 ? 28.292 -10.678 -19.867 1.00 86.62 404 ALA A O 1
ATOM 3245 N N . GLU A 1 405 ? 26.180 -10.013 -19.487 1.00 91.00 405 GLU A N 1
ATOM 3246 C CA . GLU A 1 405 ? 25.623 -10.418 -20.785 1.00 91.00 405 GLU A CA 1
ATOM 3247 C C . GLU A 1 405 ? 25.699 -9.302 -21.844 1.00 91.00 405 GLU A C 1
ATOM 3249 O O . GLU A 1 405 ? 25.526 -9.559 -23.038 1.00 91.00 405 GLU A O 1
ATOM 3254 N N . LEU A 1 406 ? 25.963 -8.058 -21.428 1.00 92.25 406 LEU A N 1
ATOM 3255 C CA . LEU A 1 406 ? 26.086 -6.916 -22.332 1.00 92.25 406 LEU A CA 1
ATOM 3256 C C . LEU A 1 406 ? 27.401 -6.970 -23.140 1.00 92.25 406 LEU A C 1
ATOM 3258 O O . LEU A 1 406 ? 28.413 -7.490 -22.664 1.00 92.25 406 LEU A O 1
ATOM 3262 N N . PRO A 1 407 ? 27.435 -6.395 -24.358 1.00 90.00 407 PRO A N 1
ATOM 3263 C CA . PRO A 1 407 ? 28.665 -6.286 -25.143 1.00 90.00 407 PRO A CA 1
ATOM 3264 C C . PRO A 1 407 ? 29.810 -5.599 -24.378 1.00 90.00 407 PRO A C 1
ATOM 3266 O O . PRO A 1 407 ? 29.587 -4.648 -23.635 1.00 90.00 407 PRO A O 1
ATOM 3269 N N . ALA A 1 408 ? 31.062 -6.003 -24.628 1.00 82.69 408 ALA A N 1
ATOM 3270 C CA . ALA A 1 408 ? 32.236 -5.469 -23.917 1.00 82.69 408 ALA A CA 1
ATOM 3271 C C . ALA A 1 408 ? 32.380 -3.932 -23.988 1.00 82.69 408 ALA A C 1
ATOM 3273 O O . ALA A 1 408 ? 32.844 -3.312 -23.036 1.00 82.69 408 ALA A O 1
ATOM 3274 N N . ASN A 1 409 ? 31.937 -3.322 -25.092 1.00 85.62 409 ASN A N 1
ATOM 3275 C CA . ASN A 1 409 ? 31.964 -1.872 -25.314 1.00 85.62 409 ASN A CA 1
ATOM 3276 C C . ASN A 1 409 ? 30.565 -1.245 -25.200 1.00 85.62 409 ASN A C 1
ATOM 3278 O O . ASN A 1 409 ? 30.283 -0.255 -25.862 1.00 85.62 409 ASN A O 1
ATOM 3282 N N . PHE A 1 410 ? 29.663 -1.861 -24.432 1.00 89.62 410 PHE A N 1
ATOM 3283 C CA . PHE A 1 410 ? 28.295 -1.371 -24.286 1.00 89.62 410 PHE A CA 1
ATOM 3284 C C . PHE A 1 410 ? 28.220 -0.040 -23.535 1.00 89.62 410 PHE A C 1
ATOM 3286 O O . PHE A 1 410 ? 27.388 0.801 -23.864 1.00 89.62 410 PHE A O 1
ATOM 3293 N N . PHE A 1 411 ? 29.060 0.138 -22.511 1.00 87.94 411 PHE A N 1
ATOM 3294 C CA . PHE A 1 411 ? 29.041 1.353 -21.708 1.00 87.94 411 PHE A CA 1
ATOM 3295 C C . PHE A 1 411 ? 29.861 2.460 -22.361 1.00 87.94 411 PHE A C 1
ATOM 3297 O O . PHE A 1 411 ? 31.051 2.291 -22.627 1.00 87.94 411 PHE A O 1
ATOM 3304 N N . GLU A 1 412 ? 29.229 3.611 -22.543 1.00 89.31 412 GLU A N 1
ATOM 3305 C CA . GLU A 1 412 ? 29.801 4.794 -23.172 1.00 89.31 412 GLU A CA 1
ATOM 3306 C C . GLU A 1 412 ? 29.813 5.983 -22.198 1.00 89.31 412 GLU A C 1
ATOM 3308 O O . GLU A 1 412 ? 29.151 5.995 -21.157 1.00 89.31 412 GLU A O 1
ATOM 3313 N N . GLU A 1 413 ? 30.603 7.007 -22.518 1.00 86.56 413 GLU A N 1
ATOM 3314 C CA . GLU A 1 413 ? 30.631 8.254 -21.744 1.00 86.56 413 GLU A CA 1
ATOM 3315 C C . GLU A 1 413 ? 29.344 9.076 -21.938 1.00 86.56 413 GLU A C 1
ATOM 3317 O O . GLU A 1 413 ? 28.865 9.734 -21.010 1.00 86.56 413 GLU A O 1
ATOM 3322 N N . TYR A 1 414 ? 28.772 9.009 -23.140 1.00 90.06 414 TYR A N 1
ATOM 3323 C CA . TYR A 1 414 ? 27.545 9.686 -23.536 1.00 90.06 414 TYR A CA 1
ATOM 3324 C C . TYR A 1 414 ? 26.760 8.832 -24.533 1.00 90.06 414 TYR A C 1
ATOM 3326 O O . TYR A 1 414 ? 27.325 8.016 -25.248 1.00 90.06 414 TYR A O 1
ATOM 3334 N N . ILE A 1 415 ? 25.449 9.053 -24.615 1.00 90.50 415 ILE A N 1
ATOM 3335 C CA . ILE A 1 415 ? 24.614 8.490 -25.676 1.00 90.50 415 ILE A CA 1
ATOM 3336 C C . ILE A 1 415 ? 24.821 9.309 -26.935 1.00 90.50 415 ILE A C 1
ATOM 3338 O O . ILE A 1 415 ? 24.630 10.524 -26.893 1.00 90.50 415 ILE A O 1
ATOM 3342 N N . LYS A 1 416 ? 25.126 8.643 -28.048 1.00 90.88 416 LYS A N 1
ATOM 3343 C CA . LYS A 1 416 ? 25.126 9.226 -29.389 1.00 90.88 416 LYS A CA 1
ATOM 3344 C C . LYS A 1 416 ? 23.858 8.819 -30.144 1.00 90.88 416 LYS A C 1
ATOM 3346 O O . LYS A 1 416 ? 23.608 7.635 -30.354 1.00 90.88 416 LYS A O 1
ATOM 3351 N N . THR A 1 417 ? 23.045 9.789 -30.560 1.00 90.56 417 THR A N 1
ATOM 3352 C CA . THR A 1 417 ? 21.822 9.526 -31.339 1.00 90.56 417 THR A CA 1
ATOM 3353 C C . THR A 1 417 ? 21.442 10.717 -32.210 1.00 90.56 417 THR A C 1
ATOM 3355 O O . THR A 1 417 ? 21.602 11.856 -31.795 1.00 90.56 417 THR A O 1
ATOM 3358 N N . ASP A 1 418 ? 20.905 10.477 -33.400 1.00 87.69 418 ASP A N 1
ATOM 3359 C CA . ASP A 1 418 ? 20.265 11.491 -34.249 1.00 87.69 418 ASP A CA 1
ATOM 3360 C C . ASP A 1 418 ? 18.778 11.693 -33.900 1.00 87.69 418 ASP A C 1
ATOM 3362 O O . ASP A 1 418 ? 18.175 12.697 -34.280 1.00 87.69 418 ASP A O 1
ATOM 3366 N N . LYS A 1 419 ? 18.195 10.768 -33.126 1.00 90.62 419 LYS A N 1
ATOM 3367 C CA . LYS A 1 419 ? 16.769 10.703 -32.787 1.00 90.62 419 LYS A CA 1
ATOM 3368 C C . LYS A 1 419 ? 16.534 10.624 -31.267 1.00 90.62 419 LYS A C 1
ATOM 3370 O O . LYS A 1 419 ? 16.011 9.619 -30.772 1.00 90.62 419 LYS A O 1
ATOM 3375 N N . PRO A 1 420 ? 16.890 11.666 -30.488 1.00 90.69 420 PRO A N 1
ATOM 3376 C CA . PRO A 1 420 ? 16.672 11.698 -29.044 1.00 90.69 420 PRO A CA 1
ATOM 3377 C C . PRO A 1 420 ? 15.188 11.559 -28.680 1.00 90.69 420 PRO A C 1
ATOM 3379 O O . PRO A 1 420 ? 14.374 12.447 -28.931 1.00 90.69 420 PRO A O 1
ATOM 3382 N N . ARG A 1 421 ? 14.837 10.460 -27.999 1.00 89.81 421 ARG A N 1
ATOM 3383 C CA . ARG A 1 421 ? 13.464 10.203 -27.515 1.00 89.81 421 ARG A CA 1
ATOM 3384 C C . ARG A 1 421 ? 12.969 11.280 -26.544 1.00 89.81 421 ARG A C 1
ATOM 3386 O O . ARG A 1 421 ? 11.773 11.561 -26.499 1.00 89.81 421 ARG A O 1
ATOM 3393 N N . ILE A 1 422 ? 13.890 11.913 -25.812 1.00 91.88 422 ILE A N 1
ATOM 3394 C CA . ILE A 1 422 ? 13.577 12.913 -24.783 1.00 91.88 422 ILE A CA 1
ATOM 3395 C C . ILE A 1 422 ? 12.849 14.151 -25.327 1.00 91.88 422 ILE A C 1
ATOM 3397 O O . ILE A 1 422 ? 12.097 14.775 -24.583 1.00 91.88 422 ILE A O 1
ATOM 3401 N N . PHE A 1 423 ? 13.000 14.482 -26.618 1.00 94.75 423 PHE A N 1
ATOM 3402 C CA . PHE A 1 423 ? 12.258 15.592 -27.235 1.00 94.75 423 PHE A CA 1
ATOM 3403 C C . PHE A 1 423 ? 10.748 15.347 -27.152 1.00 94.75 423 PHE A C 1
ATOM 3405 O O . PHE A 1 423 ? 9.993 16.219 -26.737 1.00 94.75 423 PHE A O 1
ATOM 3412 N N . ARG A 1 424 ? 10.318 14.119 -27.459 1.00 93.94 424 ARG A N 1
ATOM 3413 C CA . ARG A 1 424 ? 8.915 13.710 -27.354 1.00 93.94 424 ARG A CA 1
ATOM 3414 C C . ARG A 1 424 ? 8.507 13.407 -25.914 1.00 93.94 424 ARG A C 1
ATOM 3416 O O . ARG A 1 424 ? 7.415 13.781 -25.509 1.00 93.94 424 ARG A O 1
ATOM 3423 N N . GLN A 1 425 ? 9.366 12.763 -25.120 1.00 93.44 425 GLN A N 1
ATOM 3424 C CA . GLN A 1 425 ? 9.011 12.416 -23.736 1.00 93.44 425 GLN A CA 1
ATOM 3425 C C . GLN A 1 425 ? 8.680 13.659 -22.900 1.00 93.44 425 GLN A C 1
ATOM 3427 O O . GLN A 1 425 ? 7.712 13.661 -22.145 1.00 93.44 425 GLN A O 1
ATOM 3432 N N . LEU A 1 426 ? 9.420 14.760 -23.072 1.00 95.69 426 LEU A N 1
ATOM 3433 C CA . LEU A 1 426 ? 9.133 16.000 -22.347 1.00 95.69 426 LEU A CA 1
ATOM 3434 C C . LEU A 1 426 ? 7.774 16.620 -22.713 1.00 95.69 426 LEU A C 1
ATOM 3436 O O . LEU A 1 426 ? 7.265 17.406 -21.917 1.00 95.69 426 LEU A O 1
ATOM 3440 N N . THR A 1 427 ? 7.146 16.255 -23.833 1.00 94.75 427 THR A N 1
ATOM 3441 C CA . THR A 1 427 ? 5.796 16.728 -24.179 1.00 94.75 427 THR A CA 1
ATOM 3442 C C . THR A 1 427 ? 4.676 15.761 -23.793 1.00 94.75 427 THR A C 1
ATOM 3444 O O . THR A 1 427 ? 3.500 16.111 -23.908 1.00 94.75 427 THR A O 1
ATOM 3447 N N . GLU A 1 428 ? 5.004 14.563 -23.286 1.00 91.69 428 GLU A N 1
ATOM 3448 C CA . GLU A 1 428 ? 4.010 13.584 -22.819 1.00 91.69 428 GLU A CA 1
ATOM 3449 C C . GLU A 1 428 ? 3.033 14.215 -21.825 1.00 91.69 428 GLU A C 1
ATOM 3451 O O . GLU A 1 428 ? 3.374 15.164 -21.116 1.00 91.69 428 GLU A O 1
ATOM 3456 N N . ASN A 1 429 ? 1.807 13.696 -21.767 1.00 89.69 429 ASN A N 1
ATOM 3457 C CA . ASN A 1 429 ? 0.738 14.242 -20.933 1.00 89.69 429 ASN A CA 1
ATOM 3458 C C . ASN A 1 429 ? 0.484 15.736 -21.213 1.00 89.69 429 ASN A C 1
ATOM 3460 O O . ASN A 1 429 ? 0.206 16.499 -20.296 1.00 89.69 429 ASN A O 1
ATOM 3464 N N . GLY A 1 430 ? 0.612 16.192 -22.462 1.00 90.69 430 GLY A N 1
ATOM 3465 C CA . GLY A 1 430 ? 0.260 17.560 -22.867 1.00 90.69 430 GLY A CA 1
ATOM 3466 C C . GLY A 1 430 ? 1.103 18.659 -22.210 1.00 90.69 430 GLY A C 1
ATOM 3467 O O . GLY A 1 430 ? 0.606 19.762 -21.973 1.00 90.69 430 GLY A O 1
ATOM 3468 N N . TYR A 1 431 ? 2.354 18.367 -21.850 1.00 94.69 431 TYR A N 1
ATOM 3469 C CA . TYR A 1 431 ? 3.278 19.383 -21.349 1.00 94.69 431 TYR A CA 1
ATOM 3470 C C . TYR A 1 431 ? 3.873 20.192 -22.506 1.00 94.69 431 TYR A C 1
ATOM 3472 O O . TYR A 1 431 ? 4.320 19.642 -23.507 1.00 94.69 431 TYR A O 1
ATOM 3480 N N . ARG A 1 432 ? 3.950 21.515 -22.336 1.00 96.38 432 ARG A N 1
ATOM 3481 C CA . ARG A 1 432 ? 4.751 22.387 -23.206 1.00 96.38 432 ARG A CA 1
ATOM 3482 C C . ARG A 1 432 ? 6.206 22.365 -22.767 1.00 96.38 432 ARG A C 1
ATOM 3484 O O . ARG A 1 432 ? 6.497 22.286 -21.573 1.00 96.38 432 ARG A O 1
ATOM 3491 N N . VAL A 1 433 ? 7.121 22.513 -23.714 1.00 97.88 433 VAL A N 1
ATOM 3492 C CA . VAL A 1 433 ? 8.564 22.521 -23.479 1.00 97.88 433 VAL A CA 1
ATOM 3493 C C . VAL A 1 433 ? 9.147 23.845 -23.949 1.00 97.88 433 VAL A C 1
ATOM 3495 O O . VAL A 1 433 ? 8.903 24.283 -25.069 1.00 97.88 433 VAL A O 1
ATOM 3498 N N . SER A 1 434 ? 9.930 24.489 -23.089 1.00 97.81 434 SER A N 1
ATOM 3499 C CA . SER A 1 434 ? 10.829 25.573 -23.478 1.00 97.81 434 SER A CA 1
ATOM 3500 C C . SER A 1 434 ? 12.138 24.981 -23.988 1.00 97.81 434 SER A C 1
ATOM 3502 O O . SER A 1 434 ? 12.761 24.181 -23.288 1.00 97.81 434 SER A O 1
ATOM 3504 N N . ALA A 1 435 ? 12.575 25.410 -25.167 1.00 97.69 435 ALA A N 1
ATOM 3505 C CA . ALA A 1 435 ? 13.841 25.029 -25.768 1.00 97.69 435 ALA A CA 1
ATOM 3506 C C . ALA A 1 435 ? 14.768 26.242 -25.906 1.00 97.69 435 ALA A C 1
ATOM 3508 O O . ALA A 1 435 ? 14.340 27.343 -26.256 1.00 97.69 435 ALA A O 1
ATOM 3509 N N . CYS A 1 436 ? 16.051 26.021 -25.635 1.00 97.75 436 CYS A N 1
ATOM 3510 C CA . CYS A 1 436 ? 17.120 26.987 -25.830 1.00 97.75 436 CYS A CA 1
ATOM 3511 C C . CYS A 1 436 ? 18.268 26.318 -26.581 1.00 97.75 436 CYS A C 1
ATOM 3513 O O . CYS A 1 436 ? 18.837 25.339 -26.095 1.00 97.75 436 CYS A O 1
ATOM 3515 N N . LEU A 1 437 ? 18.603 26.849 -27.753 1.00 96.88 437 LEU A N 1
ATOM 3516 C CA . LEU A 1 437 ? 19.786 26.475 -28.518 1.00 96.88 437 LEU A CA 1
ATOM 3517 C C . LEU A 1 437 ? 20.843 27.543 -28.271 1.00 96.88 437 LEU A C 1
ATOM 3519 O O . LEU A 1 437 ? 20.653 28.696 -28.650 1.00 96.88 437 LEU A O 1
ATOM 3523 N N . LYS A 1 438 ? 21.951 27.172 -27.640 1.00 96.31 438 LYS A N 1
ATOM 3524 C CA . LYS A 1 438 ? 23.092 28.060 -27.425 1.00 96.31 438 LYS A CA 1
ATOM 3525 C C . LYS A 1 438 ? 24.254 27.569 -28.276 1.00 96.31 438 LYS A C 1
ATOM 3527 O O . LYS A 1 438 ? 24.795 26.498 -28.001 1.00 96.31 438 LYS A O 1
ATOM 3532 N N . ARG A 1 439 ? 24.620 28.332 -29.306 1.00 93.06 439 ARG A N 1
ATOM 3533 C CA . ARG A 1 439 ? 25.770 28.002 -30.158 1.00 93.06 439 ARG A CA 1
ATOM 3534 C C . ARG A 1 439 ? 27.058 28.205 -29.363 1.00 93.06 439 ARG A C 1
ATOM 3536 O O . ARG A 1 439 ? 27.214 29.214 -28.677 1.00 93.06 439 ARG A O 1
ATOM 3543 N N . GLU A 1 440 ? 27.947 27.229 -29.436 1.00 90.50 440 GLU A N 1
ATOM 3544 C CA . GLU A 1 440 ? 29.289 27.263 -28.860 1.00 90.50 440 GLU A CA 1
ATOM 3545 C C . GLU A 1 440 ? 30.323 27.017 -29.972 1.00 90.50 440 GLU A C 1
ATOM 3547 O O . GLU A 1 440 ? 29.968 26.810 -31.134 1.00 90.50 440 GLU A O 1
ATOM 3552 N N . ASP A 1 441 ? 31.608 27.088 -29.632 1.00 80.94 441 ASP A N 1
ATOM 3553 C CA . ASP A 1 441 ? 32.688 26.883 -30.598 1.00 80.94 441 ASP A CA 1
ATOM 3554 C C . ASP A 1 441 ? 32.714 25.432 -31.130 1.00 80.94 441 ASP A C 1
ATOM 3556 O O . ASP A 1 441 ? 32.201 24.507 -30.493 1.00 80.94 441 ASP A O 1
ATOM 3560 N N . ASN A 1 442 ? 33.372 25.221 -32.277 1.00 75.94 442 ASN A N 1
ATOM 3561 C CA . ASN A 1 442 ? 33.606 23.907 -32.903 1.00 75.94 442 ASN A CA 1
ATOM 3562 C C . ASN A 1 442 ? 32.335 23.146 -33.344 1.00 75.94 442 ASN A C 1
ATOM 3564 O O . ASN A 1 442 ? 32.210 21.957 -33.062 1.00 75.94 442 ASN A O 1
ATOM 3568 N N . ASP A 1 443 ? 31.395 23.811 -34.028 1.00 84.12 443 ASP A N 1
ATOM 3569 C CA . ASP A 1 443 ? 30.144 23.211 -34.549 1.00 84.12 443 ASP A CA 1
ATOM 3570 C C . ASP A 1 443 ? 29.233 22.564 -33.486 1.00 84.12 443 ASP A C 1
ATOM 3572 O O . ASP A 1 443 ? 28.306 21.806 -33.798 1.00 84.12 443 ASP A O 1
ATOM 3576 N N . LYS A 1 444 ? 29.449 22.916 -32.217 1.00 93.75 444 LYS A N 1
ATOM 3577 C CA . LYS A 1 444 ? 28.678 22.430 -31.079 1.00 93.75 444 LYS A CA 1
ATOM 3578 C C . LYS A 1 444 ? 27.581 23.421 -30.705 1.00 93.75 444 LYS A C 1
ATOM 3580 O O . LYS A 1 444 ? 27.821 24.607 -30.506 1.00 93.75 444 LYS A O 1
ATOM 3585 N N . THR A 1 445 ? 26.363 22.930 -30.516 1.00 95.44 445 THR A N 1
ATOM 3586 C CA . THR A 1 445 ? 25.243 23.699 -29.964 1.00 95.44 445 THR A CA 1
ATOM 3587 C C . THR A 1 445 ? 24.701 23.008 -28.723 1.00 95.44 445 THR A C 1
ATOM 3589 O O . THR A 1 445 ? 24.309 21.848 -28.773 1.00 95.44 445 THR A O 1
ATOM 3592 N N . VAL A 1 446 ? 24.625 23.714 -27.599 1.00 96.38 446 VAL A N 1
ATOM 3593 C CA . VAL A 1 446 ? 23.976 23.193 -26.393 1.00 96.38 446 VAL A CA 1
ATOM 3594 C C . VAL A 1 446 ? 22.468 23.371 -26.525 1.00 96.38 446 VAL A C 1
ATOM 3596 O O . VAL A 1 446 ? 21.972 24.494 -26.615 1.00 96.38 446 VAL A O 1
ATOM 3599 N N . VAL A 1 447 ? 21.734 22.263 -26.501 1.00 96.50 447 VAL A N 1
ATOM 3600 C CA . VAL A 1 447 ? 20.271 22.215 -26.529 1.00 96.50 447 VAL A CA 1
ATOM 3601 C C . VAL A 1 447 ? 19.773 22.000 -25.107 1.00 96.50 447 VAL A C 1
ATOM 3603 O O . VAL A 1 447 ? 19.947 20.929 -24.531 1.00 96.50 447 VAL A O 1
ATOM 3606 N N . SER A 1 448 ? 19.164 23.026 -24.521 1.00 97.25 448 SER A N 1
ATOM 3607 C CA . SER A 1 448 ? 18.521 22.946 -23.207 1.00 97.25 448 SER A CA 1
ATOM 3608 C C . SER A 1 448 ? 17.011 22.863 -23.380 1.00 97.25 448 SER A C 1
ATOM 3610 O O . SER A 1 448 ? 16.418 23.737 -24.008 1.00 97.25 448 SER A O 1
ATOM 3612 N N . LEU A 1 449 ? 16.393 21.837 -22.805 1.00 97.31 449 LEU A N 1
ATOM 3613 C CA . LEU A 1 449 ? 14.953 21.600 -22.855 1.00 97.31 449 LEU A CA 1
ATOM 3614 C C . LEU A 1 449 ? 14.392 21.572 -21.441 1.00 97.31 449 LEU A C 1
ATOM 3616 O O . LEU A 1 449 ? 14.989 20.951 -20.566 1.00 97.31 449 LEU A O 1
ATOM 3620 N N . ALA A 1 450 ? 13.246 22.203 -21.212 1.00 97.19 450 ALA A N 1
ATOM 3621 C CA . ALA A 1 450 ? 12.580 22.182 -19.915 1.00 97.19 450 ALA A CA 1
ATOM 3622 C C . ALA A 1 450 ? 11.059 22.194 -20.066 1.00 97.19 450 ALA A C 1
ATOM 3624 O O . ALA A 1 450 ? 10.501 23.060 -20.743 1.00 97.19 450 ALA A O 1
ATOM 3625 N N . ARG A 1 451 ? 10.382 21.265 -19.390 1.00 96.69 451 ARG A N 1
ATOM 3626 C CA . ARG A 1 451 ? 8.929 21.263 -19.236 1.00 96.69 451 ARG A CA 1
ATOM 3627 C C . ARG A 1 451 ? 8.464 22.533 -18.541 1.00 96.69 451 ARG A C 1
ATOM 3629 O O . ARG A 1 451 ? 9.022 22.954 -17.528 1.00 96.69 451 ARG A O 1
ATOM 3636 N N . GLN A 1 452 ? 7.388 23.107 -19.060 1.00 95.50 452 GLN A N 1
ATOM 3637 C CA . GLN A 1 452 ? 6.695 24.215 -18.426 1.00 95.50 452 GLN A CA 1
ATOM 3638 C C . GLN A 1 452 ? 5.724 23.674 -17.369 1.00 95.50 452 GLN A C 1
ATOM 3640 O O . GLN A 1 452 ? 4.955 22.757 -17.669 1.00 95.50 452 GLN A O 1
ATOM 3645 N N . PRO A 1 453 ? 5.723 24.222 -16.141 1.00 93.44 453 PRO A N 1
ATOM 3646 C CA . PRO A 1 453 ? 4.688 23.909 -15.168 1.00 93.44 453 PRO A CA 1
ATOM 3647 C C . PRO A 1 453 ? 3.300 24.207 -15.745 1.00 93.44 453 PRO A C 1
ATOM 3649 O O . PRO A 1 453 ? 3.101 25.211 -16.433 1.00 93.44 453 PRO A O 1
ATOM 3652 N N . ARG A 1 454 ? 2.330 23.334 -15.460 1.00 89.62 454 ARG A N 1
ATOM 3653 C CA . ARG A 1 454 ? 0.927 23.596 -15.795 1.00 89.62 454 ARG A CA 1
ATOM 3654 C C . ARG A 1 454 ? 0.404 24.766 -14.962 1.00 89.62 454 ARG A C 1
ATOM 3656 O O . ARG A 1 454 ? 0.908 25.042 -13.874 1.00 89.62 454 ARG A O 1
ATOM 3663 N N . ARG A 1 455 ? -0.632 25.444 -15.462 1.00 87.94 455 ARG A N 1
ATOM 3664 C CA . ARG A 1 455 ? -1.289 26.544 -14.742 1.00 87.94 455 ARG A CA 1
ATOM 3665 C C . ARG A 1 455 ? -1.702 26.073 -13.342 1.00 87.94 455 ARG A C 1
ATOM 3667 O O . ARG A 1 455 ? -2.373 25.057 -13.222 1.00 87.94 455 ARG A O 1
ATOM 3674 N N . GLY A 1 456 ? -1.305 26.821 -12.315 1.00 87.12 456 GLY A N 1
ATOM 3675 C CA . GLY A 1 456 ? -1.579 26.492 -10.911 1.00 87.12 456 GLY A CA 1
ATOM 3676 C C . GLY A 1 456 ? -0.494 25.658 -10.223 1.00 87.12 456 GLY A C 1
ATOM 3677 O O . GLY A 1 456 ? -0.440 25.656 -8.999 1.00 87.12 456 GLY A O 1
ATOM 3678 N N . ASN A 1 457 ? 0.427 25.039 -10.971 1.00 87.44 457 ASN A N 1
ATOM 3679 C CA . ASN A 1 457 ? 1.516 24.254 -10.396 1.00 87.44 457 ASN A CA 1
ATOM 3680 C C . ASN A 1 457 ? 2.814 25.063 -10.353 1.00 87.44 457 ASN A C 1
ATOM 3682 O O . ASN A 1 457 ? 3.213 25.681 -11.339 1.00 87.44 457 ASN A O 1
ATOM 3686 N N . LYS A 1 458 ? 3.517 25.003 -9.216 1.00 88.06 458 LYS A N 1
ATOM 3687 C CA . LYS A 1 458 ? 4.842 25.625 -9.058 1.00 88.06 458 LYS A CA 1
ATOM 3688 C C . LYS A 1 458 ? 5.911 24.920 -9.902 1.00 88.06 458 LYS A C 1
ATOM 3690 O O . LYS A 1 458 ? 6.770 25.579 -10.477 1.00 88.06 458 LYS A O 1
ATOM 3695 N N . ASN A 1 459 ? 5.828 23.592 -9.991 1.00 88.25 459 ASN A N 1
ATOM 3696 C CA . ASN A 1 459 ? 6.791 22.737 -10.683 1.00 88.25 459 ASN A CA 1
ATOM 3697 C C . ASN A 1 459 ? 6.103 21.918 -11.785 1.00 88.25 459 ASN A C 1
ATOM 3699 O O . ASN A 1 459 ? 4.918 21.594 -11.690 1.00 88.25 459 ASN A O 1
ATOM 3703 N N . ALA A 1 460 ? 6.845 21.573 -12.839 1.00 91.88 460 ALA A N 1
ATOM 3704 C CA . ALA A 1 460 ? 6.387 20.604 -13.830 1.00 91.88 460 ALA A CA 1
ATOM 3705 C C . ALA A 1 460 ? 6.494 19.177 -13.271 1.00 91.88 460 ALA A C 1
ATOM 3707 O O . ALA A 1 460 ? 7.413 18.894 -12.503 1.00 91.88 460 ALA A O 1
ATOM 3708 N N . ALA A 1 461 ? 5.595 18.279 -13.688 1.00 91.62 461 ALA A N 1
ATOM 3709 C CA . ALA A 1 461 ? 5.744 16.864 -13.365 1.00 91.62 461 ALA A CA 1
ATOM 3710 C C . ALA A 1 461 ? 6.958 16.298 -14.121 1.00 91.62 461 ALA A C 1
ATOM 3712 O O . ALA A 1 461 ? 7.168 16.658 -15.293 1.00 91.62 461 ALA A O 1
ATOM 3713 N N . PRO A 1 462 ? 7.772 15.446 -13.481 1.00 93.44 462 PRO A N 1
ATOM 3714 C CA . PRO A 1 462 ? 8.933 14.859 -14.127 1.00 93.44 462 PRO A CA 1
ATOM 3715 C C . PRO A 1 462 ? 8.531 13.819 -15.183 1.00 93.44 462 PRO A C 1
ATOM 3717 O O . PRO A 1 462 ? 7.384 13.383 -15.268 1.00 93.44 462 PRO A O 1
ATOM 3720 N N . VAL A 1 463 ? 9.503 13.417 -15.994 1.00 93.69 463 VAL A N 1
ATOM 3721 C CA . VAL A 1 463 ? 9.492 12.157 -16.742 1.00 93.69 463 VAL A CA 1
ATOM 3722 C C . VAL A 1 463 ? 10.568 11.239 -16.186 1.00 93.69 463 VAL A C 1
ATOM 3724 O O . VAL A 1 463 ? 11.592 11.714 -15.693 1.00 93.69 463 VAL A O 1
ATOM 3727 N N . LEU A 1 464 ? 10.355 9.931 -16.298 1.00 93.81 464 LEU A N 1
ATOM 3728 C CA . LEU A 1 464 ? 11.382 8.935 -16.021 1.00 93.81 464 LEU A CA 1
ATOM 3729 C C . LEU A 1 464 ? 12.226 8.744 -17.278 1.00 93.81 464 LEU A C 1
ATOM 3731 O O . LEU A 1 464 ? 11.731 8.254 -18.293 1.00 93.81 464 LEU A O 1
ATOM 3735 N N . LEU A 1 465 ? 13.487 9.152 -17.205 1.00 93.31 465 LEU A N 1
ATOM 3736 C CA . LEU A 1 465 ? 14.448 9.036 -18.288 1.00 93.31 465 LEU A CA 1
ATOM 3737 C C . LEU A 1 465 ? 15.468 7.956 -17.949 1.00 93.31 465 LEU A C 1
ATOM 3739 O O . LEU A 1 465 ? 16.144 8.049 -16.925 1.00 93.31 465 LEU A O 1
ATOM 3743 N N . THR A 1 466 ? 15.609 6.969 -18.830 1.00 93.88 466 THR A N 1
ATOM 3744 C CA . THR A 1 466 ? 16.563 5.869 -18.669 1.00 93.88 466 THR A CA 1
ATOM 3745 C C . THR A 1 466 ? 17.391 5.711 -19.936 1.00 93.88 466 THR A C 1
ATOM 3747 O O . THR A 1 466 ? 16.857 5.725 -21.041 1.00 93.88 466 THR A O 1
ATOM 3750 N N . TYR A 1 467 ? 18.704 5.570 -19.771 1.00 92.31 467 TYR A N 1
ATOM 3751 C CA . TYR A 1 467 ? 19.640 5.276 -20.847 1.00 92.31 467 TYR A CA 1
ATOM 3752 C C . TYR A 1 467 ? 20.667 4.256 -20.358 1.00 92.31 467 TYR A C 1
ATOM 3754 O O . TYR A 1 467 ? 21.639 4.601 -19.682 1.00 92.31 467 TYR A O 1
ATOM 3762 N N . ALA A 1 468 ? 20.450 2.994 -20.727 1.00 92.75 468 ALA A N 1
ATOM 3763 C CA . ALA A 1 468 ? 21.303 1.876 -20.337 1.00 92.75 468 ALA A CA 1
ATOM 3764 C C . ALA A 1 468 ? 22.795 2.045 -20.716 1.00 92.75 468 ALA A C 1
ATOM 3766 O O . ALA A 1 468 ? 23.629 1.822 -19.837 1.00 92.75 468 ALA A O 1
ATOM 3767 N N . PRO A 1 469 ? 23.173 2.503 -21.934 1.00 92.19 469 PRO A N 1
ATOM 3768 C CA . PRO A 1 469 ? 24.590 2.592 -22.318 1.00 92.19 469 PRO A CA 1
ATOM 3769 C C . PRO A 1 469 ? 25.414 3.589 -21.494 1.00 92.19 469 PRO A C 1
ATOM 3771 O O . PRO A 1 469 ? 26.629 3.478 -21.433 1.00 92.19 469 PRO A O 1
ATOM 3774 N N . ILE A 1 470 ? 24.781 4.552 -20.824 1.00 91.50 470 ILE A N 1
ATOM 3775 C CA . ILE A 1 470 ? 25.477 5.496 -19.934 1.00 91.50 470 ILE A CA 1
ATOM 3776 C C . ILE A 1 470 ? 25.178 5.236 -18.457 1.00 91.50 470 ILE A C 1
ATOM 3778 O O . ILE A 1 470 ? 25.538 6.057 -17.616 1.00 91.50 470 ILE A O 1
ATOM 3782 N N . AS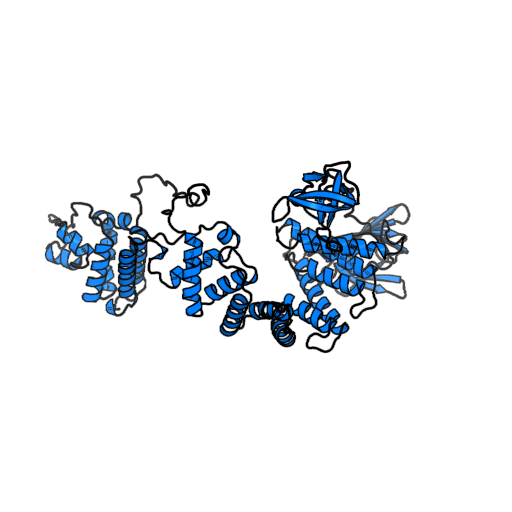P A 1 471 ? 24.523 4.116 -18.136 1.00 90.38 471 ASP A N 1
ATOM 3783 C CA . ASP A 1 471 ? 24.169 3.722 -16.770 1.00 90.38 471 ASP A CA 1
ATOM 3784 C C . ASP A 1 471 ? 23.311 4.779 -16.045 1.00 90.38 471 ASP A C 1
ATOM 3786 O O . ASP A 1 471 ? 23.583 5.172 -14.909 1.00 90.38 471 ASP A O 1
ATOM 3790 N N . TYR A 1 472 ? 22.310 5.321 -16.748 1.00 91.19 472 TYR A N 1
ATOM 3791 C CA . TYR A 1 472 ? 21.505 6.445 -16.271 1.00 91.19 472 TYR A CA 1
ATOM 3792 C C . TYR A 1 472 ? 20.039 6.067 -16.088 1.00 91.19 472 TYR A C 1
ATOM 3794 O O . TYR A 1 472 ? 19.397 5.571 -17.013 1.00 91.19 472 TYR A O 1
ATOM 3802 N N . CYS A 1 473 ? 19.488 6.415 -14.928 1.00 93.31 473 CYS A N 1
ATOM 3803 C CA . CYS A 1 473 ? 18.055 6.542 -14.708 1.00 93.31 473 CYS A CA 1
ATOM 3804 C C . CYS A 1 473 ? 17.784 7.754 -13.809 1.00 93.31 473 CYS A C 1
ATOM 3806 O O . CYS A 1 473 ? 18.512 7.982 -12.838 1.00 93.31 473 CYS A O 1
ATOM 3808 N N . GLY A 1 474 ? 16.758 8.542 -14.124 1.00 91.88 474 GLY A N 1
ATOM 3809 C CA . GLY A 1 474 ? 16.417 9.724 -13.341 1.00 91.88 474 GLY A CA 1
ATOM 3810 C C . GLY A 1 474 ? 15.036 10.292 -13.634 1.00 91.88 474 GLY A C 1
ATOM 3811 O O . GLY A 1 474 ? 14.522 10.175 -14.744 1.00 91.88 474 GLY A O 1
ATOM 3812 N N . LEU A 1 475 ? 14.460 10.953 -12.628 1.00 92.69 475 LEU A N 1
ATOM 3813 C CA . LEU A 1 475 ? 13.307 11.832 -12.803 1.00 92.69 475 LEU A CA 1
ATOM 3814 C C . LEU A 1 475 ? 13.794 13.209 -13.244 1.00 92.69 475 LEU A C 1
ATOM 3816 O O . LEU A 1 475 ? 14.544 13.866 -12.521 1.00 92.69 475 LEU A O 1
ATOM 3820 N N . VAL A 1 476 ? 13.366 13.649 -14.425 1.00 92.94 476 VAL A N 1
ATOM 3821 C CA . VAL A 1 476 ? 13.792 14.925 -15.006 1.00 92.94 476 VAL A CA 1
ATOM 3822 C C . VAL A 1 476 ? 12.602 15.762 -15.447 1.00 92.94 476 VAL A C 1
ATOM 3824 O O . VAL A 1 476 ? 11.639 15.261 -16.015 1.00 92.94 476 VAL A O 1
ATOM 3827 N N . THR A 1 477 ? 12.677 17.069 -15.225 1.00 94.56 477 THR A N 1
ATOM 3828 C CA . THR A 1 477 ? 11.756 18.051 -15.827 1.00 94.56 477 THR A CA 1
ATOM 3829 C C . THR A 1 477 ? 12.384 18.748 -17.030 1.00 94.56 477 THR A C 1
ATOM 3831 O O . THR A 1 477 ? 11.717 19.500 -17.732 1.00 94.56 477 THR A O 1
ATOM 3834 N N . GLY A 1 478 ? 13.662 18.495 -17.298 1.00 93.62 478 GLY A N 1
ATOM 3835 C CA . GLY A 1 478 ? 14.408 19.076 -18.397 1.00 93.62 478 GLY A CA 1
ATOM 3836 C C . GLY A 1 478 ? 15.776 18.428 -18.542 1.00 93.62 478 GLY A C 1
ATOM 3837 O O . GLY A 1 478 ? 16.252 17.753 -17.632 1.00 93.62 478 GLY A O 1
ATOM 3838 N N . VAL A 1 479 ? 16.406 18.633 -19.693 1.00 93.88 479 VAL A N 1
ATOM 3839 C CA . VAL A 1 479 ? 17.716 18.067 -20.027 1.00 93.88 479 VAL A CA 1
ATOM 3840 C C . VAL A 1 479 ? 18.588 19.083 -20.751 1.00 93.88 479 VAL A C 1
ATOM 3842 O O . VAL A 1 479 ? 18.094 20.049 -21.336 1.00 93.88 479 VAL A O 1
ATOM 3845 N N . LYS A 1 480 ? 19.897 18.831 -20.740 1.00 94.31 480 LYS A N 1
ATOM 3846 C CA . LYS A 1 480 ? 20.859 19.479 -21.630 1.00 94.31 480 LYS A CA 1
ATOM 3847 C C . LYS A 1 480 ? 21.527 18.422 -22.494 1.00 94.31 480 LYS A C 1
ATOM 3849 O O . LYS A 1 480 ? 21.925 17.376 -21.989 1.00 94.31 480 LYS A O 1
ATOM 3854 N N . LEU A 1 481 ? 21.624 18.710 -23.781 1.00 94.19 481 LEU A N 1
ATOM 3855 C CA . LEU A 1 481 ? 22.223 17.860 -24.802 1.00 94.19 481 LEU A CA 1
ATOM 3856 C C . LEU A 1 481 ? 23.224 18.693 -25.596 1.00 94.19 481 LEU A C 1
ATOM 3858 O O . LEU A 1 481 ? 23.026 19.897 -25.764 1.00 94.19 481 LEU A O 1
ATOM 3862 N N . GLU A 1 482 ? 24.260 18.059 -26.124 1.00 95.25 482 GLU A N 1
ATOM 3863 C CA . GLU A 1 482 ? 25.100 18.685 -27.144 1.00 95.25 482 GLU A CA 1
ATOM 3864 C C . GLU A 1 482 ? 24.639 18.231 -28.524 1.00 95.25 482 GLU A C 1
ATOM 3866 O O . GLU A 1 482 ? 24.513 17.039 -28.765 1.00 95.25 482 GLU A O 1
ATOM 3871 N N . ALA A 1 483 ? 24.389 19.167 -29.426 1.00 95.25 483 ALA A N 1
ATOM 3872 C CA . ALA A 1 483 ? 24.077 18.926 -30.824 1.00 95.25 483 ALA A CA 1
ATOM 3873 C C . ALA A 1 483 ? 25.303 19.298 -31.664 1.00 95.25 483 ALA A C 1
ATOM 3875 O O . ALA A 1 483 ? 25.751 20.444 -31.613 1.00 95.25 483 ALA A O 1
ATOM 3876 N N . HIS A 1 484 ? 25.852 18.345 -32.411 1.00 94.69 484 HIS A N 1
ATOM 3877 C CA . HIS A 1 484 ? 27.021 18.546 -33.271 1.00 94.69 484 HIS A CA 1
ATOM 3878 C C . HIS A 1 484 ? 26.581 18.610 -34.739 1.00 94.69 484 HIS A C 1
ATOM 3880 O O . HIS A 1 484 ? 25.811 17.762 -35.195 1.00 94.69 484 HIS A O 1
ATOM 3886 N N . GLY A 1 485 ? 27.023 19.643 -35.464 1.00 92.56 485 GLY A N 1
ATOM 3887 C CA . GLY A 1 485 ? 26.616 19.863 -36.859 1.00 92.56 485 GLY A CA 1
ATOM 3888 C C . GLY A 1 485 ? 25.149 20.294 -37.014 1.00 92.56 485 GLY A C 1
ATOM 3889 O O . GLY A 1 485 ? 24.498 19.967 -38.008 1.00 92.56 485 GLY A O 1
ATOM 3890 N N . LEU A 1 486 ? 24.594 20.996 -36.018 1.00 93.50 486 LEU A N 1
ATOM 3891 C CA . LEU A 1 486 ? 23.178 21.369 -35.988 1.00 93.50 486 LEU A CA 1
ATOM 3892 C C . LEU A 1 486 ? 22.798 22.315 -37.141 1.00 93.50 486 LEU A C 1
ATOM 3894 O O . LEU A 1 486 ? 23.262 23.452 -37.217 1.00 93.50 486 LEU A O 1
ATOM 3898 N N . LYS A 1 487 ? 21.849 21.880 -37.970 1.00 93.38 487 LYS A N 1
ATOM 3899 C CA . LYS A 1 487 ? 21.141 22.685 -38.974 1.00 93.38 487 LYS A CA 1
ATOM 3900 C C . LYS A 1 487 ? 19.706 22.909 -38.521 1.00 93.38 487 LYS A C 1
ATOM 3902 O O . LYS A 1 487 ? 19.063 21.999 -38.003 1.00 93.38 487 LYS A O 1
ATOM 3907 N N . THR A 1 488 ? 19.176 24.109 -38.722 1.00 95.06 488 THR A N 1
ATOM 3908 C CA . THR A 1 488 ? 17.823 24.442 -38.269 1.00 95.06 488 THR A CA 1
ATOM 3909 C C . THR A 1 488 ? 17.188 25.544 -39.110 1.00 95.06 488 THR A C 1
ATOM 3911 O O . THR A 1 488 ? 17.902 26.353 -39.694 1.00 95.06 488 THR A O 1
ATOM 3914 N N . SER A 1 489 ? 15.852 25.580 -39.165 1.00 96.75 489 SER A N 1
ATOM 3915 C CA . SER A 1 489 ? 15.094 26.697 -39.749 1.00 96.75 489 SER A CA 1
ATOM 3916 C C . SER A 1 489 ? 14.822 27.843 -38.781 1.00 96.75 489 SER A C 1
ATOM 3918 O O . SER A 1 489 ? 14.245 28.850 -39.188 1.00 96.75 489 SER A O 1
ATOM 3920 N N . PHE A 1 490 ? 15.145 27.686 -37.495 1.00 94.00 490 PHE A N 1
ATOM 3921 C CA . PHE A 1 490 ? 14.999 28.783 -36.549 1.00 94.00 490 PHE A CA 1
ATOM 3922 C C . PHE A 1 490 ? 15.997 29.899 -36.879 1.00 94.00 490 PHE A C 1
ATOM 3924 O O . PHE A 1 490 ? 17.065 29.644 -37.435 1.00 94.00 490 PHE A O 1
ATOM 3931 N N . ALA A 1 491 ? 15.636 31.139 -36.543 1.00 84.81 491 ALA A N 1
ATOM 3932 C CA . ALA A 1 491 ? 16.449 32.309 -36.857 1.00 84.81 491 ALA A CA 1
ATOM 3933 C C . ALA A 1 491 ? 17.888 32.159 -36.339 1.00 84.81 491 ALA A C 1
ATOM 3935 O O . ALA A 1 491 ? 18.109 31.748 -35.197 1.00 84.81 491 ALA A O 1
ATOM 3936 N N . ASP A 1 492 ? 18.860 32.520 -37.178 1.00 79.38 492 ASP A N 1
ATOM 3937 C CA . ASP A 1 492 ? 20.271 32.485 -36.811 1.00 79.38 492 ASP A CA 1
ATOM 3938 C C . ASP A 1 492 ? 20.572 33.451 -35.658 1.00 79.38 492 ASP A C 1
ATOM 3940 O O . ASP A 1 492 ? 20.164 34.613 -35.656 1.00 79.38 492 ASP A O 1
ATOM 3944 N N . GLY A 1 493 ? 21.333 32.970 -34.677 1.00 85.50 493 GLY A N 1
ATOM 3945 C CA . GLY A 1 493 ? 21.761 33.758 -33.530 1.00 85.50 493 GLY A CA 1
ATOM 3946 C C . GLY A 1 493 ? 22.619 32.944 -32.560 1.00 85.50 493 GLY A C 1
ATOM 3947 O O . GLY A 1 493 ? 22.645 31.713 -32.639 1.00 85.50 493 GLY A O 1
ATOM 3948 N N . PRO A 1 494 ? 23.331 33.609 -31.631 1.00 88.44 494 PRO A N 1
ATOM 3949 C CA . PRO A 1 494 ? 24.120 32.924 -30.605 1.00 88.44 494 PRO A CA 1
ATOM 3950 C C . PRO A 1 494 ? 23.235 32.152 -29.614 1.00 88.44 494 PRO A C 1
ATOM 3952 O O . PRO A 1 494 ? 23.660 31.143 -29.051 1.00 88.44 494 PRO A O 1
ATOM 3955 N N . ILE A 1 495 ? 21.999 32.622 -29.412 1.00 94.88 495 ILE A N 1
ATOM 3956 C CA . ILE A 1 495 ? 20.974 31.987 -28.587 1.00 94.88 495 ILE A CA 1
ATOM 3957 C C . ILE A 1 495 ? 19.655 32.018 -29.356 1.00 94.88 495 ILE A C 1
ATOM 3959 O O . ILE A 1 495 ? 19.213 33.085 -29.781 1.00 94.88 495 ILE A O 1
ATOM 3963 N N . VAL A 1 496 ? 19.014 30.861 -29.485 1.00 96.06 496 VAL A N 1
ATOM 3964 C CA . VAL A 1 496 ? 17.688 30.698 -30.086 1.00 96.06 496 VAL A CA 1
ATOM 3965 C C . VAL A 1 496 ? 16.751 30.128 -29.034 1.00 96.06 496 VAL A C 1
ATOM 3967 O O . VAL A 1 496 ? 17.041 29.091 -28.440 1.00 96.06 496 VAL A O 1
ATOM 3970 N N . LEU A 1 497 ? 15.625 30.796 -28.804 1.00 96.94 497 LEU A N 1
ATOM 3971 C CA . LEU A 1 497 ? 14.601 30.364 -27.857 1.00 96.94 497 LEU A CA 1
ATOM 3972 C C . LEU A 1 497 ? 13.316 30.050 -28.611 1.00 96.94 497 LEU A C 1
ATOM 3974 O O . LEU A 1 497 ? 12.859 30.857 -29.417 1.00 96.94 497 LEU A O 1
ATOM 3978 N N . PHE A 1 498 ? 12.709 28.909 -28.313 1.00 96.75 498 PHE A N 1
ATOM 3979 C CA . PHE A 1 498 ? 11.394 28.552 -28.835 1.00 96.75 498 PHE A CA 1
ATOM 3980 C C . PHE A 1 498 ? 10.646 27.667 -27.838 1.00 96.75 498 PHE A C 1
ATOM 3982 O O . PHE A 1 498 ? 11.196 27.234 -26.823 1.00 96.75 498 PHE A O 1
ATOM 3989 N N . LYS A 1 499 ? 9.363 27.429 -28.100 1.00 97.06 499 LYS A N 1
ATOM 3990 C CA . LYS A 1 499 ? 8.533 26.517 -27.313 1.00 97.06 499 LYS A CA 1
ATOM 3991 C C . LYS A 1 499 ? 7.845 25.540 -28.239 1.00 97.06 499 LYS A C 1
ATOM 3993 O O . LYS A 1 499 ? 7.505 25.931 -29.343 1.00 97.06 499 LYS A O 1
ATOM 3998 N N . TYR A 1 500 ? 7.599 24.328 -27.775 1.00 97.75 500 TYR A N 1
ATOM 3999 C CA . TYR A 1 500 ? 6.829 23.337 -28.519 1.00 97.75 500 TYR A CA 1
ATOM 4000 C C . TYR A 1 500 ? 5.968 22.511 -27.561 1.00 97.75 500 TYR A C 1
ATOM 4002 O O . TYR A 1 500 ? 6.325 22.335 -26.394 1.00 97.75 500 TYR A O 1
ATOM 4010 N N . ASP A 1 501 ? 4.820 22.042 -28.027 1.00 96.06 501 ASP A N 1
ATOM 4011 C CA . ASP A 1 501 ? 3.968 21.049 -27.349 1.00 96.06 501 ASP A CA 1
ATOM 4012 C C . ASP A 1 501 ? 4.008 19.693 -28.057 1.00 96.06 501 ASP A C 1
ATOM 4014 O O . ASP A 1 501 ? 3.571 18.684 -27.504 1.00 96.06 501 ASP A O 1
ATOM 4018 N N . PHE A 1 502 ? 4.583 19.649 -29.256 1.00 95.00 502 PHE A N 1
ATOM 4019 C CA . PHE A 1 502 ? 4.679 18.443 -30.047 1.00 95.00 502 PHE A CA 1
ATOM 4020 C C . PHE A 1 502 ? 5.900 18.483 -30.971 1.00 95.00 502 PHE A C 1
ATOM 4022 O O . PHE A 1 502 ? 6.338 19.544 -31.421 1.00 95.00 502 PHE A O 1
ATOM 4029 N N . CYS A 1 503 ? 6.490 17.319 -31.230 1.00 95.81 503 CYS A N 1
ATOM 4030 C CA . CYS A 1 503 ? 7.537 17.170 -32.233 1.00 95.81 503 CYS A CA 1
ATOM 4031 C C . CYS A 1 503 ? 7.450 15.798 -32.899 1.00 95.81 503 CYS A C 1
ATOM 4033 O O . CYS A 1 503 ? 7.089 14.799 -32.266 1.00 95.81 503 CYS A O 1
ATOM 4035 N N . GLU A 1 504 ? 7.824 15.753 -34.172 1.00 94.69 504 GLU A N 1
ATOM 4036 C CA . GLU A 1 504 ? 7.851 14.531 -34.966 1.00 94.69 504 GLU A CA 1
ATOM 4037 C C . GLU A 1 504 ? 9.201 14.345 -35.633 1.00 94.69 504 GLU A C 1
ATOM 4039 O O . GLU A 1 504 ? 9.902 15.299 -35.965 1.00 94.69 504 GLU A O 1
ATOM 4044 N N . TRP A 1 505 ? 9.568 13.083 -35.822 1.00 94.88 505 TRP A N 1
ATOM 4045 C CA . TRP A 1 505 ? 10.744 12.723 -36.589 1.00 94.88 505 TRP A CA 1
ATOM 4046 C C . TRP A 1 505 ? 10.364 12.525 -38.051 1.00 94.88 505 TRP A C 1
ATOM 4048 O O . TRP A 1 505 ? 9.540 11.668 -38.369 1.00 94.88 505 TRP A O 1
ATOM 4058 N N . ASN A 1 506 ? 11.021 13.265 -38.934 1.00 94.56 506 ASN A N 1
ATOM 4059 C CA . ASN A 1 506 ? 10.884 13.130 -40.371 1.00 94.56 506 ASN A CA 1
ATOM 4060 C C . ASN A 1 506 ? 11.917 12.126 -40.897 1.00 94.56 506 ASN A C 1
ATOM 4062 O O . ASN A 1 506 ? 13.113 12.417 -40.986 1.00 94.56 506 ASN A O 1
ATOM 4066 N N . ASP A 1 507 ? 11.454 10.931 -41.266 1.00 91.88 507 ASP A N 1
ATOM 4067 C CA . ASP A 1 507 ? 12.329 9.850 -41.728 1.00 91.88 507 ASP A CA 1
ATOM 4068 C C . ASP A 1 507 ? 13.010 10.121 -43.075 1.00 91.88 507 ASP A C 1
ATOM 4070 O O . ASP A 1 507 ? 14.054 9.516 -43.339 1.00 91.88 507 ASP A O 1
ATOM 4074 N N . THR A 1 508 ? 12.454 11.015 -43.899 1.00 93.88 508 THR A N 1
ATOM 4075 C CA . THR A 1 508 ? 12.991 11.358 -45.226 1.00 93.88 508 THR A CA 1
ATOM 4076 C C . THR A 1 508 ? 14.128 12.364 -45.108 1.00 93.88 508 THR A C 1
ATOM 4078 O O . THR A 1 508 ? 15.201 12.157 -45.666 1.00 93.88 508 THR A O 1
ATOM 4081 N N . GLU A 1 509 ? 13.905 13.438 -44.353 1.00 93.50 509 GLU A N 1
ATOM 4082 C CA . GLU A 1 509 ? 14.867 14.535 -44.201 1.00 93.50 509 GLU A CA 1
ATOM 4083 C C . GLU A 1 509 ? 15.817 14.343 -43.010 1.00 93.50 509 GLU A C 1
ATOM 4085 O O . GLU A 1 509 ? 16.734 15.143 -42.840 1.00 93.50 509 GLU A O 1
ATOM 4090 N N . LYS A 1 510 ? 15.616 13.290 -42.201 1.00 94.06 510 LYS A N 1
ATOM 4091 C CA . LYS A 1 510 ? 16.416 12.966 -41.005 1.00 94.06 510 LYS A CA 1
ATOM 4092 C C . LYS A 1 510 ? 16.516 14.153 -40.042 1.00 94.06 510 LYS A C 1
ATOM 4094 O O . LYS A 1 510 ? 17.600 14.561 -39.626 1.00 94.06 510 LYS A O 1
ATOM 4099 N N . ARG A 1 511 ? 15.357 14.731 -39.716 1.00 95.44 511 ARG A N 1
ATOM 4100 C CA . ARG A 1 511 ? 15.232 15.911 -38.852 1.00 95.44 511 ARG A CA 1
ATOM 4101 C C . ARG A 1 511 ? 14.019 15.815 -37.935 1.00 95.44 511 ARG A C 1
ATOM 4103 O O . ARG A 1 511 ? 13.081 15.076 -38.225 1.00 95.44 511 ARG A O 1
ATOM 4110 N N . PHE A 1 512 ? 14.015 16.601 -36.866 1.00 96.88 512 PHE A N 1
ATOM 4111 C CA . PHE A 1 512 ? 12.816 16.855 -36.072 1.00 96.88 512 PHE A CA 1
ATOM 4112 C C . PHE A 1 512 ? 12.072 18.072 -36.592 1.00 96.88 512 PHE A C 1
ATOM 4114 O O . PHE A 1 512 ? 12.678 19.132 -36.732 1.00 96.88 512 PHE A O 1
ATOM 4121 N N . ASP A 1 513 ? 10.769 17.927 -36.796 1.00 97.50 513 ASP A N 1
ATOM 4122 C CA . ASP A 1 513 ? 9.839 19.025 -37.025 1.00 97.50 513 ASP A CA 1
ATOM 4123 C C . ASP A 1 513 ? 9.131 19.342 -35.691 1.00 97.50 513 ASP A C 1
ATOM 4125 O O . ASP A 1 513 ? 8.621 18.446 -35.013 1.00 97.50 513 ASP A O 1
ATOM 4129 N N . PHE A 1 514 ? 9.154 20.609 -35.274 1.00 97.94 514 PHE A N 1
ATOM 4130 C CA . PHE A 1 514 ? 8.599 21.082 -34.002 1.00 97.94 514 PHE A CA 1
ATOM 4131 C C . PHE A 1 514 ? 7.320 21.870 -34.236 1.00 97.94 514 PHE A C 1
ATOM 4133 O O . PHE A 1 514 ? 7.250 22.695 -35.152 1.00 97.94 514 PHE A O 1
ATOM 4140 N N . PHE A 1 515 ? 6.346 21.660 -33.355 1.00 97.69 515 PHE A N 1
ATOM 4141 C CA . PHE A 1 515 ? 5.016 22.240 -33.444 1.00 97.69 515 PHE A CA 1
ATOM 4142 C C . PHE A 1 515 ? 4.636 22.963 -32.152 1.00 97.69 515 PHE A C 1
ATOM 4144 O O . PHE A 1 515 ? 5.063 22.589 -31.056 1.00 97.69 515 PHE A O 1
ATOM 4151 N N . TYR A 1 516 ? 3.846 24.020 -32.298 1.00 96.50 516 TYR A N 1
ATOM 4152 C CA . TYR A 1 516 ? 3.236 24.745 -31.191 1.00 96.50 516 TYR A CA 1
ATOM 4153 C C . TYR A 1 516 ? 1.816 25.143 -31.589 1.00 96.50 516 TYR A C 1
ATOM 4155 O O . TYR A 1 516 ? 1.644 25.802 -32.618 1.00 96.50 516 TYR A O 1
ATOM 4163 N N . ASP A 1 517 ? 0.821 24.744 -30.794 1.00 93.88 517 ASP A N 1
ATOM 4164 C CA . ASP A 1 517 ? -0.606 24.916 -31.097 1.00 93.88 517 ASP A CA 1
ATOM 4165 C C . ASP A 1 517 ? -0.924 24.503 -32.559 1.00 93.88 517 ASP A C 1
ATOM 4167 O O . ASP A 1 517 ? -1.380 25.314 -33.366 1.00 93.88 517 ASP A O 1
ATOM 4171 N N . ASP A 1 518 ? -0.585 23.256 -32.918 1.00 91.06 518 ASP A N 1
ATOM 4172 C CA . ASP A 1 518 ? -0.773 22.607 -34.236 1.00 91.06 518 ASP A CA 1
ATOM 4173 C C . ASP A 1 518 ? -0.019 23.220 -35.433 1.00 91.06 518 ASP A C 1
ATOM 4175 O O . ASP A 1 518 ? -0.099 22.717 -36.555 1.00 91.06 518 ASP A O 1
ATOM 4179 N N . ASN A 1 519 ? 0.765 24.277 -35.224 1.00 96.06 519 ASN A N 1
ATOM 4180 C CA . ASN A 1 519 ? 1.537 24.918 -36.286 1.00 96.06 519 ASN A CA 1
ATOM 4181 C C . ASN A 1 519 ? 2.996 24.471 -36.245 1.00 96.06 519 ASN A C 1
ATOM 4183 O O . ASN A 1 519 ? 3.633 24.543 -35.195 1.00 96.06 519 ASN A O 1
ATOM 4187 N N . GLN A 1 520 ? 3.557 24.074 -37.392 1.00 96.94 520 GLN A N 1
ATOM 4188 C CA . GLN A 1 520 ? 4.993 23.818 -37.491 1.00 96.94 520 GLN A CA 1
ATOM 4189 C C . GLN A 1 520 ? 5.754 25.138 -37.327 1.00 96.94 520 GLN A C 1
ATOM 4191 O O . GLN A 1 520 ? 5.620 26.054 -38.137 1.00 96.94 520 GLN A O 1
ATOM 4196 N N . ILE A 1 521 ? 6.572 25.227 -36.282 1.00 97.56 521 ILE A N 1
ATOM 4197 C CA . ILE A 1 521 ? 7.332 26.438 -35.942 1.00 97.56 521 ILE A CA 1
ATOM 4198 C C . ILE A 1 521 ? 8.784 26.388 -36.417 1.00 97.56 521 ILE A C 1
ATOM 4200 O O . ILE A 1 521 ? 9.440 27.423 -36.517 1.00 97.56 521 ILE A O 1
ATOM 4204 N N . GLY A 1 522 ? 9.300 25.195 -36.705 1.00 97.06 522 GLY A N 1
ATOM 4205 C CA . GLY A 1 522 ? 10.635 25.018 -37.252 1.00 97.06 522 GLY A CA 1
ATOM 4206 C C . GLY A 1 522 ? 11.122 23.583 -37.163 1.00 97.06 522 GLY A C 1
ATOM 4207 O O . GLY A 1 522 ? 10.400 22.692 -36.721 1.00 97.06 522 GLY A O 1
ATOM 4208 N N . TRP A 1 523 ? 12.354 23.361 -37.603 1.00 97.44 523 TRP A N 1
ATOM 4209 C CA . TRP A 1 523 ? 12.963 22.039 -37.623 1.00 97.44 523 TRP A CA 1
ATOM 4210 C C . TRP A 1 523 ? 14.428 22.058 -37.204 1.00 97.44 523 TRP A C 1
ATOM 4212 O O . TRP A 1 523 ? 15.103 23.085 -37.299 1.00 97.44 523 TRP A O 1
ATOM 4222 N N . MET A 1 524 ? 14.929 20.910 -36.747 1.00 96.19 524 MET A N 1
ATOM 4223 C CA . MET A 1 524 ? 16.334 20.690 -36.389 1.00 96.19 524 MET A CA 1
ATOM 4224 C C . MET A 1 524 ? 16.833 19.373 -36.984 1.00 96.19 524 MET A C 1
ATOM 4226 O O . MET A 1 524 ? 16.244 18.325 -36.741 1.00 96.19 524 MET A O 1
ATOM 4230 N N . ALA A 1 525 ? 17.935 19.428 -37.726 1.00 94.25 525 ALA A N 1
ATOM 4231 C CA . ALA A 1 525 ? 18.681 18.275 -38.219 1.00 94.25 525 ALA A CA 1
ATOM 4232 C C . ALA A 1 525 ? 20.086 18.315 -37.619 1.00 94.25 525 ALA A C 1
ATOM 4234 O O . ALA A 1 525 ? 20.684 19.386 -37.524 1.00 94.25 525 ALA A O 1
ATOM 4235 N N . CYS A 1 526 ? 20.615 17.174 -37.207 1.00 90.31 526 CYS A N 1
ATOM 4236 C CA . CYS A 1 526 ? 21.889 17.105 -36.505 1.00 90.31 526 CYS A CA 1
ATOM 4237 C C . CYS A 1 526 ? 22.643 15.855 -36.943 1.00 90.31 526 CYS A C 1
ATOM 4239 O O . CYS A 1 526 ? 22.004 14.832 -37.184 1.00 90.31 526 CYS A O 1
ATOM 4241 N N . ASP A 1 527 ? 23.974 15.921 -36.991 1.00 91.25 527 ASP A N 1
ATOM 4242 C CA . ASP A 1 527 ? 24.783 14.725 -37.243 1.00 91.25 527 ASP A CA 1
ATOM 4243 C C . ASP A 1 527 ? 24.704 13.777 -36.037 1.00 91.25 527 ASP A C 1
ATOM 4245 O O . ASP A 1 527 ? 24.553 12.565 -36.185 1.00 91.25 527 ASP A O 1
ATOM 4249 N N . GLU A 1 528 ? 24.755 14.343 -34.827 1.00 92.81 528 GLU A N 1
ATOM 4250 C CA . GLU A 1 528 ? 24.527 13.620 -33.581 1.00 92.81 528 GLU A CA 1
ATOM 4251 C C . GLU A 1 528 ? 24.150 14.542 -32.417 1.00 92.81 528 GLU A C 1
ATOM 4253 O O . GLU A 1 528 ? 24.684 15.642 -32.255 1.00 92.81 528 GLU A O 1
ATOM 4258 N N . TYR A 1 529 ? 23.283 14.031 -31.550 1.00 94.12 529 TYR A N 1
ATOM 4259 C CA . TYR A 1 529 ? 23.094 14.521 -30.195 1.00 94.12 529 TYR A CA 1
ATOM 4260 C C . TYR A 1 529 ? 23.906 13.670 -29.219 1.00 94.12 529 TYR A C 1
ATOM 4262 O O . TYR A 1 529 ? 23.903 12.439 -29.312 1.00 94.12 529 TYR A O 1
ATOM 4270 N N . ARG A 1 530 ? 24.551 14.329 -28.254 1.00 94.25 530 ARG A N 1
ATOM 4271 C CA . ARG A 1 530 ? 25.249 13.708 -27.127 1.00 94.25 530 ARG A CA 1
ATOM 4272 C C . ARG A 1 530 ? 24.525 13.991 -25.822 1.00 94.25 530 ARG A C 1
ATOM 4274 O O . ARG A 1 530 ? 24.290 15.152 -25.474 1.00 94.25 530 ARG A O 1
ATOM 4281 N N . PHE A 1 531 ? 24.194 12.930 -25.092 1.00 91.25 531 PHE A N 1
ATOM 4282 C CA . PHE A 1 531 ? 23.637 13.011 -23.742 1.00 91.25 531 PHE A CA 1
ATOM 4283 C C . PHE A 1 531 ? 24.577 12.361 -22.735 1.00 91.25 531 PHE A C 1
ATOM 4285 O O . PHE A 1 531 ? 24.895 11.182 -22.858 1.00 91.25 531 PHE A O 1
ATOM 4292 N N . TYR A 1 532 ? 24.985 13.113 -21.722 1.00 88.25 532 TYR A N 1
ATOM 4293 C CA . TYR A 1 532 ? 25.913 12.648 -20.698 1.00 88.25 532 TYR A CA 1
ATOM 4294 C C . TYR A 1 532 ? 25.157 12.181 -19.459 1.00 88.25 532 TYR A C 1
ATOM 4296 O O . TYR A 1 532 ? 24.119 12.743 -19.104 1.00 88.25 532 TYR A O 1
ATOM 4304 N N . ASN A 1 533 ? 25.713 11.200 -18.750 1.00 83.31 533 ASN A N 1
ATOM 4305 C CA . ASN A 1 533 ? 25.208 10.842 -17.430 1.00 83.31 533 ASN A CA 1
ATOM 4306 C C . ASN A 1 533 ? 25.538 11.963 -16.429 1.00 83.31 533 ASN A C 1
ATOM 4308 O O . ASN A 1 533 ? 26.637 12.026 -15.882 1.00 83.31 533 ASN A O 1
ATOM 4312 N N . THR A 1 534 ? 24.569 12.841 -16.169 1.00 73.25 534 THR A N 1
ATOM 4313 C CA . THR A 1 534 ? 24.699 13.938 -15.195 1.00 73.25 534 THR A CA 1
ATOM 4314 C C . THR A 1 534 ? 24.594 13.478 -13.741 1.00 73.25 534 THR A C 1
ATOM 4316 O O . THR A 1 534 ? 24.889 14.257 -12.842 1.00 73.25 534 THR A O 1
ATOM 4319 N N . ASN A 1 535 ? 24.167 12.234 -13.506 1.00 68.19 535 ASN A N 1
ATOM 4320 C CA . ASN A 1 535 ? 24.040 11.637 -12.174 1.00 68.19 535 ASN A CA 1
ATOM 4321 C C . ASN A 1 535 ? 25.314 10.898 -11.748 1.00 68.19 535 ASN A C 1
ATOM 4323 O O . ASN A 1 535 ? 25.358 10.355 -10.648 1.00 68.19 535 ASN A O 1
ATOM 4327 N N . LYS A 1 536 ? 26.345 10.863 -12.601 1.00 64.75 536 LYS A N 1
ATOM 4328 C CA . LYS A 1 536 ? 27.634 10.248 -12.297 1.00 64.75 536 LYS A CA 1
ATOM 4329 C C . LYS A 1 536 ? 28.396 11.140 -11.313 1.00 64.75 536 LYS A C 1
ATOM 4331 O O . LYS A 1 536 ? 29.300 11.886 -11.684 1.00 64.75 536 LYS A O 1
ATOM 4336 N N . THR A 1 537 ? 28.002 11.103 -10.046 1.00 56.72 537 THR A N 1
ATOM 4337 C CA . THR A 1 537 ? 28.835 11.607 -8.959 1.00 56.72 537 THR A CA 1
ATOM 4338 C C . THR A 1 537 ? 30.088 10.747 -8.888 1.00 56.72 537 THR A C 1
ATOM 4340 O O . THR A 1 537 ? 30.045 9.527 -9.066 1.00 56.72 537 THR A O 1
ATOM 4343 N N . LYS A 1 538 ? 31.244 11.385 -8.677 1.00 60.66 538 LYS A N 1
ATOM 4344 C CA . 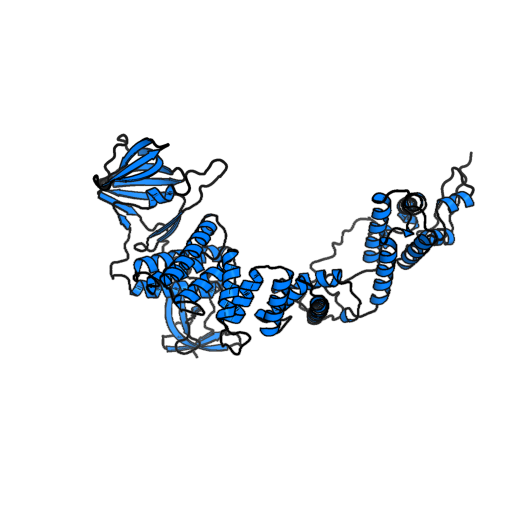LYS A 1 538 ? 32.432 10.622 -8.291 1.00 60.66 538 LYS A CA 1
ATOM 4345 C C . LYS A 1 538 ? 32.091 9.893 -6.989 1.00 60.66 538 LYS A C 1
ATOM 4347 O O . LYS A 1 538 ? 31.470 10.531 -6.140 1.00 60.66 538 LYS A O 1
ATOM 4352 N N . PRO A 1 539 ? 32.491 8.622 -6.833 1.00 67.88 539 PRO A N 1
ATOM 4353 C CA . PRO A 1 539 ? 32.351 7.938 -5.561 1.00 67.88 539 PRO A CA 1
ATOM 4354 C C . PRO A 1 539 ? 32.930 8.811 -4.441 1.00 67.88 539 PRO A C 1
ATOM 4356 O O . PRO A 1 539 ? 34.080 9.252 -4.516 1.00 67.88 539 PRO A O 1
ATOM 4359 N N . ASP A 1 540 ? 32.099 9.130 -3.459 1.00 71.06 540 ASP A N 1
ATOM 4360 C CA . ASP A 1 540 ? 32.420 9.951 -2.297 1.00 71.06 540 ASP A CA 1
ATOM 4361 C C . ASP A 1 540 ? 32.053 9.240 -0.980 1.00 71.06 540 ASP A C 1
ATOM 4363 O O . ASP A 1 540 ? 31.410 8.184 -0.962 1.00 71.06 540 ASP A O 1
ATOM 4367 N N . GLY A 1 541 ? 32.542 9.793 0.130 1.00 81.50 541 GLY A N 1
ATOM 4368 C CA . GLY A 1 541 ? 32.487 9.160 1.447 1.00 81.50 541 GLY A CA 1
ATOM 4369 C C . GLY A 1 541 ? 33.626 8.165 1.685 1.00 81.50 541 GLY A C 1
ATOM 4370 O O . GLY A 1 541 ? 34.626 8.133 0.959 1.00 81.50 541 GLY A O 1
ATOM 4371 N N . LYS A 1 542 ? 33.526 7.378 2.757 1.00 86.19 542 LYS A N 1
ATOM 4372 C CA . LYS A 1 542 ? 34.573 6.416 3.135 1.00 86.19 542 LYS A CA 1
ATOM 4373 C C . LYS A 1 542 ? 34.609 5.234 2.160 1.00 86.19 542 LYS A C 1
ATOM 4375 O O . LYS A 1 542 ? 33.568 4.699 1.795 1.00 86.19 542 LYS A O 1
ATOM 4380 N N . LEU A 1 543 ? 35.807 4.780 1.777 1.00 88.62 543 LEU A N 1
ATOM 4381 C CA . LEU A 1 543 ? 35.970 3.496 1.090 1.00 88.62 543 LEU A CA 1
ATOM 4382 C C . LEU A 1 543 ? 35.829 2.364 2.116 1.00 88.62 543 LEU A C 1
ATOM 4384 O O . LEU A 1 543 ? 36.626 2.248 3.048 1.00 88.62 543 LEU A O 1
ATOM 4388 N N . LEU A 1 544 ? 34.801 1.547 1.947 1.00 91.81 544 LEU A N 1
ATOM 4389 C CA . LEU A 1 544 ? 34.422 0.466 2.842 1.00 91.81 544 LEU A CA 1
ATOM 4390 C C . LEU A 1 544 ? 34.781 -0.873 2.221 1.00 91.81 544 LEU A C 1
ATOM 4392 O O . LEU A 1 544 ? 34.647 -1.073 1.014 1.00 91.81 544 LEU A O 1
ATOM 4396 N N . ARG A 1 545 ? 35.217 -1.806 3.062 1.00 92.19 545 ARG A N 1
ATOM 4397 C CA . ARG A 1 545 ? 35.460 -3.195 2.686 1.00 92.19 545 ARG A CA 1
ATOM 4398 C C . ARG A 1 545 ? 34.229 -4.013 3.048 1.00 92.19 545 ARG A C 1
ATOM 4400 O O . ARG A 1 545 ? 33.761 -3.962 4.184 1.00 92.19 545 ARG A O 1
ATOM 4407 N N . LEU A 1 546 ? 33.709 -4.752 2.079 1.00 92.25 546 LEU A N 1
ATOM 4408 C CA . LEU A 1 546 ? 32.547 -5.611 2.242 1.00 92.25 546 LEU A CA 1
ATOM 4409 C C . LEU A 1 546 ? 32.910 -7.059 1.935 1.00 92.25 546 LEU A C 1
ATOM 4411 O O . LEU A 1 546 ? 33.805 -7.349 1.136 1.00 92.25 546 LEU A O 1
ATOM 4415 N N . VAL A 1 547 ? 32.168 -7.961 2.565 1.00 91.88 547 VAL A N 1
ATOM 4416 C CA . VAL A 1 547 ? 32.136 -9.372 2.200 1.00 91.88 547 VAL A CA 1
ATOM 4417 C C . VAL A 1 547 ? 30.712 -9.779 1.871 1.00 91.88 547 VAL A C 1
ATOM 4419 O O . VAL A 1 547 ? 29.781 -9.382 2.567 1.00 91.88 547 VAL A O 1
ATOM 4422 N N . SER A 1 548 ? 30.543 -10.591 0.833 1.00 88.12 548 SER A N 1
ATOM 4423 C CA . SER A 1 548 ? 29.260 -11.230 0.545 1.00 88.12 548 SER A CA 1
ATOM 4424 C C . SER A 1 548 ? 29.290 -12.647 1.108 1.00 88.12 548 SER A C 1
ATOM 4426 O O . SER A 1 548 ? 30.199 -13.412 0.788 1.00 88.12 548 SER A O 1
ATOM 4428 N N . ILE A 1 549 ? 28.336 -12.995 1.969 1.00 87.06 549 ILE A N 1
ATOM 4429 C CA . ILE A 1 549 ? 28.267 -14.283 2.680 1.00 87.06 549 ILE A CA 1
ATOM 4430 C C . ILE A 1 549 ? 27.034 -15.082 2.262 1.00 87.06 549 ILE A C 1
ATOM 4432 O O . ILE A 1 549 ? 25.997 -14.495 1.968 1.00 87.06 549 ILE A O 1
ATOM 4436 N N . ALA A 1 550 ? 27.108 -16.413 2.287 1.00 80.44 550 ALA A N 1
ATOM 4437 C CA . ALA A 1 550 ? 25.945 -17.283 2.095 1.00 80.44 550 ALA A CA 1
ATOM 4438 C C . ALA A 1 550 ? 25.706 -18.152 3.337 1.00 80.44 550 ALA A C 1
ATOM 4440 O O . ALA A 1 550 ? 26.627 -18.799 3.831 1.00 80.44 550 ALA A O 1
ATOM 4441 N N . PHE A 1 551 ? 24.458 -18.205 3.808 1.00 79.38 551 PHE A N 1
ATOM 4442 C CA . PHE A 1 551 ? 24.064 -19.040 4.955 1.00 79.38 551 PHE A CA 1
ATOM 4443 C C . PHE A 1 551 ? 23.923 -20.523 4.599 1.00 79.38 551 PHE A C 1
ATOM 4445 O O . PHE A 1 551 ? 24.016 -21.384 5.468 1.00 79.38 551 PHE A O 1
ATOM 4452 N N . GLN A 1 552 ? 23.679 -20.831 3.325 1.00 76.31 552 GLN A N 1
ATOM 4453 C CA . GLN A 1 552 ? 23.517 -22.193 2.825 1.00 76.31 552 GLN A CA 1
ATOM 4454 C C . GLN A 1 552 ? 24.238 -22.341 1.477 1.00 76.31 552 GLN A C 1
ATOM 4456 O O . GLN A 1 552 ? 24.274 -21.377 0.703 1.00 76.31 552 GLN A O 1
ATOM 4461 N N . PRO A 1 553 ? 24.793 -23.524 1.155 1.00 71.50 553 PRO A N 1
ATOM 4462 C CA . PRO A 1 553 ? 25.369 -23.792 -0.161 1.00 71.50 553 PRO A CA 1
ATOM 4463 C C . PRO A 1 553 ? 24.350 -23.539 -1.281 1.00 71.50 553 PRO A C 1
ATOM 4465 O O . PRO A 1 553 ? 23.240 -24.061 -1.242 1.00 71.50 553 PRO A O 1
ATOM 4468 N N . GLY A 1 554 ? 24.708 -22.710 -2.268 1.00 63.97 554 GLY A N 1
ATOM 4469 C CA . GLY A 1 554 ? 23.796 -22.303 -3.350 1.00 63.97 554 GLY A CA 1
ATOM 4470 C C . GLY A 1 554 ? 22.668 -21.348 -2.925 1.00 63.97 554 GLY A C 1
ATOM 4471 O O . GLY A 1 554 ? 21.819 -21.002 -3.745 1.00 63.97 554 GLY A O 1
ATOM 4472 N N . GLY A 1 555 ? 22.653 -20.919 -1.659 1.00 62.72 555 GLY A N 1
ATOM 4473 C CA . GLY A 1 555 ? 21.714 -19.938 -1.127 1.00 62.72 555 GLY A CA 1
ATOM 4474 C C . GLY A 1 555 ? 22.007 -18.511 -1.598 1.00 62.72 555 GLY A C 1
ATOM 4475 O O . GLY A 1 555 ? 22.990 -18.235 -2.287 1.00 62.72 555 GLY A O 1
ATOM 4476 N N . ARG A 1 556 ? 21.131 -17.580 -1.211 1.00 67.06 556 ARG A N 1
ATOM 4477 C CA . ARG A 1 556 ? 21.335 -16.147 -1.467 1.00 67.06 556 ARG A CA 1
ATOM 4478 C C . ARG A 1 556 ? 22.553 -15.633 -0.704 1.00 67.06 556 ARG A C 1
ATOM 4480 O O . ARG A 1 556 ? 22.851 -16.120 0.389 1.00 67.06 556 ARG A O 1
ATOM 4487 N N . THR A 1 557 ? 23.211 -14.633 -1.280 1.00 78.50 557 THR A N 1
ATOM 4488 C CA . THR A 1 557 ? 24.315 -13.933 -0.634 1.00 78.50 557 THR A CA 1
ATOM 4489 C C . THR A 1 557 ? 23.851 -12.619 -0.012 1.00 78.50 557 THR A C 1
ATOM 4491 O O . THR A 1 557 ? 22.884 -12.011 -0.475 1.00 78.50 557 THR A O 1
ATOM 4494 N N . TYR A 1 558 ? 24.530 -12.203 1.054 1.00 80.19 558 TYR A N 1
ATOM 4495 C CA . TYR A 1 558 ? 24.241 -10.983 1.801 1.00 80.19 558 TYR A CA 1
ATOM 4496 C C . TYR A 1 558 ? 25.530 -10.226 2.083 1.00 80.19 558 TYR A C 1
ATOM 4498 O O . TYR A 1 558 ? 26.521 -10.828 2.495 1.00 80.19 558 TYR A O 1
ATOM 4506 N N . ASP A 1 559 ? 25.490 -8.911 1.915 1.00 86.00 559 ASP A N 1
ATOM 4507 C CA . ASP A 1 559 ? 26.666 -8.059 2.042 1.00 86.00 559 ASP A CA 1
ATOM 4508 C C . ASP A 1 559 ? 26.817 -7.548 3.477 1.00 86.00 559 ASP A C 1
ATOM 4510 O O . ASP A 1 559 ? 25.886 -6.983 4.053 1.00 86.00 559 ASP A O 1
ATOM 4514 N N . TYR A 1 560 ? 27.999 -7.752 4.054 1.00 90.12 560 TYR A N 1
ATOM 4515 C CA . TYR A 1 560 ? 28.367 -7.328 5.402 1.00 90.12 560 TYR A CA 1
ATOM 4516 C C . TYR A 1 560 ? 29.591 -6.421 5.334 1.00 90.12 560 TYR A C 1
ATOM 4518 O O . TYR A 1 560 ? 30.530 -6.674 4.577 1.00 90.12 560 TYR A O 1
ATOM 4526 N N . LEU A 1 561 ? 29.609 -5.389 6.172 1.00 92.56 561 LEU A N 1
ATOM 4527 C CA . LEU A 1 561 ? 30.808 -4.599 6.423 1.00 92.56 561 LEU A CA 1
ATOM 4528 C C . LEU A 1 561 ? 31.872 -5.490 7.065 1.00 92.56 561 LEU A C 1
ATOM 4530 O O . LEU A 1 561 ? 31.598 -6.230 8.014 1.00 92.56 561 LEU A O 1
ATOM 4534 N N . CYS A 1 562 ? 33.095 -5.414 6.559 1.00 93.12 562 CYS A N 1
ATOM 4535 C CA . CYS A 1 562 ? 34.198 -6.234 7.026 1.00 93.12 562 CYS A CA 1
ATOM 4536 C C . CYS A 1 562 ? 35.428 -5.371 7.273 1.00 93.12 562 CYS A C 1
ATOM 4538 O O . CYS A 1 562 ? 36.227 -5.122 6.372 1.00 93.12 562 CYS A O 1
ATOM 4540 N N . ASP A 1 563 ? 35.597 -4.973 8.530 1.00 91.00 563 ASP A N 1
ATOM 4541 C CA . ASP A 1 563 ? 36.757 -4.209 8.992 1.00 91.00 563 ASP A CA 1
ATOM 4542 C C . ASP A 1 563 ? 38.004 -5.113 9.197 1.00 91.00 563 ASP A C 1
ATOM 4544 O O . ASP A 1 563 ? 39.068 -4.630 9.574 1.00 91.00 563 ASP A O 1
ATOM 4548 N N . ILE A 1 564 ? 37.888 -6.426 8.935 1.00 91.75 564 ILE A N 1
ATOM 4549 C CA . ILE A 1 564 ? 38.937 -7.438 9.139 1.00 91.75 564 ILE A CA 1
ATOM 4550 C C . ILE A 1 564 ? 39.724 -7.637 7.825 1.00 91.75 564 ILE A C 1
ATOM 4552 O O . ILE A 1 564 ? 39.173 -8.178 6.861 1.00 91.75 564 ILE A O 1
ATOM 4556 N N . PRO A 1 565 ? 40.993 -7.195 7.740 1.00 87.50 565 PRO A N 1
ATOM 4557 C CA . PRO A 1 565 ? 41.705 -7.070 6.467 1.00 87.50 565 PRO A CA 1
ATOM 4558 C C . PRO A 1 565 ? 42.092 -8.406 5.816 1.00 87.50 565 PRO A C 1
ATOM 4560 O O . PRO A 1 565 ? 42.151 -8.472 4.588 1.00 87.50 565 PRO A O 1
ATOM 4563 N N . ASP A 1 566 ? 42.312 -9.460 6.601 1.00 91.62 566 ASP A N 1
ATOM 4564 C CA . ASP A 1 566 ? 42.799 -10.774 6.158 1.00 91.62 566 ASP A CA 1
ATOM 4565 C C . ASP A 1 566 ? 41.682 -11.775 5.807 1.00 91.62 566 ASP A C 1
ATOM 4567 O O . ASP A 1 566 ? 41.958 -12.949 5.581 1.00 91.62 566 ASP A O 1
ATOM 4571 N N . VAL A 1 567 ? 40.418 -11.345 5.771 1.00 93.81 567 VAL A N 1
ATOM 4572 C CA . VAL A 1 567 ? 39.295 -12.202 5.351 1.00 93.81 567 VAL A CA 1
ATOM 4573 C C . VAL A 1 567 ? 39.283 -12.363 3.829 1.00 93.81 567 VAL A C 1
ATOM 4575 O O . VAL A 1 567 ? 39.036 -11.397 3.113 1.00 93.81 567 VAL A O 1
ATOM 4578 N N . GLU A 1 568 ? 39.483 -13.568 3.322 1.00 93.88 568 GLU A N 1
ATOM 4579 C CA . GLU A 1 568 ? 39.510 -13.900 1.897 1.00 93.88 568 GLU A CA 1
ATOM 4580 C C . GLU A 1 568 ? 38.268 -14.695 1.460 1.00 93.88 568 GLU A C 1
ATOM 4582 O O . GLU A 1 568 ? 37.458 -15.151 2.269 1.00 93.88 568 GLU A O 1
ATOM 4587 N N . VAL A 1 569 ? 38.084 -14.848 0.146 1.00 90.94 569 VAL A N 1
ATOM 4588 C CA . VAL A 1 569 ? 37.017 -15.702 -0.397 1.00 90.94 569 VAL A CA 1
ATOM 4589 C C . VAL A 1 569 ? 37.272 -17.152 0.022 1.00 90.94 569 VAL A C 1
ATOM 4591 O O . VAL A 1 569 ? 38.368 -17.668 -0.167 1.00 90.94 569 VAL A O 1
ATOM 4594 N N . GLY A 1 570 ? 36.249 -17.813 0.562 1.00 89.50 570 GLY A N 1
ATOM 4595 C CA . GLY A 1 570 ? 36.331 -19.166 1.117 1.00 89.50 570 GLY A CA 1
ATOM 4596 C C . GLY A 1 570 ? 36.586 -19.215 2.627 1.00 89.50 570 GLY A C 1
ATOM 4597 O O . GLY A 1 570 ? 36.361 -20.264 3.234 1.00 89.50 570 GLY A O 1
ATOM 4598 N N . ASP A 1 571 ? 36.979 -18.102 3.255 1.00 94.12 571 ASP A N 1
ATOM 4599 C CA . ASP A 1 571 ? 37.110 -18.042 4.711 1.00 94.12 571 ASP A CA 1
ATOM 4600 C C . ASP A 1 571 ? 35.755 -18.206 5.401 1.00 94.12 571 ASP A C 1
ATOM 4602 O O . ASP A 1 571 ? 34.703 -17.791 4.900 1.00 94.12 571 ASP A O 1
ATOM 4606 N N . LYS A 1 572 ? 35.790 -18.774 6.607 1.00 93.81 572 LYS A N 1
ATOM 4607 C CA . LYS A 1 572 ? 34.648 -18.763 7.517 1.00 93.81 572 LYS A CA 1
ATOM 4608 C C . LYS A 1 572 ? 34.736 -17.545 8.425 1.00 93.81 572 LYS A C 1
ATOM 4610 O O . LYS A 1 572 ? 35.786 -17.243 8.986 1.00 93.81 572 LYS A O 1
ATOM 4615 N N . VAL A 1 573 ? 33.619 -16.851 8.580 1.00 94.12 573 VAL A N 1
ATOM 4616 C CA . VAL A 1 573 ? 33.496 -15.675 9.441 1.00 94.12 573 VAL A CA 1
ATOM 4617 C C . VAL A 1 573 ? 32.284 -15.813 10.350 1.00 94.12 573 VAL A C 1
ATOM 4619 O O . VAL A 1 573 ? 31.327 -16.515 10.028 1.00 94.12 573 VAL A O 1
ATOM 4622 N N . VAL A 1 574 ? 32.327 -15.145 11.498 1.00 93.06 574 VAL A N 1
ATOM 4623 C CA . VAL A 1 574 ? 31.222 -15.089 12.455 1.00 93.06 574 VAL A CA 1
ATOM 4624 C C . VAL A 1 574 ? 30.459 -13.784 12.268 1.00 93.06 574 VAL A C 1
ATOM 4626 O O . VAL A 1 574 ? 31.051 -12.702 12.259 1.00 93.06 574 VAL A O 1
ATOM 4629 N N . ILE A 1 575 ? 29.140 -13.888 12.135 1.00 91.19 575 ILE A N 1
ATOM 4630 C CA . ILE A 1 575 ? 28.210 -12.760 12.003 1.00 91.19 575 ILE A CA 1
ATOM 4631 C C . ILE A 1 575 ? 27.073 -12.875 13.021 1.00 91.19 575 ILE A C 1
ATOM 4633 O O . ILE A 1 575 ? 26.857 -13.944 13.585 1.00 91.19 575 ILE A O 1
ATOM 4637 N N . MET A 1 576 ? 26.318 -11.793 13.239 1.00 85.50 576 MET A N 1
ATOM 4638 C CA . MET A 1 576 ? 25.123 -11.821 14.095 1.00 85.50 576 MET A CA 1
ATOM 4639 C C . MET A 1 576 ? 23.864 -12.199 13.291 1.00 85.50 576 MET A C 1
ATOM 4641 O O . MET A 1 576 ? 23.306 -11.384 12.539 1.00 85.50 576 MET A O 1
ATOM 4645 N N . GLY A 1 577 ? 23.446 -13.457 13.433 1.00 70.81 577 GLY A N 1
ATOM 4646 C CA . GLY A 1 577 ? 22.224 -14.035 12.876 1.00 70.81 577 GLY A CA 1
ATOM 4647 C C . GLY A 1 577 ? 20.999 -13.805 13.768 1.00 70.81 577 GLY A C 1
ATOM 4648 O O . GLY A 1 577 ? 21.056 -13.059 14.741 1.00 70.81 577 GLY A O 1
ATOM 4649 N N . TYR A 1 578 ? 19.868 -14.422 13.411 1.00 61.94 578 TYR A N 1
ATOM 4650 C CA . TYR A 1 578 ? 18.601 -14.271 14.146 1.00 61.94 578 TYR A CA 1
ATOM 4651 C C . TYR A 1 578 ? 18.628 -14.981 15.510 1.00 61.94 578 TYR A C 1
ATOM 4653 O O . TYR A 1 578 ? 18.076 -14.482 16.480 1.00 61.94 578 TYR A O 1
ATOM 4661 N N . GLU A 1 579 ? 19.327 -16.116 15.583 1.00 73.31 579 GLU A N 1
ATOM 4662 C CA . GLU A 1 579 ? 19.504 -16.929 16.796 1.00 73.31 579 GLU A CA 1
ATOM 4663 C C . GLU A 1 579 ? 20.850 -16.648 17.498 1.00 73.31 579 GLU A C 1
ATOM 4665 O O . GLU A 1 579 ? 21.321 -17.444 18.307 1.00 73.31 579 GLU A O 1
ATOM 4670 N N . GLY A 1 580 ? 21.497 -15.522 17.173 1.00 83.88 580 GLY A N 1
ATOM 4671 C CA . GLY A 1 580 ? 22.811 -15.146 17.695 1.00 83.88 580 GLY A CA 1
ATOM 4672 C C . GLY A 1 580 ? 23.958 -15.383 16.709 1.00 83.88 580 GLY A C 1
ATOM 4673 O O . GLY A 1 580 ? 23.791 -15.307 15.489 1.00 83.88 580 GLY A O 1
ATOM 4674 N N . GLU A 1 581 ? 25.163 -15.616 17.230 1.00 91.50 581 GLU A N 1
ATOM 4675 C CA . GLU A 1 581 ? 26.369 -15.741 16.408 1.00 91.50 581 GLU A CA 1
ATOM 4676 C C . GLU A 1 581 ? 26.303 -16.943 15.457 1.00 91.50 581 GLU A C 1
ATOM 4678 O O . GLU A 1 581 ? 26.137 -18.088 15.868 1.00 91.50 581 GLU A O 1
ATOM 4683 N N . THR A 1 582 ? 26.469 -16.684 14.162 1.00 89.50 582 THR A N 1
ATOM 4684 C CA . THR A 1 582 ? 26.390 -17.692 13.100 1.00 89.50 582 THR A CA 1
ATOM 4685 C C . THR A 1 582 ? 27.688 -17.717 12.303 1.00 89.50 582 THR A C 1
ATOM 4687 O O . THR A 1 582 ? 28.205 -16.667 11.917 1.00 89.50 582 THR A O 1
ATOM 4690 N N . VAL A 1 583 ? 28.205 -18.917 12.027 1.00 91.94 583 VAL A N 1
ATOM 4691 C CA . VAL A 1 583 ? 29.383 -19.116 11.172 1.00 91.94 583 VAL A CA 1
ATOM 4692 C C . VAL A 1 583 ? 28.939 -19.251 9.721 1.00 91.94 583 VAL A C 1
ATOM 4694 O O . VAL A 1 583 ? 28.113 -20.101 9.394 1.00 91.94 583 VAL A O 1
ATOM 4697 N N . VAL A 1 584 ? 29.509 -18.432 8.846 1.00 90.81 584 VAL A N 1
ATOM 4698 C CA . VAL A 1 584 ? 29.156 -18.352 7.425 1.00 90.81 584 VAL A CA 1
ATOM 4699 C C . VAL A 1 584 ? 30.410 -18.297 6.563 1.00 90.81 584 VAL A C 1
ATOM 4701 O O . VAL A 1 584 ? 31.461 -17.842 7.007 1.00 90.81 584 VAL A O 1
ATOM 4704 N N . GLU A 1 585 ? 30.308 -18.769 5.325 1.00 92.25 585 GLU A N 1
ATOM 4705 C CA . GLU A 1 585 ? 31.417 -18.745 4.369 1.00 92.25 585 GLU A CA 1
ATOM 4706 C C . GLU A 1 585 ? 31.363 -17.480 3.505 1.00 92.25 585 GLU A C 1
ATOM 4708 O O . GLU A 1 585 ? 30.302 -17.107 2.987 1.00 92.25 585 GLU A O 1
ATOM 4713 N N . VAL A 1 586 ? 32.519 -16.850 3.315 1.00 90.56 586 VAL A N 1
ATOM 4714 C CA . VAL A 1 586 ? 32.694 -15.679 2.455 1.00 90.56 586 VAL A CA 1
ATOM 4715 C C . VAL A 1 586 ? 32.727 -16.104 0.992 1.00 90.56 586 VAL A C 1
ATOM 4717 O O . VAL A 1 586 ? 33.549 -16.914 0.575 1.00 90.56 586 VAL A O 1
ATOM 4720 N N . LYS A 1 587 ? 31.836 -15.527 0.189 1.00 88.50 587 LYS A N 1
ATOM 4721 C CA . LYS A 1 587 ? 31.686 -15.795 -1.249 1.00 88.50 587 LYS A CA 1
ATOM 4722 C C . LYS A 1 587 ? 32.318 -14.728 -2.131 1.00 88.50 587 LYS A C 1
ATOM 4724 O O . LYS A 1 587 ? 32.730 -15.036 -3.243 1.00 88.50 587 LYS A O 1
ATOM 4729 N N . ALA A 1 588 ? 32.414 -13.496 -1.643 1.00 86.19 588 ALA A N 1
ATOM 4730 C CA . ALA A 1 588 ? 33.094 -12.409 -2.335 1.00 86.19 588 ALA A CA 1
ATOM 4731 C C . ALA A 1 588 ? 33.697 -11.427 -1.328 1.00 86.19 588 ALA A C 1
ATOM 4733 O O . ALA A 1 588 ? 33.148 -11.246 -0.242 1.00 86.19 588 ALA A O 1
ATOM 4734 N N . VAL A 1 589 ? 34.789 -10.771 -1.719 1.00 86.50 589 VAL A N 1
ATOM 4735 C CA . VAL A 1 589 ? 35.425 -9.671 -0.983 1.00 86.50 589 VAL A CA 1
ATOM 4736 C C . VAL A 1 589 ? 35.640 -8.526 -1.963 1.00 86.50 589 VAL A C 1
ATOM 4738 O O . VAL A 1 589 ? 36.179 -8.744 -3.047 1.00 86.50 589 VAL A O 1
ATOM 4741 N N . TYR A 1 590 ? 35.205 -7.320 -1.615 1.00 85.62 590 TYR A N 1
ATOM 4742 C CA . TYR A 1 590 ? 35.339 -6.143 -2.478 1.00 85.62 590 TYR A CA 1
ATOM 4743 C C . TYR A 1 590 ? 35.261 -4.854 -1.663 1.00 85.62 590 TYR A C 1
ATOM 4745 O O . TYR A 1 590 ? 34.951 -4.862 -0.470 1.00 85.62 590 TYR A O 1
ATOM 4753 N N . THR A 1 591 ? 35.560 -3.732 -2.309 1.00 85.44 591 THR A N 1
ATOM 4754 C CA . THR A 1 591 ? 35.447 -2.400 -1.716 1.00 85.44 591 THR A CA 1
ATOM 4755 C C . THR A 1 591 ? 34.438 -1.546 -2.468 1.00 85.44 591 THR A C 1
ATOM 4757 O O . THR A 1 591 ? 34.234 -1.730 -3.669 1.00 85.44 591 THR A O 1
ATOM 4760 N N . ARG A 1 592 ? 33.794 -0.625 -1.749 1.00 80.75 592 ARG A N 1
ATOM 4761 C CA . ARG A 1 592 ? 32.893 0.398 -2.296 1.00 80.75 592 ARG A CA 1
ATOM 4762 C C . ARG A 1 592 ? 32.949 1.662 -1.465 1.00 80.75 592 ARG A C 1
ATOM 4764 O O . ARG A 1 592 ? 33.135 1.587 -0.254 1.00 80.75 592 ARG A O 1
ATOM 4771 N N . TYR A 1 593 ? 32.786 2.808 -2.101 1.00 83.38 593 TYR A N 1
ATOM 4772 C CA . TYR A 1 593 ? 32.559 4.053 -1.381 1.00 83.38 593 TYR A CA 1
ATOM 4773 C C . TYR A 1 593 ? 31.162 4.055 -0.743 1.00 83.38 593 TYR A C 1
ATOM 4775 O O . TYR A 1 593 ? 30.257 3.368 -1.217 1.00 83.38 593 TYR A O 1
ATOM 4783 N N . GLU A 1 594 ? 30.977 4.822 0.332 1.00 80.94 594 GLU A N 1
ATOM 4784 C CA . GLU A 1 594 ? 29.683 4.970 1.021 1.00 80.94 594 GLU A CA 1
ATOM 4785 C C . GLU A 1 594 ? 28.540 5.344 0.064 1.00 80.94 594 GLU A C 1
ATOM 4787 O O . GLU A 1 594 ? 27.458 4.769 0.145 1.00 80.94 594 GLU A O 1
ATOM 4792 N N . SER A 1 595 ? 28.792 6.232 -0.899 1.00 71.44 595 SER A N 1
ATOM 4793 C CA . SER A 1 595 ? 27.815 6.615 -1.934 1.00 71.44 595 SER A CA 1
ATOM 4794 C C . SER A 1 595 ? 27.429 5.511 -2.918 1.00 71.44 595 SER A C 1
ATOM 4796 O O . SER A 1 595 ? 26.432 5.639 -3.628 1.00 71.44 595 SER A O 1
ATOM 4798 N N . GLU A 1 596 ? 28.193 4.422 -2.977 1.00 71.88 596 GLU A N 1
ATOM 4799 C CA . GLU A 1 596 ? 27.950 3.284 -3.869 1.00 71.88 596 GLU A CA 1
ATOM 4800 C C . GLU A 1 596 ? 27.221 2.127 -3.168 1.00 71.88 596 GLU A C 1
ATOM 4802 O O . GLU A 1 596 ? 26.998 1.058 -3.762 1.00 71.88 596 GLU A O 1
ATOM 4807 N N . LEU A 1 597 ? 26.875 2.309 -1.892 1.00 72.12 597 LEU A N 1
ATOM 4808 C CA . LEU A 1 597 ? 26.101 1.343 -1.135 1.00 72.12 597 LEU A CA 1
ATOM 4809 C C . LEU A 1 597 ? 24.654 1.294 -1.637 1.00 72.12 597 LEU A C 1
ATOM 4811 O O . LEU A 1 597 ? 24.045 2.298 -1.998 1.00 72.12 597 LEU A O 1
ATOM 4815 N N . GLY A 1 598 ? 24.099 0.082 -1.673 1.00 65.69 598 GLY A N 1
ATOM 4816 C CA . GLY A 1 598 ? 22.707 -0.140 -2.073 1.00 65.69 598 GLY A CA 1
ATOM 4817 C C . GLY A 1 598 ? 21.706 0.191 -0.966 1.00 65.69 598 GLY A C 1
ATOM 4818 O O . GLY A 1 598 ? 20.513 0.254 -1.228 1.00 65.69 598 GLY A O 1
ATOM 4819 N N . LEU A 1 599 ? 22.183 0.382 0.264 1.00 68.81 599 LEU A N 1
ATOM 4820 C CA . LEU A 1 599 ? 21.413 0.730 1.455 1.00 68.81 599 LEU A CA 1
ATOM 4821 C C . LEU A 1 599 ? 22.150 1.850 2.205 1.00 68.81 599 LEU A C 1
ATOM 4823 O O . LEU A 1 599 ? 23.368 1.966 2.049 1.00 68.81 599 LEU A O 1
ATOM 4827 N N . PRO A 1 600 ? 21.461 2.624 3.058 1.00 72.81 600 PRO A N 1
ATOM 4828 C CA . PRO A 1 600 ? 22.136 3.484 4.024 1.00 72.81 600 PRO A CA 1
ATOM 4829 C C . PRO A 1 600 ? 23.155 2.691 4.861 1.00 72.81 600 PRO A C 1
ATOM 4831 O O . PRO A 1 600 ? 22.911 1.525 5.198 1.00 72.81 600 PRO A O 1
ATOM 4834 N N . LEU A 1 601 ? 24.303 3.304 5.168 1.00 80.62 601 LEU A N 1
ATOM 4835 C CA . LEU A 1 601 ? 25.453 2.646 5.804 1.00 80.62 601 LEU A CA 1
ATOM 4836 C C . LEU A 1 601 ? 25.068 1.928 7.106 1.00 80.62 601 LEU A C 1
ATOM 4838 O O . LEU A 1 601 ? 25.486 0.798 7.350 1.00 80.62 601 LEU A O 1
ATOM 4842 N N . GLU A 1 602 ? 24.228 2.569 7.910 1.00 80.50 602 GLU A N 1
ATOM 4843 C CA . GLU A 1 602 ? 23.711 2.100 9.192 1.00 80.50 602 GLU A CA 1
ATOM 4844 C C . GLU A 1 602 ? 22.910 0.792 9.102 1.00 80.50 602 GLU A C 1
ATOM 4846 O O . GLU A 1 602 ? 22.750 0.100 10.106 1.00 80.50 602 GLU A O 1
ATOM 4851 N N . ARG A 1 603 ? 22.432 0.414 7.908 1.00 77.50 603 ARG A N 1
ATOM 4852 C CA . ARG A 1 603 ? 21.699 -0.842 7.695 1.00 77.50 603 ARG A CA 1
ATOM 4853 C C . ARG A 1 603 ? 22.607 -2.034 7.401 1.00 77.50 603 ARG A C 1
ATOM 4855 O O . ARG A 1 603 ? 22.133 -3.171 7.441 1.00 77.50 603 ARG A O 1
ATOM 4862 N N . TYR A 1 604 ? 23.887 -1.818 7.099 1.00 82.94 604 TYR A N 1
ATOM 4863 C CA . TYR A 1 604 ? 24.809 -2.927 6.874 1.00 82.94 604 TYR A CA 1
ATOM 4864 C C . TYR A 1 604 ? 25.265 -3.537 8.199 1.00 82.94 604 TYR A C 1
ATOM 4866 O O . TYR A 1 604 ? 25.839 -2.875 9.063 1.00 82.94 604 TYR A O 1
ATOM 4874 N N . LYS A 1 605 ? 25.071 -4.849 8.331 1.00 87.12 605 LYS A N 1
ATOM 4875 C CA . LYS A 1 605 ? 25.618 -5.623 9.447 1.00 87.12 605 LYS A CA 1
ATOM 4876 C C . LYS A 1 605 ? 27.129 -5.806 9.288 1.00 87.12 605 LYS A C 1
ATOM 4878 O O . LYS A 1 605 ? 27.655 -5.773 8.177 1.00 87.12 605 LYS A O 1
ATOM 4883 N N . LYS A 1 606 ? 27.828 -6.028 10.403 1.00 92.50 606 LYS A N 1
ATOM 4884 C CA . LYS A 1 606 ? 29.286 -6.212 10.444 1.00 92.50 606 LYS A CA 1
ATOM 4885 C C . LYS A 1 606 ? 29.685 -7.667 10.658 1.00 92.50 606 LYS A C 1
ATOM 4887 O O . LYS A 1 606 ? 29.011 -8.406 11.375 1.00 92.50 606 LYS A O 1
ATOM 4892 N N . VAL A 1 607 ? 30.811 -8.056 10.067 1.00 93.56 607 VAL A N 1
ATOM 4893 C CA . VAL A 1 607 ? 31.541 -9.264 10.461 1.00 93.56 607 VAL A CA 1
ATOM 4894 C C . VAL A 1 607 ? 32.120 -9.058 11.859 1.00 93.56 607 VAL A C 1
ATOM 4896 O O . VAL A 1 607 ? 32.783 -8.053 12.101 1.00 93.56 607 VAL A O 1
ATOM 4899 N N . ILE A 1 608 ? 31.868 -10.004 12.766 1.00 93.00 608 ILE A N 1
ATOM 4900 C CA . ILE A 1 608 ? 32.328 -9.939 14.161 1.00 93.00 608 ILE A CA 1
ATOM 4901 C C . ILE A 1 608 ? 33.797 -10.352 14.242 1.00 93.00 608 ILE A C 1
ATOM 4903 O O . ILE A 1 608 ? 34.623 -9.632 14.796 1.00 93.00 608 ILE A O 1
ATOM 4907 N N . ARG A 1 609 ? 34.121 -11.530 13.695 1.00 93.44 609 ARG A N 1
ATOM 4908 C CA . ARG A 1 609 ? 35.475 -12.100 13.679 1.00 93.44 609 ARG A CA 1
ATOM 4909 C C . ARG A 1 609 ? 35.639 -13.104 12.543 1.00 93.44 609 ARG A C 1
ATOM 4911 O O . ARG A 1 609 ? 34.655 -13.670 12.066 1.00 93.44 609 ARG A O 1
ATOM 4918 N N . LYS A 1 610 ? 36.882 -13.346 12.137 1.00 91.88 610 LYS A N 1
ATOM 4919 C CA . LYS A 1 610 ? 37.252 -14.515 11.333 1.00 91.88 610 LYS A CA 1
ATOM 4920 C C . LYS A 1 610 ? 37.194 -15.761 12.231 1.00 91.88 610 LYS A C 1
ATOM 4922 O O . LYS A 1 610 ? 37.530 -15.653 13.411 1.00 91.88 610 LYS A O 1
ATOM 4927 N N . TYR A 1 611 ? 36.656 -16.865 11.714 1.00 85.81 611 TYR A N 1
ATOM 4928 C CA . TYR A 1 611 ? 36.438 -18.104 12.471 1.00 85.81 611 TYR A CA 1
ATOM 4929 C C . TYR A 1 611 ? 37.719 -18.925 12.607 1.00 85.81 611 TYR A C 1
ATOM 4931 O O . TYR A 1 611 ? 38.443 -19.042 11.591 1.00 85.81 611 TYR A O 1
#

Secondary structure (DSSP, 8-state):
----PEEPPHHHHHHHHTTSS-HHHHHHHHT-SSSPEE--S-----HHHHHHHHHHHHHH--BHHHHIIIIIHHHHHTHHHHTHHHHTT----SS------GGGGG-TT---TTSPPTT----HHHHHHHHHHHHHHHHHHS-TTSBGGG-THHHHHHHHHHHHHHHTTS-GGGS---HHHHHHHHHGGGSHHHHHH--HHHHHHHHHHHHHHHTTT-HHHHHHHHHHHHH--SSS---HHHHHHHHHHHHHHH--HHHHHHHHHHHHTTTTTTT---HHHHHHHHHHHHHTT-HHHHHHHHHHHHHTSSS---HHHHHHHHHHHHHHHHHHHHTT---THHHHHHHHHHHHHHTTTS---HHHHHHHHHHHHHHHHHHHHH---TTHHHHHHHHHHHHHHHHHHS-TT---SEEEESS-THHHHTTGGG--EEEEEEE-STTEEEEEEEEPPPTT-SSPPPEEEEEGGGTEEEEESEEEEEEES-EESSPPSSEEEEEESEEEEETTTTEEEEEETTEEEEEEE-SEEEEE-TT-PPP-S-EEEEEEEESSTT--EEEEE---TT--TT-EEEEEETTEEEEEEEEEEEEEEGGG-SS-GGG--BEEEE-

Sequence (611 aa):
MDEANAAVTLEQIRAIARYELTFDQLIKDSGVENGKLVFPEAYRFTLDDLRIALTNLLAADPTVGDFGENWFFPLTQVDRAFGIDAACGLADDDGEEDGADIDAADDPDNDDHDRPIRCLREEESDIFSNIWYRLENIWTGEADDVHIAELDIVPDLIKEIDRYRANKDKPFLEREYTDAQKRYYIGLFNADDVVKKASEPELELCRKFTEELCAQDDTDALRLKGYACYGGNRLYACDWRASRDCMLKLYELTDDPTYANTLGYIYYYGRCNGGVPEYEKAFEMYAIAAANGLHEGLYKLADMFRHGYACKKSERTARSLYGMVYEDCREQFLEGRDGAFADAALRMGIVYQKGIGVVPDPVWAYEYFLQADFAAKQRAKHNNFYGDTNVMLGIRKALDETRAELPANFFEEYIKTDKPRIFRQLTENGYRVSACLKREDNDKTVVSLARQPRRGNKNAAPVLLTYAPIDYCGLVTGVKLEAHGLKTSFADGPIVLFKYDFCEWNDTEKRFDFFYDDNQIGWMACDEYRFYNTNKTKPDGKLLRLVSIAFQPGGRTYDYLCDIPDVEVGDKVVIMGYEGETVVEVKAVYTRYESELGLPLERYKKVIRKY

Foldseek 3Di:
DPQDEDEQDPVNLLCLLLVVAWQVRVCVVRVRPDHHYDQDAAAENFLVSNLNNLVNLLVVFAFLQCCCPTHLVVCVVPCRNHVLCVLLVHDPPPDDPPPPPPPVVPDLPDPDPPPDQPPPDDDRNNLSNVLSVVSVCSSVPDDRRHTPNVDPVSVVSSVSSVQCVVPVPDDPLPGDDDLVVLLVLLVQVPDQVCLVRDDPVSLVSSLVSLVVCVVVLNLSSLVSQLVCLCPPDSNGGNDLVSNLVSLVSNCVVPVDLVSLLSNLVCQQQVVVNPRDHPQLSNLVSLVSNVVVPNLSSLLVVLVCLCVVRNHPNDLLSSLVSLVVSQVVQQVCVLVVHLDCNLVSLQVQLVCQCVVRVHPRDLLRSLQSLLRSLVSLVVNQVPDDDDPSQVSLLSSVVSNVVSVVVDDPLLADQWDKDLDDPVVAQLLPPNWKKKWKWADDPDQKTKIKIFTDPDPPDPHRRFGWDTDRNHSDTDTDRIFIKIFGNKDKPFDDDNMGIDMANDWDQDPVVSWIFGHHPNDGPMIIGGPIIIGGRPVPDPQDADKFKWFWWAQDVVHDTDIATEPDPPQDQQFWFWFQDPVGTDITGTHDIDIGGCVPDSHHPVPHGHTPGTD

Radius of gyration: 36.77 Å; chains: 1; bounding box: 86×73×100 Å